Protein 4KG3 (pdb70)

GO terms:
  GO:0098562 cytoplasmic side of membrane (C, IDA)
  GO:0000932 P-body (C, IDA)
  GO:0005634 nucleus (C, IDA)
  GO:0005737 cytoplasm (C, IDA)
  GO:0003682 chromatin binding (F, IDA)
  GO:0003729 mRNA binding (F, IDA)
  GO:0016787 hydrolase activity (F, IDA)
  GO:0098745 RNA decapping complex (C, IDA)
  GO:0000290 deadenylation-dependent decapping of nuclear-transcribed mRNA (P, IDA)
  GO:0034063 stress granule assembly (P, IGI)
  GO:0005634 nucleus (C, HDA)
  GO:0005737 cytoplasm (C, HDA)
  GO:0031087 deadenylation-independent decapping of nuclear-transcribed mRNA (P, IMP)
  GO:0034063 stress granule assembly (P, IMP)
  GO:0060261 positive regulation of transcription initiation by RNA polymerase II (P, IMP)
  GO:0000290 deadenylation-dependent decapping of nuclear-transcribed mRNA (P, IMP)
  GO:0098745 RNA decapping complex (C, IPI)
  GO:0140933 5'-(N(7)-methylguanosine 5'-triphospho)-[mRNA] hydrolase activity (F, EXP)
  GO:0005515 protein binding (F, IPI)

Nearest PDB structures (foldseek):
  4kg3-assembly1_A  TM=1.007E+00  e=2.377E-31  Saccharomyces cerevisiae S288C
  4k6e-assembly1_A  TM=1.003E+00  e=2.082E-29  Saccharomyces cerevisiae S288C
  4kg4-assembly2_B  TM=9.783E-01  e=7.186E-28  Saccharomyces cerevisiae S288C
  4kg4-assembly1_A  TM=9.816E-01  e=3.180E-26  Saccharomyces cerevisiae S288C
  6am0-assembly1_A  TM=9.674E-01  e=4.526E-21  Kluyveromyces lactis NRRL Y-1140

CATH classification: 3.90.79.10

Foldseek 3Di:
DFAKEEAFEEAAVRFKTKWFAWLPDQATETQMGTDDPPDDRVVRHQVRNCQAWVDGCPPFFDPVAWDWDQDPNYIYTYTYGYHDHPPDRTDHNDPRTTDDIDIDGLVVCVVPVVPDPHHYPPCVVCVPVSVVVSVVVD/DQFAKEEAFEAAQVRQKTKWFAWLPDLATETQMGGDDDPDDRVVRHQVRNCQQWVDGCVPFFDPPAWDWDQDPNHIYTYTYGYHHHPPPRTDHNDPRTTDDMDMDRLVVCVVCVVPDPHHYDPCVVCNVVSVVVVVVVVVCPVVD/DFAKEEAFEEAQLLFKTKWFAWLPDQATETQMGGDDDPDDRVVRHQVSQCQAFVDGCPVFFDVVAWDWDQPPNYIYTYTYGYHDDPPDRTDHPDPRTTDDIDMDGLVVCVVCPVPHPHHYPPVVVPSVVSVVVSVVVVVCPVVD

Organism: Saccharomyces cerevisiae (strain ATCC 204508 / S288c) (NCBI:txid559292)

B-factor: mean 35.71, std 16.77, range [13.12, 129.39]

InterPro domains:
  IPR000086 NUDIX hydrolase domain [PF00293] (105-218)
  IPR000086 NUDIX hydrolase domain [PS51462] (101-228)
  IPR007722 mRNA decapping protein 2, Box A domain [PF05026] (18-99)
  IPR007722 mRNA decapping protein 2, Box A domain [SM01125] (16-100)
  IPR015797 NUDIX hydrolase-like domain superfamily [SSF55811] (84-235)
  IPR020084 NUDIX hydrolase, conserved site [PS00893] (134-155)
  IPR036189 mRNA decapping protein 2, Box A domain superfamily [G3DSA:1.10.10.1050] (18-101)
  IPR036189 mRNA decapping protein 2, Box A domain superfamily [SSF140586] (11-101)
  IPR044099 mRNA decapping enzyme 2 , NUDIX hydrolase domain [cd03672] (103-242)

Solvent-accessible surface area: 23379 Å² total; per-residue (Å²): 118,84,38,11,16,0,0,0,0,0,0,117,104,21,37,73,0,0,0,4,18,24,60,171,63,96,29,21,2,0,0,58,11,115,30,74,138,47,36,82,38,46,67,0,0,25,75,20,0,87,53,14,0,15,16,67,0,76,136,90,27,57,86,124,56,71,10,80,79,116,42,158,61,60,29,11,28,0,2,13,0,38,34,0,37,60,131,78,128,30,141,52,106,50,215,134,68,20,82,86,35,81,59,26,68,2,120,109,3,34,135,31,36,154,144,36,149,67,115,22,69,5,0,78,54,0,28,176,35,0,24,87,23,2,152,142,63,158,137,53,67,43,0,16,0,0,0,0,0,1,119,108,30,38,65,0,1,0,1,16,5,58,89,21,92,10,21,2,0,0,3,0,68,32,49,182,134,44,89,36,36,67,0,0,20,68,20,0,67,51,0,0,17,18,68,0,74,138,92,26,49,78,130,61,71,10,76,94,116,37,76,36,24,29,0,22,0,0,12,0,41,38,0,35,67,135,81,125,30,137,40,116,49,215,138,33,18,85,91,36,80,52,25,63,10,150,104,3,53,111,16,19,184,151,40,149,76,104,16,14,3,0,66,66,0,27,178,34,0,25,87,26,26,143,81,30,184,134,52,124,142,133,165,118,85,39,12,17,0,0,0,0,0,3,103,111,14,38,73,0,1,0,5,22,26,68,174,62,95,23,22,3,0,0,70,12,111,36,51,191,158,38,88,37,40,68,0,0,27,76,18,0,87,46,10,0,15,15,68,0,75,117,75,16,19,85,90,12,73,13,79,80,114,53,170,67,48,26,12,29,0,1,10,1,35,25,1,52,69,142,81,101,26,123,52,108,46,212,137,77,25,84,87,38,78,59,25,57,6,129,123,3,64,132,52,18,200,154,35,149,78,123,29,76,3,0,67,56,2,25,180,46,0,42,79,8,19,127,13,28,108,24,20,36,16,5,113

Secondary structure (DSSP, 8-state):
---EEEEEEEETTS-EEEEEEESS---EE-SEEE--SS--HHHHHHHHHHHHHS---TTT--TT-EEEEEETTEEEEEEEEEEE-TT-----SSSSSEEEEEEEEHHHHHHHGGG-S--BSSGGGGHHHHHHHHHHT-/----EEEEEEEETTSSEEEEEEETT---EE--EEE--TT--HHHHHHHHHHHHHS---TTT--TT-EEEEEETTEEEEEEEEEEE-TTS----SSSSSEEEEEEEEHHHHHHHTTTSS--BSSGGGSHHHHHHHHHHHHHTGGG-/---EEEEEEE-TTS-EEEEEEETT-S-EE--EEEPPTT--HHHHHHHHHHHHHS---TTT--TT-EEEEEETTEEEEEEEE----TTS----SSSSSEEEEEEEEHHHHHTTSTTSSS-BSSGGG-HHHHHHHHHHHHHTGGG-

Sequence (427 aa):
SIPVRGAAIFNENLSKILLVQGTESDSWSFPRGKISKDENDIDCCIREVKEQIGFDLTDYIDDNQFIERNIQGKNYKIFLISGVSEVFNFKPQVRNEIDKIEWFDFKKISKTMYKSNIKYYLINSMMRPLSMWLRHQRKSIPVRGAAIFNENLSKILLVQGTESDSWSFPRGKISKDENDIDCCIREVKEQIGFDLTDYIDDNQFIERNIQGKNYKIFLISGVSEVFNFKPQVRNEIDKIEWFDFKKISKTMYKSNIKYYLINSMMRPLSMWLRHQRQIKNEDSIPVRGAAIFNENLSKILLVQGTESDSWSFPRGKISKDENDIDCCIREVKEQIGFDLTDYIDDNQFIERNIQGKNYKIFLISGVSEVFNFKPQVRNEIDKIEWFDFKKISKTMYKSNIKYYLINSMMRPLSMWLRHQRQIKNED

Radius of gyration: 29.6 Å; Cα contacts (8 Å, |Δi|>4): 815; chains: 3; bounding box: 54×68×88 Å

Structure (mmCIF, N/CA/C/O backbone):
data_4KG3
#
_entry.id   4KG3
#
_cell.length_a   140.789
_cell.length_b   49.270
_cell.length_c   84.022
_cell.angle_alpha   90.000
_cell.angle_beta   91.370
_cell.angle_gamma   90.000
#
_symmetry.space_group_name_H-M   'C 1 2 1'
#
loop_
_entity.id
_entity.type
_entity.pdbx_description
1 polymer 'mRNA-decapping enzyme subunit 2'
2 non-polymer 'MAGNESIUM ION'
3 water water
#
loop_
_atom_site.group_PDB
_atom_site.id
_atom_site.type_symbol
_atom_site.label_atom_id
_atom_site.label_alt_id
_atom_site.label_comp_id
_atom_site.label_asym_id
_atom_site.label_entity_id
_atom_site.label_seq_id
_atom_site.pdbx_PDB_ins_code
_atom_site.Cartn_x
_atom_site.Cartn_y
_atom_site.Cartn_z
_atom_site.occupancy
_atom_site.B_iso_or_equiv
_atom_site.auth_seq_id
_atom_site.auth_comp_id
_atom_site.auth_asym_id
_atom_site.auth_atom_id
_atom_site.pdbx_PDB_model_num
ATOM 1 N N . SER A 1 3 ? 58.022 27.575 74.294 1.00 55.05 102 SER A N 1
ATOM 2 C CA . SER A 1 3 ? 57.256 28.172 75.387 1.00 62.44 102 SER A CA 1
ATOM 3 C C . SER A 1 3 ? 56.574 27.098 76.231 1.00 61.89 102 SER A C 1
ATOM 4 O O . SER A 1 3 ? 55.685 26.379 75.769 1.00 65.44 102 SER A O 1
ATOM 7 N N . ILE A 1 4 ? 56.990 27.021 77.483 1.00 47.08 103 ILE A N 1
ATOM 8 C CA . ILE A 1 4 ? 56.647 25.913 78.357 1.00 42.48 103 ILE A CA 1
ATOM 9 C C . ILE A 1 4 ? 55.224 26.022 78.916 1.00 38.32 103 ILE A C 1
ATOM 10 O O . ILE A 1 4 ? 54.853 27.065 79.460 1.00 40.03 103 ILE A O 1
ATOM 15 N N . PRO A 1 5 ? 54.432 24.936 78.794 1.00 33.94 104 PRO A N 1
ATOM 16 C CA . PRO A 1 5 ? 53.057 24.899 79.314 1.00 26.14 104 PRO A CA 1
ATOM 17 C C . PRO A 1 5 ? 53.019 25.184 80.812 1.00 25.36 104 PRO A C 1
ATOM 18 O O . PRO A 1 5 ? 53.973 24.850 81.524 1.00 26.86 104 PRO A O 1
ATOM 22 N N . VAL A 1 6 ? 51.918 25.767 81.277 1.00 20.96 105 VAL A N 1
ATOM 23 C CA . VAL A 1 6 ? 51.741 26.114 82.683 1.00 19.92 105 VAL A CA 1
ATOM 24 C C . VAL A 1 6 ? 50.501 25.400 83.177 1.00 21.03 105 VAL A C 1
ATOM 25 O O . VAL A 1 6 ? 49.487 25.367 82.477 1.00 22.63 105 VAL A O 1
ATOM 29 N N . ARG A 1 7 ? 50.581 24.798 84.362 1.00 17.82 106 ARG A N 1
ATOM 30 C CA . ARG A 1 7 ? 49.441 24.076 84.914 1.00 19.21 106 ARG A CA 1
ATOM 31 C C . ARG A 1 7 ? 49.153 24.630 86.304 1.00 23.88 106 ARG A C 1
ATOM 32 O O . ARG A 1 7 ? 50.075 24.970 87.038 1.00 20.56 106 ARG A O 1
ATOM 40 N N . GLY A 1 8 ? 47.877 24.751 86.657 1.00 20.75 107 GLY A N 1
ATOM 41 C CA . GLY A 1 8 ? 47.523 25.266 87.973 1.00 20.85 107 GLY A CA 1
ATOM 42 C C . GLY A 1 8 ? 46.107 24.865 88.321 1.00 20.05 107 GLY A C 1
ATOM 43 O O . GLY A 1 8 ? 45.547 23.981 87.684 1.00 21.22 107 GLY A O 1
ATOM 44 N N . ALA A 1 9 ? 45.512 25.507 89.322 1.00 15.99 108 ALA A N 1
ATOM 45 C CA . ALA A 1 9 ? 44.222 25.038 89.790 1.00 16.75 108 ALA A CA 1
ATOM 46 C C . ALA A 1 9 ? 43.307 26.181 90.191 1.00 19.87 108 ALA A C 1
ATOM 47 O O . ALA A 1 9 ? 43.742 27.183 90.783 1.00 18.17 108 ALA A O 1
ATOM 49 N N . ALA A 1 10 ? 42.035 26.017 89.848 1.00 18.96 109 ALA A N 1
ATOM 50 C CA . ALA A 1 10 ? 40.973 26.889 90.320 1.00 15.60 109 ALA A CA 1
ATOM 51 C C . ALA A 1 10 ? 40.388 26.167 91.525 1.00 18.68 109 ALA A C 1
ATOM 52 O O . ALA A 1 10 ? 39.697 25.151 91.393 1.00 20.36 109 ALA A O 1
ATOM 54 N N . ILE A 1 11 ? 40.671 26.692 92.712 1.00 18.36 110 ILE A N 1
ATOM 55 C CA . ILE A 1 11 ? 40.388 25.980 93.944 1.00 18.43 110 ILE A CA 1
ATOM 56 C C . ILE A 1 11 ? 39.191 26.595 94.646 1.00 18.13 110 ILE A C 1
ATOM 57 O O . ILE A 1 11 ? 39.234 27.762 95.062 1.00 17.64 110 ILE A O 1
ATOM 62 N N . PHE A 1 12 ? 38.116 25.820 94.759 1.00 18.70 111 PHE A N 1
ATOM 63 C CA . PHE A 1 12 ? 36.917 26.309 95.419 1.00 19.99 111 PHE A CA 1
ATOM 64 C C . PHE A 1 12 ? 36.729 25.699 96.786 1.00 25.51 111 PHE A C 1
ATOM 65 O O . PHE A 1 12 ? 37.193 24.589 97.055 1.00 26.71 111 PHE A O 1
ATOM 73 N N . ASN A 1 13 ? 36.029 26.429 97.647 1.00 22.78 112 ASN A N 1
ATOM 74 C CA . ASN A 1 13 ? 35.750 25.946 98.981 1.00 26.99 112 ASN A CA 1
ATOM 75 C C . ASN A 1 13 ? 34.624 24.931 98.960 1.00 32.37 112 ASN A C 1
ATOM 76 O O . ASN A 1 13 ? 34.085 24.596 97.900 1.00 32.77 112 ASN A O 1
ATOM 81 N N . GLU A 1 14 ? 34.253 24.451 100.139 1.00 33.38 113 GLU A N 1
ATOM 82 C CA . GLU A 1 14 ? 33.269 23.391 100.234 1.00 36.14 113 GLU A CA 1
ATOM 83 C C . GLU A 1 14 ? 31.883 23.861 99.783 1.00 42.15 113 GLU A C 1
ATOM 84 O O . GLU A 1 14 ? 31.162 23.112 99.122 1.00 42.44 113 GLU A O 1
ATOM 90 N N . ASN A 1 15 ? 31.525 25.107 100.093 1.00 40.95 114 ASN A N 1
ATOM 91 C CA . ASN A 1 15 ? 30.226 25.638 99.665 1.00 50.11 114 ASN A CA 1
ATOM 92 C C . ASN A 1 15 ? 30.208 26.160 98.230 1.00 43.30 114 ASN A C 1
ATOM 93 O O . ASN A 1 15 ? 29.177 26.663 97.774 1.00 50.32 114 ASN A O 1
ATOM 98 N N . LEU A 1 16 ? 31.342 26.062 97.537 1.00 33.51 115 LEU A N 1
ATOM 99 C CA . LEU A 1 16 ? 31.459 26.513 96.145 1.00 38.98 115 LEU A CA 1
ATOM 100 C C . LEU A 1 16 ? 31.148 28.004 95.993 1.00 42.74 115 LEU A C 1
ATOM 101 O O . LEU A 1 16 ? 30.578 28.428 94.986 1.00 47.89 115 LEU A O 1
ATOM 106 N N . SER A 1 17 ? 31.521 28.790 96.999 1.00 35.67 116 SER A N 1
ATOM 107 C CA . SER A 1 17 ? 31.171 30.204 97.037 1.00 36.41 116 SER A CA 1
ATOM 108 C C . SER A 1 17 ? 32.419 31.044 96.851 1.00 31.99 116 SER A C 1
ATOM 109 O O . SER A 1 17 ? 32.344 32.189 96.399 1.00 32.78 116 SER A O 1
ATOM 112 N N . LYS A 1 18 ? 33.568 30.470 97.206 1.00 26.26 117 LYS A N 1
ATOM 113 C CA . LYS A 1 18 ? 34.832 31.204 97.180 1.00 25.27 117 LYS A CA 1
ATOM 114 C C . LYS A 1 18 ? 35.913 30.495 96.387 1.00 26.32 117 LYS A C 1
ATOM 115 O O . LYS A 1 18 ? 35.950 29.259 96.334 1.00 24.50 117 LYS A O 1
ATOM 121 N N . ILE A 1 19 ? 36.787 31.282 95.765 1.00 24.29 118 ILE A N 1
ATOM 122 C CA . ILE A 1 19 ? 37.919 30.743 95.026 1.00 18.28 118 ILE A CA 1
ATOM 123 C C . ILE A 1 19 ? 39.203 31.290 95.636 1.00 17.27 118 ILE A C 1
ATOM 124 O O . ILE A 1 19 ? 39.254 32.450 96.055 1.00 19.82 118 ILE A O 1
ATOM 129 N N . LEU A 1 20 ? 40.231 30.447 95.714 1.00 17.95 119 LEU A N 1
ATOM 130 C CA . LEU A 1 20 ? 41.486 30.820 96.378 1.00 15.32 119 LEU A CA 1
ATOM 131 C C . LEU A 1 20 ? 42.472 31.358 95.345 1.00 18.13 119 LEU A C 1
ATOM 132 O O . LEU A 1 20 ? 42.908 30.617 94.454 1.00 23.44 119 LEU A O 1
ATOM 137 N N . LEU A 1 21 ? 42.840 32.631 95.457 1.00 18.07 120 LEU A N 1
ATOM 138 C CA . LEU A 1 21 ? 43.744 33.221 94.468 1.00 18.35 120 LEU A CA 1
ATOM 139 C C . LEU A 1 21 ? 45.060 33.636 95.108 1.00 23.11 120 LEU A C 1
ATOM 140 O O . LEU A 1 21 ? 45.126 33.873 96.318 1.00 20.45 120 LEU A O 1
ATOM 145 N N . VAL A 1 22 ? 46.109 33.743 94.299 1.00 18.01 121 VAL A N 1
ATOM 146 C CA . VAL A 1 22 ? 47.409 34.141 94.828 1.00 20.19 121 VAL A CA 1
ATOM 147 C C . VAL A 1 22 ? 47.901 35.405 94.149 1.00 24.20 121 VAL A C 1
ATOM 148 O O . VAL A 1 22 ? 47.602 35.674 92.973 1.00 18.97 121 VAL A O 1
ATOM 152 N N . GLN A 1 23 ? 48.638 36.200 94.913 1.00 18.74 122 GLN A N 1
ATOM 153 C CA . GLN A 1 23 ? 49.276 37.388 94.376 1.00 19.51 122 GLN A CA 1
ATOM 154 C C . GLN A 1 23 ? 50.785 37.223 94.528 1.00 23.15 122 GLN A C 1
ATOM 155 O O . GLN A 1 23 ? 51.290 36.974 95.634 1.00 24.29 122 GLN A O 1
ATOM 161 N N . GLY A 1 24 ? 51.499 37.338 93.409 1.00 20.71 123 GLY A N 1
ATOM 162 C CA . GLY A 1 24 ? 52.946 37.214 93.422 1.00 21.77 123 GLY A CA 1
ATOM 163 C C . GLY A 1 24 ? 53.616 38.429 94.033 1.00 22.09 123 GLY A C 1
ATOM 164 O O . GLY A 1 24 ? 52.958 39.448 94.296 1.00 21.60 123 GLY A O 1
ATOM 165 N N . THR A 1 25 ? 54.928 38.324 94.246 1.00 21.40 124 THR A N 1
ATOM 166 C CA . THR A 1 25 ? 55.716 39.385 94.857 1.00 24.74 124 THR A CA 1
ATOM 167 C C . THR A 1 25 ? 56.172 40.420 93.839 1.00 20.78 124 THR A C 1
ATOM 168 O O . THR A 1 25 ? 56.810 41.391 94.195 1.00 23.08 124 THR A O 1
ATOM 172 N N . GLU A 1 26 ? 55.873 40.199 92.563 1.00 20.00 125 GLU A N 1
ATOM 173 C CA . GLU A 1 26 ? 56.416 41.083 91.537 1.00 21.75 125 GLU A CA 1
ATOM 174 C C . GLU A 1 26 ? 55.324 41.733 90.677 1.00 25.53 125 GLU A C 1
ATOM 175 O O . GLU A 1 26 ? 55.614 42.509 89.771 1.00 27.14 125 GLU A O 1
ATOM 181 N N . SER A 1 27 ? 54.076 41.422 90.992 1.00 21.76 126 SER A N 1
ATOM 182 C CA . SER A 1 27 ? 52.921 41.943 90.254 1.00 24.24 126 SER A CA 1
ATOM 183 C C . SER A 1 27 ? 51.745 42.038 91.212 1.00 27.39 126 SER A C 1
ATOM 184 O O . SER A 1 27 ? 51.611 41.188 92.095 1.00 27.55 126 SER A O 1
ATOM 187 N N . ASP A 1 28 ? 50.877 43.034 91.050 1.00 27.03 127 ASP A N 1
ATOM 188 C CA . ASP A 1 28 ? 49.701 43.085 91.923 1.00 31.79 127 ASP A CA 1
ATOM 189 C C . ASP A 1 28 ? 48.514 42.248 91.428 1.00 28.25 127 ASP A C 1
ATOM 190 O O . ASP A 1 28 ? 47.443 42.267 92.038 1.00 25.90 127 ASP A O 1
ATOM 195 N N . SER A 1 29 ? 48.697 41.498 90.342 1.00 23.77 128 SER A N 1
ATOM 196 C CA . SER A 1 29 ? 47.581 40.714 89.801 1.00 22.68 128 SER A CA 1
ATOM 197 C C . SER A 1 29 ? 47.305 39.442 90.593 1.00 24.06 128 SER A C 1
ATOM 198 O O . SER A 1 29 ? 48.230 38.759 91.071 1.00 26.03 128 SER A O 1
ATOM 201 N N . TRP A 1 30 ? 46.021 39.131 90.744 1.00 22.23 129 TRP A N 1
ATOM 202 C CA . TRP A 1 30 ? 45.598 37.898 91.402 1.00 17.73 129 TRP A CA 1
ATOM 203 C C . TRP A 1 30 ? 45.291 36.843 90.354 1.00 22.01 129 TRP A C 1
ATOM 204 O O . TRP A 1 30 ? 44.650 37.124 89.333 1.00 21.39 129 TRP A O 1
ATOM 215 N N . SER A 1 31 ? 45.711 35.619 90.623 1.00 21.50 130 SER A N 1
ATOM 216 C CA . SER A 1 31 ? 45.504 34.538 89.672 1.00 21.90 130 SER A CA 1
ATOM 217 C C . SER A 1 31 ? 45.518 33.190 90.370 1.00 21.69 130 SER A C 1
ATOM 218 O O . SER A 1 31 ? 45.643 33.106 91.603 1.00 20.47 130 SER A O 1
ATOM 221 N N . PHE A 1 32 ? 45.375 32.128 89.587 1.00 19.43 131 PHE A N 1
ATOM 222 C CA . PHE A 1 32 ? 45.428 30.771 90.133 1.00 16.63 131 PHE A CA 1
ATOM 223 C C . PHE A 1 32 ? 46.844 30.403 90.563 1.00 17.81 131 PHE A C 1
ATOM 224 O O . PHE A 1 32 ? 47.819 30.816 89.936 1.00 17.62 131 PHE A O 1
ATOM 232 N N . PRO A 1 33 ? 46.969 29.607 91.630 1.00 17.14 132 PRO A N 1
ATOM 233 C CA . PRO A 1 33 ? 48.292 29.031 91.904 1.00 14.89 132 PRO A CA 1
ATOM 234 C C . PRO A 1 33 ? 48.664 28.117 90.731 1.00 17.56 132 PRO A C 1
ATOM 235 O O . PRO A 1 33 ? 47.801 27.394 90.233 1.00 18.01 132 PRO A O 1
ATOM 239 N N . ARG A 1 34 ? 49.908 28.188 90.260 1.00 17.29 133 ARG A N 1
ATOM 240 C CA . ARG A 1 34 ? 50.236 27.602 88.970 1.00 17.08 133 ARG A CA 1
ATOM 241 C C . ARG A 1 34 ? 51.730 27.641 88.707 1.00 18.96 133 ARG A C 1
ATOM 242 O O . ARG A 1 34 ? 52.472 28.365 89.374 1.00 18.72 133 ARG A O 1
ATOM 250 N N . GLY A 1 35 ? 52.184 26.878 87.716 1.00 18.47 134 GLY A N 1
ATOM 251 C CA . GLY A 1 35 ? 53.584 26.964 87.354 1.00 19.70 134 GLY A CA 1
ATOM 252 C C . GLY A 1 35 ? 53.926 26.134 86.138 1.00 22.29 134 GLY A C 1
ATOM 253 O O . GLY A 1 35 ? 53.099 25.364 85.641 1.00 20.01 134 GLY A O 1
ATOM 254 N N . LYS A 1 36 ? 55.154 26.297 85.659 1.00 24.54 135 LYS A N 1
ATOM 255 C CA . LYS A 1 36 ? 55.593 25.624 84.447 1.00 29.23 135 LYS A CA 1
ATOM 256 C C . LYS A 1 36 ? 55.839 24.139 84.636 1.00 28.39 135 LYS A C 1
ATOM 257 O O . LYS A 1 36 ? 56.205 23.676 85.726 1.00 24.58 135 LYS A O 1
ATOM 263 N N . ILE A 1 37 ? 55.642 23.403 83.545 1.00 24.17 136 ILE A N 1
ATOM 264 C CA . ILE A 1 37 ? 56.067 22.020 83.449 1.00 26.86 136 ILE A CA 1
ATOM 265 C C . ILE A 1 37 ? 57.563 21.983 83.713 1.00 28.07 136 ILE A C 1
ATOM 266 O O . ILE A 1 37 ? 58.324 22.749 83.110 1.00 32.19 136 ILE A O 1
ATOM 271 N N . SER A 1 38 ? 57.988 21.096 84.605 1.00 28.76 137 SER A N 1
ATOM 272 C CA . SER A 1 38 ? 59.394 21.025 84.989 1.00 38.94 137 SER A CA 1
ATOM 273 C C . SER A 1 38 ? 60.193 20.264 83.941 1.00 51.71 137 SER A C 1
ATOM 274 O O . SER A 1 38 ? 61.067 20.844 83.284 1.00 63.41 137 SER A O 1
ATOM 277 N N . LYS A 1 39 ? 59.896 18.973 83.794 1.00 44.91 138 LYS A N 1
ATOM 278 C CA . LYS A 1 39 ? 60.483 18.156 82.726 1.00 54.75 138 LYS A CA 1
ATOM 279 C C . LYS A 1 39 ? 59.890 16.746 82.646 1.00 57.02 138 LYS A C 1
ATOM 280 O O . LYS A 1 39 ? 60.100 15.914 83.534 1.00 64.20 138 LYS A O 1
ATOM 286 N N . ASP A 1 40 ? 59.135 16.501 81.579 1.00 57.73 139 ASP A N 1
ATOM 287 C CA . ASP A 1 40 ? 58.544 15.190 81.295 1.00 52.54 139 ASP A CA 1
ATOM 288 C C . ASP A 1 40 ? 57.433 14.765 82.261 1.00 46.89 139 ASP A C 1
ATOM 289 O O . ASP A 1 40 ? 56.786 13.741 82.048 1.00 57.65 139 ASP A O 1
ATOM 294 N N . GLU A 1 41 ? 57.212 15.546 83.314 1.00 39.67 140 GLU A N 1
ATOM 295 C CA . GLU A 1 41 ? 56.110 15.287 84.235 1.00 30.80 140 GLU A CA 1
ATOM 296 C C . GLU A 1 41 ? 54.790 15.493 83.496 1.00 34.84 140 GLU A C 1
ATOM 297 O O . GLU A 1 41 ? 54.728 16.260 82.530 1.00 38.50 140 GLU A O 1
ATOM 303 N N . ASN A 1 42 ? 53.736 14.801 83.920 1.00 35.37 141 ASN A N 1
ATOM 304 C CA . ASN A 1 42 ? 52.439 14.995 83.277 1.00 31.24 141 ASN A CA 1
ATOM 305 C C . ASN A 1 42 ? 51.735 16.233 83.829 1.00 30.03 141 ASN A C 1
ATOM 306 O O . ASN A 1 42 ? 52.246 16.893 84.748 1.00 26.56 141 ASN A O 1
ATOM 311 N N . ASP A 1 43 ? 50.574 16.557 83.269 1.00 29.49 142 ASP A N 1
ATOM 312 C CA . ASP A 1 43 ? 49.897 17.792 83.635 1.00 25.95 142 ASP A CA 1
ATOM 313 C C . ASP A 1 43 ? 49.444 17.816 85.086 1.00 23.39 142 ASP A C 1
ATOM 314 O O . ASP A 1 43 ? 49.590 18.838 85.760 1.00 23.30 142 ASP A O 1
ATOM 319 N N . ILE A 1 44 ? 48.882 16.714 85.577 1.00 22.82 143 ILE A N 1
ATOM 320 C CA . ILE A 1 44 ? 48.370 16.753 86.951 1.00 23.97 143 ILE A CA 1
ATOM 321 C C . ILE A 1 44 ? 49.498 16.789 87.973 1.00 23.97 143 ILE A C 1
ATOM 322 O O . ILE A 1 44 ? 49.377 17.446 89.005 1.00 26.49 143 ILE A O 1
ATOM 327 N N . ASP A 1 45 ? 50.591 16.085 87.696 1.00 25.48 144 ASP A N 1
ATOM 328 C CA . ASP A 1 45 ? 51.721 16.092 88.624 1.00 24.25 144 ASP A CA 1
ATOM 329 C C . ASP A 1 45 ? 52.360 17.469 88.647 1.00 25.74 144 ASP A C 1
ATOM 330 O O . ASP A 1 45 ? 52.796 17.938 89.695 1.00 24.08 144 ASP A O 1
ATOM 335 N N . CYS A 1 46 ? 52.404 18.130 87.493 1.00 26.65 145 CYS A N 1
ATOM 336 C CA . CYS A 1 46 ? 52.856 19.519 87.456 1.00 25.27 145 CYS A CA 1
ATOM 337 C C . CYS A 1 46 ? 51.977 20.385 88.347 1.00 25.77 145 CYS A C 1
ATOM 338 O O . CYS A 1 46 ? 52.468 21.117 89.199 1.00 21.57 145 CYS A O 1
ATOM 341 N N . CYS A 1 47 ? 50.665 20.298 88.157 1.00 18.92 146 CYS A N 1
ATOM 342 C CA . CYS A 1 47 ? 49.744 21.093 88.962 1.00 16.68 146 CYS A CA 1
ATOM 343 C C . CYS A 1 47 ? 49.940 20.827 90.462 1.00 18.64 146 CYS A C 1
ATOM 344 O O . CYS A 1 47 ? 50.073 21.767 91.252 1.00 19.22 146 CYS A O 1
ATOM 347 N N . ILE A 1 48 ? 49.963 19.552 90.848 1.00 19.48 147 ILE A N 1
ATOM 348 C CA . ILE A 1 48 ? 50.090 19.194 92.264 1.00 18.61 147 ILE A CA 1
ATOM 349 C C . ILE A 1 48 ? 51.364 19.803 92.862 1.00 25.81 147 ILE A C 1
ATOM 350 O O . ILE A 1 48 ? 51.334 20.411 93.943 1.00 20.24 147 ILE A O 1
ATOM 355 N N . ARG A 1 49 ? 52.473 19.673 92.135 1.00 20.27 148 ARG A N 1
ATOM 356 C CA . ARG A 1 49 ? 53.765 20.169 92.607 1.00 19.42 148 ARG A CA 1
ATOM 357 C C . ARG A 1 49 ? 53.794 21.692 92.752 1.00 21.98 148 ARG A C 1
ATOM 358 O O . ARG A 1 49 ? 54.228 22.222 93.783 1.00 20.29 148 ARG A O 1
ATOM 366 N N . GLU A 1 50 ? 53.338 22.397 91.719 1.00 16.36 149 GLU A N 1
ATOM 367 C CA . GLU A 1 50 ? 53.389 23.856 91.697 1.00 15.86 149 GLU A CA 1
ATOM 368 C C . GLU A 1 50 ? 52.436 24.476 92.705 1.00 17.86 149 GLU A C 1
ATOM 369 O O . GLU A 1 50 ? 52.795 25.441 93.396 1.00 16.77 149 GLU A O 1
ATOM 375 N N . VAL A 1 51 ? 51.223 23.935 92.803 1.00 16.74 150 VAL A N 1
ATOM 376 C CA . VAL A 1 51 ? 50.272 24.436 93.797 1.00 16.86 150 VAL A CA 1
ATOM 377 C C . VAL A 1 51 ? 50.788 24.212 95.231 1.00 19.86 150 VAL A C 1
ATOM 378 O O . VAL A 1 51 ? 50.672 25.101 96.088 1.00 18.78 150 VAL A O 1
ATOM 382 N N . LYS A 1 52 ? 51.367 23.043 95.493 1.00 17.30 151 LYS A N 1
ATOM 383 C CA . LYS A 1 52 ? 51.981 22.803 96.802 1.00 17.51 151 LYS A CA 1
ATOM 384 C C . LYS A 1 52 ? 53.082 23.833 97.088 1.00 23.09 151 LYS A C 1
ATOM 385 O O . LYS A 1 52 ? 53.172 24.333 98.207 1.00 20.17 151 LYS A O 1
ATOM 391 N N . GLU A 1 53 ? 53.894 24.182 96.086 1.00 16.65 152 GLU A N 1
ATOM 392 C CA . GLU A 1 53 ? 54.952 25.175 96.306 1.00 18.53 152 GLU A CA 1
ATOM 393 C C . GLU A 1 53 ? 54.362 26.536 96.655 1.00 19.99 152 GLU A C 1
ATOM 394 O O . GLU A 1 53 ? 54.899 27.251 97.496 1.00 20.29 152 GLU A O 1
ATOM 400 N N . GLN A 1 54 ? 53.263 26.900 96.004 1.00 17.40 153 GLN A N 1
ATOM 401 C CA . GLN A 1 54 ? 52.746 28.265 96.147 1.00 15.71 153 GLN A CA 1
ATOM 402 C C . GLN A 1 54 ? 51.841 28.470 97.355 1.00 17.37 153 GLN A C 1
ATOM 403 O O . GLN A 1 54 ? 51.842 29.554 97.946 1.00 16.42 153 GLN A O 1
ATOM 409 N N . ILE A 1 55 ? 51.092 27.440 97.743 1.00 16.67 154 ILE A N 1
ATOM 410 C CA . ILE A 1 55 ? 50.152 27.593 98.864 1.00 19.14 154 ILE A CA 1
ATOM 411 C C . ILE A 1 55 ? 50.238 26.512 99.927 1.00 19.71 154 ILE A C 1
ATOM 412 O O . ILE A 1 55 ? 49.537 26.582 100.944 1.00 17.94 154 ILE A O 1
ATOM 417 N N . GLY A 1 56 ? 51.085 25.505 99.715 1.00 16.40 155 GLY A N 1
ATOM 418 C CA . GLY A 1 56 ? 51.336 24.514 100.758 1.00 18.76 155 GLY A CA 1
ATOM 419 C C . GLY A 1 56 ? 50.206 23.520 100.973 1.00 18.93 155 GLY A C 1
ATOM 420 O O . GLY A 1 56 ? 50.114 22.903 102.044 1.00 22.94 155 GLY A O 1
ATOM 421 N N . PHE A 1 57 ? 49.375 23.344 99.950 1.00 19.82 156 PHE A N 1
ATOM 422 C CA . PHE A 1 57 ? 48.271 22.390 99.979 1.00 18.29 156 PHE A CA 1
ATOM 423 C C . PHE A 1 57 ? 48.470 21.372 98.858 1.00 19.10 156 PHE A C 1
ATOM 424 O O . PHE A 1 57 ? 48.757 21.754 97.723 1.00 19.41 156 PHE A O 1
ATOM 432 N N . ASP A 1 58 ? 48.286 20.093 99.183 1.00 20.62 157 ASP A N 1
ATOM 433 C CA . ASP A 1 58 ? 48.551 18.984 98.264 1.00 21.56 157 ASP A CA 1
ATOM 434 C C . ASP A 1 58 ? 47.236 18.574 97.599 1.00 19.30 157 ASP A C 1
ATOM 435 O O . ASP A 1 58 ? 46.345 18.055 98.281 1.00 21.24 157 ASP A O 1
ATOM 440 N N . LEU A 1 59 ? 47.118 18.792 96.283 1.00 19.39 158 LEU A N 1
ATOM 441 C CA . LEU A 1 59 ? 45.889 18.464 95.552 1.00 20.17 158 LEU A CA 1
ATOM 442 C C . LEU A 1 59 ? 45.751 17.017 95.057 1.00 28.24 158 LEU A C 1
ATOM 443 O O . LEU A 1 59 ? 44.801 16.720 94.339 1.00 23.77 158 LEU A O 1
ATOM 448 N N . THR A 1 60 ? 46.669 16.127 95.432 1.00 18.98 159 THR A N 1
ATOM 449 C CA . THR A 1 60 ? 46.671 14.747 94.927 1.00 20.66 159 THR A CA 1
ATOM 450 C C . THR A 1 60 ? 45.297 14.076 94.918 1.00 31.41 159 THR A C 1
ATOM 451 O O . THR A 1 60 ? 44.883 13.511 93.901 1.00 26.09 159 THR A O 1
ATOM 455 N N . ASP A 1 61 ? 44.578 14.160 96.033 1.00 24.25 160 ASP A N 1
ATOM 456 C CA . ASP A 1 61 ? 43.290 13.474 96.145 1.00 26.34 160 ASP A CA 1
ATOM 457 C C . ASP A 1 61 ? 42.091 14.322 95.725 1.00 26.96 160 ASP A C 1
ATOM 458 O O . ASP A 1 61 ? 40.949 13.886 95.871 1.00 27.39 160 ASP A O 1
ATOM 463 N N . TYR A 1 62 ? 42.346 15.519 95.205 1.00 22.92 161 TYR A N 1
ATOM 464 C CA . TYR A 1 62 ? 41.270 16.437 94.816 1.00 22.17 161 TYR A CA 1
ATOM 465 C C . TYR A 1 62 ? 41.187 16.598 93.311 1.00 29.10 161 TYR A C 1
ATOM 466 O O . TYR A 1 62 ? 40.126 16.891 92.770 1.00 26.45 161 TYR A O 1
ATOM 475 N N . ILE A 1 63 ? 42.315 16.407 92.640 1.00 25.76 162 ILE A N 1
ATOM 476 C CA . ILE A 1 63 ? 42.422 16.717 91.215 1.00 26.11 162 ILE A CA 1
ATOM 477 C C . ILE A 1 63 ? 41.748 15.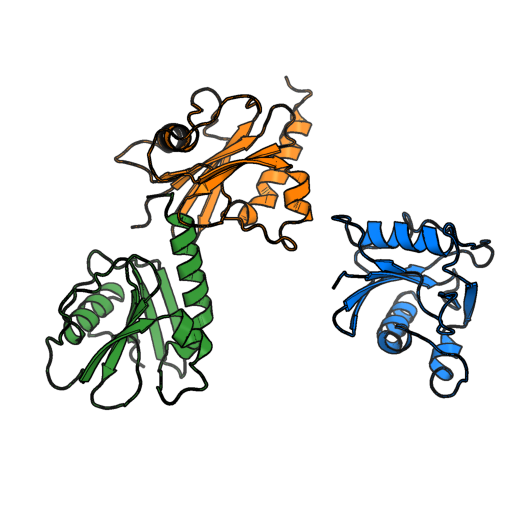646 90.340 1.00 25.57 162 ILE A C 1
ATOM 478 O O . ILE A 1 63 ? 41.739 14.454 90.676 1.00 24.92 162 ILE A O 1
ATOM 483 N N . ASP A 1 64 ? 41.141 16.086 89.241 1.00 25.12 163 ASP A N 1
ATOM 484 C CA . ASP A 1 64 ? 40.513 15.195 88.277 1.00 28.40 163 ASP A CA 1
ATOM 485 C C . ASP A 1 64 ? 41.076 15.589 86.917 1.00 26.85 163 ASP A C 1
ATOM 486 O O . ASP A 1 64 ? 40.865 16.717 86.471 1.00 27.41 163 ASP A O 1
ATOM 491 N N . ASP A 1 65 ? 41.768 14.672 86.245 1.00 28.66 164 ASP A N 1
ATOM 492 C CA . ASP A 1 65 ? 42.461 15.039 85.004 1.00 34.46 164 ASP A CA 1
ATOM 493 C C . ASP A 1 65 ? 41.515 15.410 83.855 1.00 33.84 164 ASP A C 1
ATOM 494 O O . ASP A 1 65 ? 41.941 15.986 82.853 1.00 36.33 164 ASP A O 1
ATOM 499 N N . ASN A 1 66 ? 40.236 15.097 84.020 1.00 28.50 165 ASN A N 1
ATOM 500 C CA . ASN A 1 66 ? 39.215 15.430 83.026 1.00 30.07 165 ASN A CA 1
ATOM 501 C C . ASN A 1 66 ? 38.624 16.824 83.170 1.00 32.56 165 ASN A C 1
ATOM 502 O O . ASN A 1 66 ? 37.953 17.305 82.254 1.00 34.38 165 ASN A O 1
ATOM 507 N N . GLN A 1 67 ? 38.820 17.443 84.330 1.00 26.37 166 GLN A N 1
ATOM 508 C CA . GLN A 1 67 ? 38.157 18.712 84.633 1.00 30.29 166 GLN A CA 1
ATOM 509 C C . GLN A 1 67 ? 39.141 19.863 84.720 1.00 25.87 166 GLN A C 1
ATOM 510 O O . GLN A 1 67 ? 39.832 20.036 85.723 1.00 24.81 166 GLN A O 1
ATOM 516 N N . PHE A 1 68 ? 39.195 20.647 83.647 1.00 24.35 167 PHE A N 1
ATOM 517 C CA . PHE A 1 68 ? 40.129 21.757 83.547 1.00 23.76 167 PHE A CA 1
ATOM 518 C C . PHE A 1 68 ? 39.607 22.758 82.544 1.00 26.99 167 PHE A C 1
ATOM 519 O O . PHE A 1 68 ? 38.674 22.482 81.777 1.00 29.08 167 PHE A O 1
ATOM 527 N N . ILE A 1 69 ? 40.235 23.922 82.530 1.00 24.15 168 ILE A N 1
ATOM 528 C CA . ILE A 1 69 ? 39.971 24.908 81.496 1.00 27.22 168 ILE A CA 1
ATOM 529 C C . ILE A 1 69 ? 41.305 25.165 80.837 1.00 28.36 168 ILE A C 1
ATOM 530 O O . ILE A 1 69 ? 42.303 25.416 81.523 1.00 26.39 168 ILE A O 1
ATOM 535 N N . GLU A 1 70 ? 41.335 25.071 79.515 1.00 27.99 169 GLU A N 1
ATOM 536 C CA . GLU A 1 70 ? 42.580 25.233 78.786 1.00 34.35 169 GLU A CA 1
ATOM 537 C C . GLU A 1 70 ? 42.543 26.506 77.931 1.00 36.68 169 GLU A C 1
ATOM 538 O O . GLU A 1 70 ? 41.561 26.764 77.232 1.00 36.60 169 GLU A O 1
ATOM 544 N N . ARG A 1 71 ? 43.600 27.312 78.004 1.00 31.01 170 ARG A N 1
ATOM 545 C CA . ARG A 1 71 ? 43.691 28.537 77.199 1.00 34.56 170 ARG A CA 1
ATOM 546 C C . ARG A 1 71 ? 45.115 28.722 76.699 1.00 37.31 170 ARG A C 1
ATOM 547 O O . ARG A 1 71 ? 46.072 28.452 77.431 1.00 35.09 170 ARG A O 1
ATOM 555 N N . ASN A 1 72 ? 45.257 29.192 75.464 1.00 38.71 171 ASN A N 1
ATOM 556 C CA . ASN A 1 72 ? 46.562 29.578 74.939 1.00 40.26 171 ASN A CA 1
ATOM 557 C C . ASN A 1 72 ? 46.681 31.096 74.948 1.00 40.67 171 ASN A C 1
ATOM 558 O O . ASN A 1 72 ? 45.877 31.795 74.322 1.00 36.31 171 ASN A O 1
ATOM 563 N N . ILE A 1 73 ? 47.676 31.599 75.671 1.00 43.15 172 ILE A N 1
ATOM 564 C CA . ILE A 1 73 ? 47.846 33.034 75.861 1.00 42.98 172 ILE A CA 1
ATOM 565 C C . ILE A 1 73 ? 49.303 33.448 75.692 1.00 43.52 172 ILE A C 1
ATOM 566 O O . ILE A 1 73 ? 50.181 32.940 76.395 1.00 37.28 172 ILE A O 1
ATOM 571 N N . GLN A 1 74 ? 49.550 34.371 74.764 1.00 40.26 173 GLN A N 1
ATOM 572 C CA . GLN A 1 74 ? 50.896 34.890 74.513 1.00 49.60 173 GLN A CA 1
ATOM 573 C C . GLN A 1 74 ? 51.889 33.764 74.264 1.00 52.99 173 GLN A C 1
ATOM 574 O O . GLN A 1 74 ? 53.002 33.760 74.811 1.00 50.59 173 GLN A O 1
ATOM 580 N N . GLY A 1 75 ? 51.461 32.801 73.452 1.00 48.48 174 GLY A N 1
ATOM 581 C CA . GLY A 1 75 ? 52.280 31.651 73.125 1.00 51.59 174 GLY A CA 1
ATOM 582 C C . GLY A 1 75 ? 52.405 30.614 74.226 1.00 53.61 174 GLY A C 1
ATOM 583 O O . GLY A 1 75 ? 53.225 29.705 74.114 1.00 60.16 174 GLY A O 1
ATOM 584 N N . LYS A 1 76 ? 51.606 30.742 75.285 1.00 49.15 175 LYS A N 1
ATOM 585 C CA . LYS A 1 76 ? 51.650 29.784 76.393 1.00 41.03 175 LYS A CA 1
ATOM 586 C C . LYS A 1 76 ? 50.331 29.025 76.557 1.00 37.16 175 LYS A C 1
ATOM 587 O O . LYS A 1 76 ? 49.255 29.631 76.596 1.00 32.92 175 LYS A O 1
ATOM 593 N N . ASN A 1 77 ? 50.425 27.702 76.661 1.00 32.32 176 ASN A N 1
ATOM 594 C CA . ASN A 1 77 ? 49.276 26.857 76.972 1.00 30.15 176 ASN A CA 1
ATOM 595 C C . ASN A 1 77 ? 49.036 26.824 78.467 1.00 27.77 176 ASN A C 1
ATOM 596 O O . ASN A 1 77 ? 49.908 26.389 79.226 1.00 28.33 176 ASN A O 1
ATOM 601 N N . TYR A 1 78 ? 47.865 27.271 78.905 1.00 25.06 177 TYR A N 1
ATOM 602 C CA . TYR A 1 78 ? 47.525 27.154 80.325 1.00 22.85 177 TYR A CA 1
ATOM 603 C C . TYR A 1 78 ? 46.463 26.094 80.528 1.00 25.39 177 TYR A C 1
ATOM 604 O O . TYR A 1 78 ? 45.443 26.101 79.847 1.00 26.79 177 TYR A O 1
ATOM 613 N N . LYS A 1 79 ? 46.691 25.179 81.462 1.00 22.21 178 LYS A N 1
ATOM 614 C CA . LYS A 1 79 ? 45.642 24.241 81.824 1.00 22.95 178 LYS A CA 1
ATOM 615 C C . LYS A 1 79 ? 45.382 24.395 83.311 1.00 27.63 178 LYS A C 1
ATOM 616 O O . LYS A 1 79 ? 46.271 24.172 84.138 1.00 22.24 178 LYS A O 1
ATOM 622 N N . ILE A 1 80 ? 44.171 24.817 83.645 1.00 20.93 179 ILE A N 1
ATOM 623 C CA . ILE A 1 80 ? 43.830 25.117 85.032 1.00 21.05 179 ILE A CA 1
ATOM 624 C C . ILE A 1 80 ? 42.810 24.094 85.492 1.00 21.43 179 ILE A C 1
ATOM 625 O O . ILE A 1 80 ? 41.684 24.081 85.000 1.00 20.94 179 ILE A O 1
ATOM 630 N N . PHE A 1 81 ? 43.210 23.236 86.425 1.00 18.81 180 PHE A N 1
ATOM 631 C CA . PHE A 1 81 ? 42.342 22.167 86.922 1.00 20.86 180 PHE A CA 1
ATOM 632 C C . PHE A 1 81 ? 41.293 22.672 87.908 1.00 24.56 180 PHE A C 1
ATOM 633 O O . PHE A 1 81 ? 41.563 23.561 88.714 1.00 21.69 180 PHE A O 1
ATOM 641 N N . LEU A 1 82 ? 40.093 22.100 87.822 1.00 20.94 181 LEU A N 1
ATOM 642 C CA . LEU A 1 82 ? 38.955 22.551 88.618 1.00 21.57 181 LEU A CA 1
ATOM 643 C C . LEU A 1 82 ? 38.844 21.716 89.893 1.00 25.69 181 LEU A C 1
ATOM 644 O O . LEU A 1 82 ? 38.730 20.479 89.832 1.00 26.06 181 LEU A O 1
ATOM 649 N N . ILE A 1 83 ? 38.878 22.408 91.033 1.00 22.33 182 ILE A N 1
ATOM 650 C CA . ILE A 1 83 ? 38.948 21.791 92.359 1.00 22.78 182 ILE A CA 1
ATOM 651 C C . ILE A 1 83 ? 37.842 22.319 93.274 1.00 21.42 182 ILE A C 1
ATOM 652 O O . ILE A 1 83 ? 37.594 23.532 93.330 1.00 23.73 182 ILE A O 1
ATOM 657 N N . SER A 1 84 ? 37.192 21.422 94.011 1.00 23.89 183 SER A N 1
ATOM 658 C CA . SER A 1 84 ? 36.247 21.863 95.029 1.00 25.45 183 SER A CA 1
ATOM 659 C C . SER A 1 84 ? 36.479 21.120 96.344 1.00 22.74 183 SER A C 1
ATOM 660 O O . SER A 1 84 ? 37.237 20.145 96.389 1.00 26.61 183 SER A O 1
ATOM 663 N N . GLY A 1 85 ? 35.829 21.575 97.409 1.00 31.39 184 GLY A N 1
ATOM 664 C CA . GLY A 1 85 ? 35.880 20.878 98.684 1.00 28.07 184 GLY A CA 1
ATOM 665 C C . GLY A 1 85 ? 37.092 21.183 99.548 1.00 31.76 184 GLY A C 1
ATOM 666 O O . GLY A 1 85 ? 37.371 20.463 100.507 1.00 31.84 184 GLY A O 1
ATOM 667 N N . VAL A 1 86 ? 37.819 22.245 99.218 1.00 24.74 185 VAL A N 1
ATOM 668 C CA . VAL A 1 86 ? 38.993 22.618 99.999 1.00 20.69 185 VAL A CA 1
ATOM 669 C C . VAL A 1 86 ? 38.592 23.497 101.194 1.00 24.92 185 VAL A C 1
ATOM 670 O O . VAL A 1 86 ? 37.836 24.465 101.053 1.00 28.09 185 VAL A O 1
ATOM 674 N N . SER A 1 87 ? 39.078 23.124 102.376 1.00 25.00 186 SER A N 1
ATOM 675 C CA . SER A 1 87 ? 38.751 23.811 103.624 1.00 25.72 186 SER A CA 1
ATOM 676 C C . SER A 1 87 ? 39.140 25.293 103.610 1.00 27.32 186 SER A C 1
ATOM 677 O O . SER A 1 87 ? 40.268 25.639 103.242 1.00 25.28 186 SER A O 1
ATOM 680 N N . GLU A 1 88 ? 38.214 26.158 104.021 1.00 28.10 187 GLU A N 1
ATOM 681 C CA . GLU A 1 88 ? 38.497 27.590 104.123 1.00 26.44 187 GLU A CA 1
ATOM 682 C C . GLU A 1 88 ? 39.347 27.944 105.336 1.00 31.86 187 GLU A C 1
ATOM 683 O O . GLU A 1 88 ? 39.758 29.097 105.490 1.00 35.59 187 GLU A O 1
ATOM 689 N N . VAL A 1 89 ? 39.579 26.984 106.222 1.00 30.70 188 VAL A N 1
ATOM 690 C CA . VAL A 1 89 ? 40.375 27.274 107.410 1.00 30.94 188 VAL A CA 1
ATOM 691 C C . VAL A 1 89 ? 41.778 26.676 107.352 1.00 28.88 188 VAL A C 1
ATOM 692 O O . VAL A 1 89 ? 42.512 26.720 108.333 1.00 29.88 188 VAL A O 1
ATOM 696 N N . PHE A 1 90 ? 42.151 26.136 106.198 1.00 23.92 189 PHE A N 1
ATOM 697 C CA . PHE A 1 90 ? 43.495 25.608 106.019 1.00 22.69 189 PHE A CA 1
ATOM 698 C C . PHE A 1 90 ? 44.446 26.791 106.004 1.00 25.20 189 PHE A C 1
ATOM 699 O O . PHE A 1 90 ? 44.151 27.806 105.380 1.00 23.62 189 PHE A O 1
ATOM 707 N N . ASN A 1 91 ? 45.573 26.670 106.698 1.00 23.63 190 ASN A N 1
ATOM 708 C CA . ASN A 1 91 ? 46.535 27.765 106.778 1.00 23.32 190 ASN A CA 1
ATOM 709 C C . ASN A 1 91 ? 47.524 27.705 105.618 1.00 25.92 190 ASN A C 1
ATOM 710 O O . ASN A 1 91 ? 48.629 27.169 105.748 1.00 23.97 190 ASN A O 1
ATOM 715 N N . PHE A 1 92 ? 47.102 28.250 104.481 1.00 20.18 191 PHE A N 1
ATOM 716 C CA . PHE A 1 92 ? 47.919 28.251 103.271 1.00 21.47 191 PHE A CA 1
ATOM 717 C C . PHE A 1 92 ? 49.150 29.107 103.470 1.00 25.88 191 PHE A C 1
ATOM 718 O O . PHE A 1 92 ? 49.069 30.198 104.033 1.00 25.60 191 PHE A O 1
ATOM 726 N N . LYS A 1 93 ? 50.295 28.619 103.011 1.00 21.46 192 LYS A N 1
ATOM 727 C CA . LYS A 1 93 ? 51.523 29.415 103.051 1.00 24.68 192 LYS A CA 1
ATOM 728 C C . LYS A 1 93 ? 52.481 28.840 102.031 1.00 26.81 192 LYS A C 1
ATOM 729 O O . LYS A 1 93 ? 52.484 27.631 101.808 1.00 21.01 192 LYS A O 1
ATOM 735 N N . PRO A 1 94 ? 53.267 29.709 101.377 1.00 23.03 193 PRO A N 1
ATOM 736 C CA . PRO A 1 94 ? 54.167 29.250 100.313 1.00 18.80 193 PRO A CA 1
ATOM 737 C C . PRO A 1 94 ? 55.266 28.350 100.854 1.00 23.82 193 PRO A C 1
ATOM 738 O O . PRO A 1 94 ? 55.670 28.495 102.013 1.00 22.34 193 PRO A O 1
ATOM 742 N N . GLN A 1 95 ? 55.737 27.423 100.025 1.00 18.09 194 GLN A N 1
ATOM 743 C CA . GLN A 1 95 ? 56.827 26.529 100.412 1.00 21.21 194 GLN A CA 1
ATOM 744 C C . GLN A 1 95 ? 58.085 26.818 99.593 1.00 26.43 194 GLN A C 1
ATOM 745 O O . GLN A 1 95 ? 59.047 26.042 99.602 1.00 29.33 194 GLN A O 1
ATOM 751 N N . VAL A 1 96 ? 58.054 27.938 98.876 1.00 22.69 195 VAL A N 1
ATOM 752 C CA . VAL A 1 96 ? 59.226 28.453 98.162 1.00 21.33 195 VAL A CA 1
ATOM 753 C C . VAL A 1 96 ? 59.417 29.923 98.528 1.00 20.65 195 VAL A C 1
ATOM 754 O O . VAL A 1 96 ? 58.503 30.558 99.059 1.00 20.94 195 VAL A O 1
ATOM 758 N N . ARG A 1 97 ? 60.602 30.460 98.259 1.00 20.15 196 ARG A N 1
ATOM 759 C CA . ARG A 1 97 ? 60.962 31.798 98.727 1.00 22.11 196 ARG A CA 1
ATOM 760 C C . ARG A 1 97 ? 60.694 32.881 97.691 1.00 24.10 196 ARG A C 1
ATOM 761 O O . ARG A 1 97 ? 60.836 32.633 96.487 1.00 20.95 196 ARG A O 1
ATOM 769 N N . ASN A 1 98 ? 60.283 34.062 98.164 1.00 17.64 197 ASN A N 1
ATOM 770 C CA . ASN A 1 98 ? 60.240 35.295 97.370 1.00 17.51 197 ASN A CA 1
ATOM 771 C C . ASN A 1 98 ? 59.268 35.310 96.186 1.00 17.14 197 ASN A C 1
ATOM 772 O O . ASN A 1 98 ? 59.428 36.123 95.276 1.00 20.81 197 ASN A O 1
ATOM 777 N N . GLU A 1 99 ? 58.259 34.454 96.211 1.00 21.07 198 GLU A N 1
ATOM 778 C CA . GLU A 1 99 ? 57.422 34.267 95.024 1.00 16.34 198 GLU A CA 1
ATOM 779 C C . GLU A 1 99 ? 55.974 34.713 95.217 1.00 18.62 198 GLU A C 1
ATOM 780 O O . GLU A 1 99 ? 55.374 35.364 94.340 1.00 18.34 198 GLU A O 1
ATOM 786 N N . ILE A 1 100 ? 55.414 34.343 96.364 1.00 22.82 199 ILE A N 1
ATOM 787 C CA . ILE A 1 100 ? 53.993 34.540 96.640 1.00 22.06 199 ILE A CA 1
ATOM 788 C C . ILE A 1 100 ? 53.868 35.502 97.808 1.00 28.54 199 ILE A C 1
ATOM 789 O O . ILE A 1 100 ? 54.442 35.286 98.886 1.00 23.47 199 ILE A O 1
ATOM 794 N N . ASP A 1 101 ? 53.154 36.596 97.583 1.00 19.49 200 ASP A N 1
ATOM 795 C CA . ASP A 1 101 ? 53.001 37.607 98.608 1.00 19.65 200 ASP A CA 1
ATOM 796 C C . ASP A 1 101 ? 51.731 37.443 99.429 1.00 26.46 200 ASP A C 1
ATOM 797 O O . ASP A 1 101 ? 51.737 37.690 100.643 1.00 25.85 200 ASP A O 1
ATOM 802 N N . LYS A 1 102 ? 50.645 37.062 98.760 1.00 23.06 201 LYS A N 1
ATOM 803 C CA . LYS A 1 102 ? 49.344 36.909 99.408 1.00 23.14 201 LYS A CA 1
ATOM 804 C C . LYS A 1 102 ? 48.595 35.698 98.852 1.00 20.71 201 LYS A C 1
ATOM 805 O O . LYS A 1 102 ? 48.753 35.321 97.687 1.00 19.14 201 LYS A O 1
ATOM 811 N N . ILE A 1 103 ? 47.782 35.079 99.700 1.00 18.50 202 ILE A N 1
ATOM 812 C CA . ILE A 1 103 ? 46.933 33.959 99.302 1.00 16.39 202 ILE A CA 1
ATOM 813 C C . ILE A 1 103 ? 45.619 34.257 99.983 1.00 21.34 202 ILE A C 1
ATOM 814 O O . ILE A 1 103 ? 45.582 34.413 101.198 1.00 21.40 202 ILE A O 1
ATOM 819 N N . GLU A 1 104 ? 44.533 34.375 99.223 1.00 17.50 203 GLU A N 1
ATOM 820 C CA . GLU A 1 104 ? 43.281 34.868 99.801 1.00 21.27 203 GLU A CA 1
ATOM 821 C C . GLU A 1 104 ? 42.068 34.251 99.128 1.00 21.93 203 GLU A C 1
ATOM 822 O O . GLU A 1 104 ? 42.090 33.976 97.924 1.00 21.70 203 GLU A O 1
ATOM 828 N N . TRP A 1 105 ? 41.008 34.037 99.903 1.00 25.28 204 TRP A N 1
ATOM 829 C CA . TRP A 1 105 ? 39.739 33.583 99.333 1.00 21.32 204 TRP A CA 1
ATOM 830 C C . TRP A 1 105 ? 38.970 34.787 98.804 1.00 23.35 204 TRP A C 1
ATOM 831 O O . TRP A 1 105 ? 38.869 35.813 99.487 1.00 25.35 204 TRP A O 1
ATOM 842 N N . PHE A 1 106 ? 38.412 34.647 97.597 1.00 23.11 205 PHE A N 1
ATOM 843 C CA . PHE A 1 106 ? 37.555 35.665 96.983 1.00 28.48 205 PHE A CA 1
ATOM 844 C C . PHE A 1 106 ? 36.140 35.122 96.767 1.00 25.28 205 PHE A C 1
ATOM 845 O O . PHE A 1 106 ? 35.971 33.977 96.327 1.00 26.48 205 PHE A O 1
ATOM 853 N N . ASP A 1 107 ? 35.127 35.940 97.041 1.00 24.80 206 ASP A N 1
ATOM 854 C CA . ASP A 1 107 ? 33.753 35.561 96.717 1.00 26.16 206 ASP A CA 1
ATOM 855 C C . ASP A 1 107 ? 33.652 35.487 95.199 1.00 33.00 206 ASP A C 1
ATOM 856 O O . ASP A 1 107 ? 33.893 36.492 94.529 1.00 33.24 206 ASP A O 1
ATOM 861 N N . PHE A 1 108 ? 33.312 34.322 94.649 1.00 29.52 207 PHE A N 1
ATOM 862 C CA . PHE A 1 108 ? 33.371 34.149 93.194 1.00 33.62 207 PHE A CA 1
ATOM 863 C C . PHE A 1 108 ? 32.336 34.981 92.461 1.00 34.02 207 PHE A C 1
ATOM 864 O O . PHE A 1 108 ? 32.645 35.628 91.454 1.00 31.67 207 PHE A O 1
ATOM 872 N N . LYS A 1 109 ? 31.105 34.937 92.955 1.00 33.40 208 LYS A N 1
ATOM 873 C CA . LYS A 1 109 ? 30.015 35.699 92.359 1.00 46.10 208 LYS A CA 1
ATOM 874 C C . LYS A 1 109 ? 30.391 37.174 92.235 1.00 48.06 208 LYS A C 1
ATOM 875 O O . LYS A 1 109 ? 30.129 37.809 91.213 1.00 45.91 208 LYS A O 1
ATOM 881 N N . LYS A 1 110 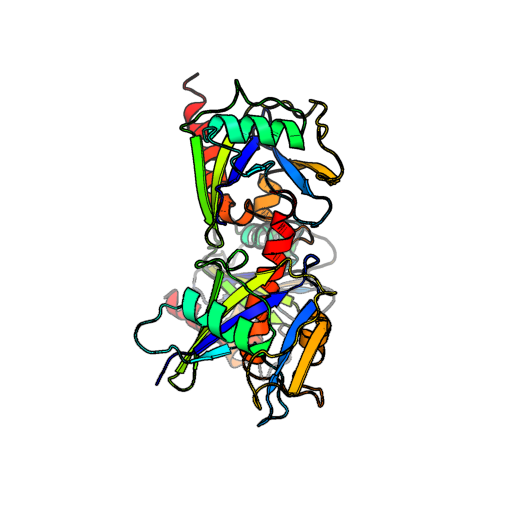? 31.053 37.697 93.264 1.00 37.36 209 LYS A N 1
ATOM 882 C CA . LYS A 1 110 ? 31.433 39.106 93.301 1.00 38.68 209 LYS A CA 1
ATOM 883 C C . LYS A 1 110 ? 32.497 39.494 92.265 1.00 36.35 209 LYS A C 1
ATOM 884 O O . LYS A 1 110 ? 32.403 40.553 91.642 1.00 43.74 209 LYS A O 1
ATOM 890 N N . ILE A 1 111 ? 33.505 38.645 92.092 1.00 30.57 210 ILE A N 1
ATOM 891 C CA . ILE A 1 111 ? 34.532 38.856 91.071 1.00 35.98 210 ILE A CA 1
ATOM 892 C C . ILE A 1 111 ? 33.892 39.024 89.703 1.00 34.59 210 ILE A C 1
ATOM 893 O O . ILE A 1 111 ? 34.245 39.928 88.932 1.00 31.93 210 ILE A O 1
ATOM 898 N N . SER A 1 112 ? 32.946 38.136 89.405 1.00 36.53 211 SER A N 1
ATOM 899 C CA . SER A 1 112 ? 32.266 38.147 88.123 1.00 39.57 211 SER A CA 1
ATOM 900 C C . SER A 1 112 ? 31.494 39.448 87.928 1.00 41.68 211 SER A C 1
ATOM 901 O O . SER A 1 112 ? 31.369 39.931 86.803 1.00 43.51 211 SER A O 1
ATOM 904 N N . LYS A 1 113 ? 30.981 40.017 89.018 1.00 33.57 212 LYS A N 1
ATOM 905 C CA . LYS A 1 113 ? 30.188 41.250 88.913 1.00 36.71 212 LYS A CA 1
ATOM 906 C C . LYS A 1 113 ? 31.033 42.515 89.023 1.00 35.50 212 LYS A C 1
ATOM 907 O O . LYS A 1 113 ? 30.544 43.597 88.730 1.00 38.14 212 LYS A O 1
ATOM 913 N N . THR A 1 114 ? 32.281 42.394 89.470 1.00 33.73 213 THR A N 1
ATOM 914 C CA . THR A 1 114 ? 33.081 43.587 89.759 1.00 35.33 213 THR A CA 1
ATOM 915 C C . THR A 1 114 ? 34.396 43.741 88.987 1.00 33.10 213 THR A C 1
ATOM 916 O O . THR A 1 114 ? 34.921 44.842 88.897 1.00 39.17 213 THR A O 1
ATOM 920 N N . MET A 1 115 ? 34.922 42.656 88.430 1.00 31.97 214 MET A N 1
ATOM 921 C CA . MET A 1 115 ? 36.286 42.675 87.901 1.00 39.35 214 MET A CA 1
ATOM 922 C C . MET A 1 115 ? 36.512 43.685 86.776 1.00 42.34 214 MET A C 1
ATOM 923 O O . MET A 1 115 ? 37.646 44.116 86.546 1.00 42.91 214 MET A O 1
ATOM 928 N N . TYR A 1 116 ? 35.429 44.068 86.098 1.00 37.18 215 TYR A N 1
ATOM 929 C CA . TYR A 1 116 ? 35.474 45.042 85.006 1.00 42.61 215 TYR A CA 1
ATOM 930 C C . TYR A 1 116 ? 35.443 46.502 85.474 1.00 45.88 215 TYR A C 1
ATOM 931 O O . TYR A 1 116 ? 35.750 47.419 84.704 1.00 52.31 215 TYR A O 1
ATOM 940 N N . LYS A 1 117 ? 35.063 46.716 86.729 1.00 42.31 216 LYS A N 1
ATOM 941 C CA . LYS A 1 117 ? 34.928 48.067 87.262 1.00 38.97 216 LYS A CA 1
ATOM 942 C C . LYS A 1 117 ? 35.586 48.153 88.629 1.00 39.28 216 LYS A C 1
ATOM 943 O O . LYS A 1 117 ? 35.006 48.697 89.572 1.00 39.78 216 LYS A O 1
ATOM 949 N N . SER A 1 118 ? 36.811 47.639 88.723 1.00 36.49 217 SER A N 1
ATOM 950 C CA . SER A 1 118 ? 37.489 47.492 90.008 1.00 38.65 217 SER A CA 1
ATOM 951 C C . SER A 1 118 ? 38.968 47.878 89.932 1.00 39.52 217 SER A C 1
ATOM 952 O O . SER A 1 118 ? 39.583 47.811 88.867 1.00 47.33 217 SER A O 1
ATOM 955 N N . ASN A 1 119 ? 39.536 48.283 91.062 1.00 47.84 218 ASN A N 1
ATOM 956 C CA . ASN A 1 119 ? 40.968 48.561 91.136 1.00 49.48 218 ASN A CA 1
ATOM 957 C C . ASN A 1 119 ? 41.786 47.280 91.292 1.00 45.18 218 ASN A C 1
ATOM 958 O O . ASN A 1 119 ? 43.007 47.278 91.125 1.00 42.75 218 ASN A O 1
ATOM 963 N N . ILE A 1 120 ? 41.105 46.190 91.626 1.00 35.19 219 ILE A N 1
ATOM 964 C CA . ILE A 1 120 ? 41.756 44.901 91.766 1.00 32.51 219 ILE A CA 1
ATOM 965 C C . ILE A 1 120 ? 42.121 44.330 90.393 1.00 34.87 219 ILE A C 1
ATOM 966 O O . ILE A 1 120 ? 41.298 44.321 89.475 1.00 31.80 219 ILE A O 1
ATOM 971 N N . LYS A 1 121 ? 43.358 43.857 90.255 1.00 32.18 220 LYS A N 1
ATOM 972 C CA . LYS A 1 121 ? 43.836 43.315 88.984 1.00 32.07 220 LYS A CA 1
ATOM 973 C C . LYS A 1 121 ? 43.852 41.788 89.003 1.00 29.29 220 LYS A C 1
ATOM 974 O O . LYS A 1 121 ? 44.242 41.169 89.999 1.00 28.77 220 LYS A O 1
ATOM 980 N N . TYR A 1 122 ? 43.425 41.175 87.903 1.00 25.10 221 TYR A N 1
ATOM 981 C CA . TYR A 1 122 ? 43.421 39.718 87.799 1.00 23.99 221 TYR A CA 1
ATOM 982 C C . TYR A 1 122 ? 44.175 39.263 86.551 1.00 26.20 221 TYR A C 1
ATOM 983 O O . TYR A 1 122 ? 44.311 40.022 85.591 1.00 28.91 221 TYR A O 1
ATOM 992 N N . TYR A 1 123 ? 44.649 38.020 86.567 1.00 22.90 222 TYR A N 1
ATOM 993 C CA . TYR A 1 123 ? 45.261 37.405 85.389 1.00 25.60 222 TYR A CA 1
ATOM 9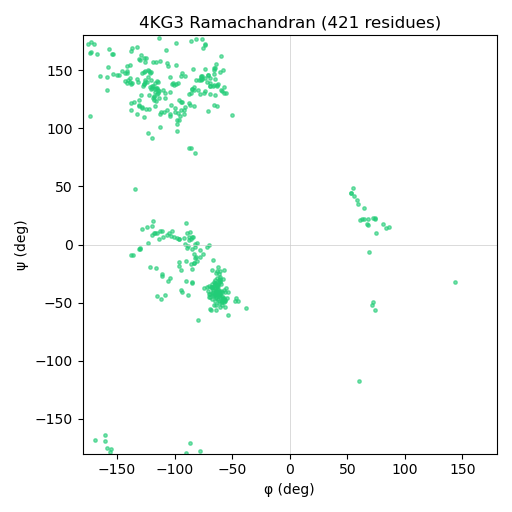94 C C . TYR A 1 123 ? 44.650 36.024 85.181 1.00 27.87 222 TYR A C 1
ATOM 995 O O . TYR A 1 123 ? 44.403 35.309 86.160 1.00 22.51 222 TYR A O 1
ATOM 1004 N N . LEU A 1 124 ? 44.386 35.673 83.917 1.00 23.79 223 LEU A N 1
ATOM 1005 C CA . LEU A 1 124 ? 43.826 34.365 83.518 1.00 23.86 223 LEU A CA 1
ATOM 1006 C C . LEU A 1 124 ? 42.367 34.158 83.872 1.00 27.30 223 LEU A C 1
ATOM 1007 O O . LEU A 1 124 ? 41.575 33.725 83.038 1.00 29.11 223 LEU A O 1
ATOM 1012 N N . ILE A 1 125 ? 42.017 34.430 85.120 1.00 34.70 224 ILE A N 1
ATOM 1013 C CA . ILE A 1 125 ? 40.660 34.176 85.569 1.00 33.13 224 ILE A CA 1
ATOM 1014 C C . ILE A 1 125 ? 39.644 35.011 84.770 1.00 38.95 224 ILE A C 1
ATOM 1015 O O . ILE A 1 125 ? 38.518 34.544 84.544 1.00 35.56 224 ILE A O 1
ATOM 1020 N N . ASN A 1 126 ? 40.052 36.203 84.309 1.00 39.90 225 ASN A N 1
ATOM 1021 C CA . ASN A 1 126 ? 39.193 37.039 83.463 1.00 46.47 225 ASN A CA 1
ATOM 1022 C C . ASN A 1 126 ? 38.745 36.308 82.207 1.00 51.44 225 ASN A C 1
ATOM 1023 O O . ASN A 1 126 ? 37.609 36.459 81.756 1.00 51.53 225 ASN A O 1
ATOM 1028 N N . SER A 1 127 ? 39.657 35.536 81.626 1.00 42.94 226 SER A N 1
ATOM 1029 C CA . SER A 1 127 ? 39.409 34.911 80.334 1.00 46.13 226 SER A CA 1
ATOM 1030 C C . SER A 1 127 ? 38.756 33.545 80.479 1.00 44.19 226 SER A C 1
ATOM 1031 O O . SER A 1 127 ? 38.422 32.905 79.481 1.00 45.98 226 SER A O 1
ATOM 1034 N N . MET A 1 128 ? 38.564 33.105 81.722 1.00 32.66 227 MET A N 1
ATOM 1035 C CA . MET A 1 128 ? 38.036 31.769 81.991 1.00 31.27 227 MET A CA 1
ATOM 1036 C C . MET A 1 128 ? 36.720 31.805 82.765 1.00 33.25 227 MET A C 1
ATOM 1037 O O . MET A 1 128 ? 36.210 30.767 83.196 1.00 30.88 227 MET A O 1
ATOM 1042 N N . MET A 1 129 ? 36.171 33.002 82.927 1.00 34.57 228 MET A N 1
ATOM 1043 C CA . MET A 1 129 ? 35.007 33.205 83.780 1.00 34.46 228 MET A CA 1
ATOM 1044 C C . MET A 1 129 ? 33.770 32.414 83.332 1.00 35.05 228 MET A C 1
ATOM 1045 O O . MET A 1 129 ? 33.049 31.851 84.157 1.00 32.48 228 MET A O 1
ATOM 1050 N N . ARG A 1 130 ? 33.527 32.352 82.031 1.00 34.43 229 ARG A N 1
ATOM 1051 C CA . ARG A 1 130 ? 32.336 31.652 81.556 1.00 35.87 229 ARG A CA 1
ATOM 1052 C C . ARG A 1 130 ? 32.368 30.145 81.878 1.00 33.68 229 ARG A C 1
ATOM 1053 O O . ARG A 1 130 ? 31.457 29.646 82.549 1.00 33.33 229 ARG A O 1
ATOM 1061 N N . PRO A 1 131 ? 33.421 29.421 81.437 1.00 36.74 230 PRO A N 1
ATOM 1062 C CA . PRO A 1 131 ? 33.446 27.998 81.809 1.00 32.84 230 PRO A CA 1
ATOM 1063 C C . PRO A 1 131 ? 33.581 27.743 83.318 1.00 29.54 230 PRO A C 1
ATOM 1064 O O . PRO A 1 131 ? 33.037 26.746 83.792 1.00 31.28 230 PRO A O 1
ATOM 1068 N N . LEU A 1 132 ? 34.294 28.598 84.051 1.00 29.02 231 LEU A N 1
ATOM 1069 C CA . LEU A 1 132 ? 34.319 28.491 85.511 1.00 29.84 231 LEU A CA 1
ATOM 1070 C C . LEU A 1 132 ? 32.899 28.546 86.060 1.00 27.30 231 LEU A C 1
ATOM 1071 O O . LEU A 1 132 ? 32.514 27.719 86.885 1.00 30.67 231 LEU A O 1
ATOM 1076 N N . SER A 1 133 ? 32.123 29.520 85.587 1.00 29.49 232 SER A N 1
ATOM 1077 C CA . SER A 1 133 ? 30.749 29.694 86.034 1.00 31.75 232 SER A CA 1
ATOM 1078 C C . SER A 1 133 ? 29.890 28.479 85.697 1.00 34.51 232 SER A C 1
ATOM 1079 O O . SER A 1 133 ? 29.066 28.053 86.512 1.00 34.98 232 SER A O 1
ATOM 1082 N N . MET A 1 134 ? 30.066 27.933 84.494 1.00 32.10 233 MET A N 1
ATOM 1083 C CA . MET A 1 134 ? 29.281 26.773 84.084 1.00 36.78 233 MET A CA 1
ATOM 1084 C C . MET A 1 134 ? 29.627 25.583 84.970 1.00 31.75 233 MET A C 1
ATOM 1085 O O . MET A 1 134 ? 28.750 24.853 85.426 1.00 35.34 233 MET A O 1
ATOM 1090 N N . TRP A 1 135 ? 30.913 25.401 85.226 1.00 28.81 234 TRP A N 1
ATOM 1091 C CA . TRP A 1 135 ? 31.353 24.283 86.043 1.00 29.32 234 TRP A CA 1
ATOM 1092 C C . TRP A 1 135 ? 30.766 24.385 87.448 1.00 33.60 234 TRP A C 1
ATOM 1093 O O . TRP A 1 135 ? 30.322 23.383 88.015 1.00 34.27 234 TRP A O 1
ATOM 1104 N N . LEU A 1 136 ? 30.750 25.600 87.993 1.00 34.56 235 LEU A N 1
ATOM 1105 C CA . LEU A 1 136 ? 30.185 25.838 89.317 1.00 37.11 235 LEU A CA 1
ATOM 1106 C C . LEU A 1 136 ? 28.714 25.466 89.384 1.00 37.91 235 LEU A C 1
ATOM 1107 O O . LEU A 1 136 ? 28.276 24.828 90.344 1.00 47.13 235 LEU A O 1
ATOM 1112 N N . ARG A 1 137 ? 27.953 25.873 88.369 1.00 49.01 236 ARG A N 1
ATOM 1113 C CA . ARG A 1 137 ? 26.540 25.517 88.283 1.00 57.08 236 ARG A CA 1
ATOM 1114 C C . ARG A 1 137 ? 26.391 24.002 88.178 1.00 56.80 236 ARG A C 1
ATOM 1115 O O . ARG A 1 137 ? 25.534 23.404 88.828 1.00 61.37 236 ARG A O 1
ATOM 1123 N N . HIS A 1 138 ? 27.245 23.392 87.362 1.00 52.65 237 HIS A N 1
ATOM 1124 C CA . HIS A 1 138 ? 27.222 21.953 87.125 1.00 52.37 237 HIS A CA 1
ATOM 1125 C C . HIS A 1 138 ? 27.539 21.192 88.413 1.00 53.25 237 HIS A C 1
ATOM 1126 O O . HIS A 1 138 ? 26.995 20.113 88.657 1.00 56.52 237 HIS A O 1
ATOM 1133 N N . GLN A 1 139 ? 28.401 21.767 89.250 1.00 48.49 238 GLN A N 1
ATOM 1134 C CA . GLN A 1 139 ? 28.736 21.161 90.538 1.00 51.53 238 GLN A CA 1
ATOM 1135 C C . GLN A 1 139 ? 27.573 21.209 91.527 1.00 66.72 238 GLN A C 1
ATOM 1136 O O . GLN A 1 139 ? 27.696 20.731 92.656 1.00 73.79 238 GLN A O 1
ATOM 1142 N N . ARG A 1 140 ? 26.454 21.789 91.103 1.00 69.45 239 ARG A N 1
ATOM 1143 C CA . ARG A 1 140 ? 25.267 21.892 91.942 1.00 66.34 239 ARG A CA 1
ATOM 1144 C C . ARG A 1 140 ? 24.070 21.230 91.272 1.00 67.26 239 ARG A C 1
ATOM 1145 O O . ARG A 1 140 ? 23.926 20.007 91.303 1.00 66.27 239 ARG A O 1
ATOM 1153 N N . LYS B 1 2 ? 56.790 -4.823 44.840 1.00 48.05 101 LYS B N 1
ATOM 1154 C CA . LYS B 1 2 ? 56.067 -3.898 45.711 1.00 49.15 101 LYS B CA 1
ATOM 1155 C C . LYS B 1 2 ? 55.478 -4.612 46.931 1.00 52.99 101 LYS B C 1
ATOM 1156 O O . LYS B 1 2 ? 55.160 -5.805 46.869 1.00 48.65 101 LYS B O 1
ATOM 1162 N N . SER B 1 3 ? 55.347 -3.877 48.035 1.00 58.65 102 SER B N 1
ATOM 1163 C CA . SER B 1 3 ? 54.666 -4.372 49.232 1.00 58.74 102 SER B CA 1
ATOM 1164 C C . SER B 1 3 ? 55.245 -5.681 49.771 1.00 53.76 102 SER B C 1
ATOM 1165 O O . SER B 1 3 ? 54.506 -6.587 50.162 1.00 52.51 102 SER B O 1
ATOM 1168 N N . ILE B 1 4 ? 56.569 -5.779 49.778 1.00 38.95 103 ILE B N 1
ATOM 1169 C CA . ILE B 1 4 ? 57.234 -6.912 50.398 1.00 36.93 103 ILE B CA 1
ATOM 1170 C C . ILE B 1 4 ? 57.132 -6.695 51.903 1.00 31.61 103 ILE B C 1
ATOM 1171 O O . ILE B 1 4 ? 57.435 -5.598 52.394 1.00 34.02 103 ILE B O 1
ATOM 1176 N N . PRO B 1 5 ? 56.687 -7.729 52.643 1.00 31.45 104 PRO B N 1
ATOM 1177 C CA . PRO B 1 5 ? 56.551 -7.601 54.098 1.00 26.42 104 PRO B CA 1
ATOM 1178 C C . PRO B 1 5 ? 57.893 -7.299 54.765 1.00 28.33 104 PRO B C 1
ATOM 1179 O O . PRO B 1 5 ? 58.950 -7.725 54.284 1.00 27.02 104 PRO B O 1
ATOM 1183 N N . VAL B 1 6 ? 57.852 -6.559 55.867 1.00 21.25 105 VAL B N 1
ATOM 1184 C CA . VAL B 1 6 ? 59.053 -6.239 56.621 1.00 20.12 105 VAL B CA 1
ATOM 1185 C C . VAL B 1 6 ? 58.963 -6.874 57.993 1.00 22.45 105 VAL B C 1
ATOM 1186 O O . VAL B 1 6 ? 57.916 -6.803 58.642 1.00 22.84 105 VAL B O 1
ATOM 1190 N N . ARG B 1 7 ? 60.048 -7.506 58.445 1.00 18.88 106 ARG B N 1
ATOM 1191 C CA . ARG B 1 7 ? 60.049 -8.106 59.771 1.00 17.48 106 ARG B CA 1
ATOM 1192 C C . ARG B 1 7 ? 61.202 -7.530 60.589 1.00 18.79 106 ARG B C 1
ATOM 1193 O O . ARG B 1 7 ? 62.270 -7.241 60.054 1.00 19.04 106 ARG B O 1
ATOM 1201 N N . GLY B 1 8 ? 60.981 -7.343 61.879 1.00 19.83 107 GLY B N 1
ATOM 1202 C CA . GLY B 1 8 ? 62.009 -6.766 62.728 1.00 17.86 107 GLY B CA 1
ATOM 1203 C C . GLY B 1 8 ? 61.729 -7.098 64.175 1.00 16.86 107 GLY B C 1
ATOM 1204 O O . GLY B 1 8 ? 60.870 -7.947 64.473 1.00 17.57 107 GLY B O 1
ATOM 1205 N N . ALA B 1 9 ? 62.463 -6.449 65.078 1.00 15.21 108 ALA B N 1
ATOM 1206 C CA . ALA B 1 9 ? 62.403 -6.803 66.485 1.00 17.08 108 ALA B CA 1
ATOM 1207 C C . ALA B 1 9 ? 62.349 -5.596 67.416 1.00 15.07 108 ALA B C 1
ATOM 1208 O O . ALA B 1 9 ? 63.071 -4.595 67.233 1.00 16.55 108 ALA B O 1
ATOM 1210 N N . ALA B 1 10 ? 61.505 -5.721 68.438 1.00 16.28 109 ALA B N 1
ATOM 1211 C CA . ALA B 1 10 ? 61.465 -4.764 69.534 1.00 16.90 109 ALA B CA 1
ATOM 1212 C C . ALA B 1 10 ? 62.282 -5.388 70.645 1.00 17.70 109 ALA B C 1
ATOM 1213 O O . ALA B 1 10 ? 61.833 -6.324 71.304 1.00 16.84 109 ALA B O 1
ATOM 1215 N N . ILE B 1 11 ? 63.497 -4.890 70.827 1.00 16.55 110 ILE B N 1
ATOM 1216 C CA . ILE B 1 11 ? 64.477 -5.565 71.671 1.00 18.07 110 ILE B CA 1
ATOM 1217 C C . ILE B 1 11 ? 64.635 -4.871 73.022 1.00 19.16 110 ILE B C 1
ATOM 1218 O O . ILE B 1 11 ? 65.172 -3.763 73.093 1.00 17.59 110 ILE B O 1
ATOM 1223 N N . PHE B 1 12 ? 64.179 -5.527 74.081 1.00 19.30 111 PHE B N 1
ATOM 1224 C CA . PHE B 1 12 ? 64.313 -4.991 75.436 1.00 18.11 111 PHE B CA 1
ATOM 1225 C C . PHE B 1 12 ? 65.481 -5.584 76.198 1.00 20.15 111 PHE B C 1
ATOM 1226 O O . PHE B 1 12 ? 65.894 -6.716 75.940 1.00 19.81 111 PHE B O 1
ATOM 1234 N N . ASN B 1 13 ? 65.981 -4.820 77.168 1.00 19.79 112 ASN B N 1
ATOM 1235 C CA . ASN B 1 13 ? 67.142 -5.222 77.946 1.00 20.95 112 ASN B CA 1
ATOM 1236 C C . ASN B 1 13 ? 66.753 -6.085 79.131 1.00 28.89 112 ASN B C 1
ATOM 1237 O O . ASN B 1 13 ? 65.600 -6.496 79.248 1.00 26.76 112 ASN B O 1
ATOM 1242 N N . GLU B 1 14 ? 67.706 -6.351 80.020 1.00 23.44 113 GLU B N 1
ATOM 1243 C CA . GLU B 1 14 ? 67.492 -7.331 81.072 1.00 28.78 113 GLU B CA 1
ATOM 1244 C C . GLU B 1 14 ? 66.405 -6.937 82.081 1.00 36.92 113 GLU B C 1
ATOM 1245 O O . GLU B 1 14 ? 65.691 -7.811 82.568 1.00 47.32 113 GLU B O 1
ATOM 1251 N N . ASN B 1 15 ? 66.265 -5.641 82.381 1.00 33.85 114 ASN B N 1
ATOM 1252 C CA . ASN B 1 15 ? 65.225 -5.189 83.320 1.00 36.49 114 ASN B CA 1
ATOM 1253 C C . ASN B 1 15 ? 63.995 -4.575 82.634 1.00 37.46 114 ASN B C 1
ATOM 1254 O O . ASN B 1 15 ? 63.152 -3.969 83.298 1.00 35.69 114 ASN B O 1
ATOM 1259 N N . LEU B 1 16 ? 63.904 -4.736 81.312 1.00 33.01 115 LEU B N 1
ATOM 1260 C CA . LEU B 1 16 ? 62.769 -4.252 80.518 1.00 30.07 115 LEU B CA 1
ATOM 1261 C C . LEU B 1 16 ? 62.576 -2.732 80.577 1.00 27.02 115 LEU B C 1
ATOM 1262 O O . LEU B 1 16 ? 61.489 -2.230 80.286 1.00 34.59 115 LEU B O 1
ATOM 1267 N N . SER B 1 17 ? 63.629 -1.999 80.930 1.00 29.42 116 SER B N 1
ATOM 1268 C CA . SER B 1 17 ? 63.526 -0.545 81.056 1.00 24.37 116 SER B CA 1
ATOM 1269 C C . SER B 1 17 ? 63.990 0.157 79.788 1.00 25.95 116 SER B C 1
ATOM 1270 O O . SER B 1 17 ? 63.679 1.331 79.571 1.00 27.56 116 SER B O 1
ATOM 1273 N N . LYS B 1 18 ? 64.740 -0.556 78.955 1.00 19.94 117 LYS B N 1
ATOM 1274 C CA . LYS B 1 18 ? 65.315 0.045 77.760 1.00 18.04 117 LYS B CA 1
ATOM 1275 C C . LYS B 1 18 ? 64.998 -0.772 76.513 1.00 22.61 117 LYS B C 1
ATOM 1276 O O . LYS B 1 18 ? 64.900 -2.004 76.574 1.00 19.74 117 LYS B O 1
ATOM 1282 N N . ILE B 1 19 ? 64.859 -0.074 75.387 1.00 19.08 118 ILE B N 1
ATOM 1283 C CA . ILE B 1 19 ? 64.652 -0.713 74.092 1.00 17.31 118 ILE B CA 1
ATOM 1284 C C . ILE B 1 19 ? 65.732 -0.267 73.116 1.00 15.23 118 ILE B C 1
ATOM 1285 O O . ILE B 1 19 ? 66.124 0.909 73.109 1.00 21.27 118 ILE B O 1
ATOM 1290 N N . LEU B 1 20 ? 66.225 -1.200 72.298 1.00 14.62 119 LEU B N 1
ATOM 1291 C CA . LEU B 1 20 ? 67.320 -0.897 71.367 1.00 17.01 119 LEU B CA 1
ATOM 1292 C C . LEU B 1 20 ? 66.811 -0.429 69.996 1.00 19.82 119 LEU B C 1
ATOM 1293 O O . LEU B 1 20 ? 66.135 -1.181 69.281 1.00 18.85 119 LEU B O 1
ATOM 1298 N N . LEU B 1 21 ? 67.155 0.798 69.613 1.00 17.85 120 LEU B N 1
ATOM 1299 C CA . LEU B 1 21 ? 66.650 1.347 68.349 1.00 14.19 120 LEU B CA 1
ATOM 1300 C C . LEU B 1 21 ? 67.809 1.653 67.418 1.00 19.09 120 LEU B C 1
ATOM 1301 O O . LEU B 1 21 ? 68.940 1.831 67.864 1.00 17.47 120 LEU B O 1
ATOM 1306 N N . VAL B 1 22 ? 67.531 1.698 66.117 1.00 14.45 121 VAL B N 1
ATOM 1307 C CA . VAL B 1 22 ? 68.561 2.020 65.145 1.00 14.63 121 VAL B CA 1
ATOM 1308 C C . VAL B 1 22 ? 68.156 3.221 64.319 1.00 18.20 121 VAL B C 1
ATOM 1309 O O . VAL B 1 22 ? 66.969 3.465 64.072 1.00 20.95 121 VAL B O 1
ATOM 1313 N N . GLN B 1 23 ? 69.160 3.962 63.881 1.00 17.50 122 GLN B N 1
ATOM 1314 C CA . GLN B 1 23 ? 68.940 5.094 63.007 1.00 14.74 122 GLN B CA 1
ATOM 1315 C C . GLN B 1 23 ? 69.685 4.782 61.732 1.00 18.17 122 GLN B C 1
ATOM 1316 O O . GLN B 1 23 ? 70.880 4.485 61.778 1.00 17.59 122 GLN B O 1
ATOM 1322 N N . GLY B 1 24 ? 68.988 4.833 60.599 1.00 17.00 123 GLY B N 1
ATOM 1323 C CA . GLY B 1 24 ? 69.632 4.614 59.307 1.00 17.96 123 GLY B CA 1
ATOM 1324 C C . GLY B 1 24 ? 70.448 5.814 58.856 1.00 22.92 123 GLY B C 1
ATOM 1325 O O . GLY B 1 24 ? 70.353 6.902 59.427 1.00 22.32 123 GLY B O 1
ATOM 1326 N N . THR B 1 25 ? 71.249 5.609 57.811 1.00 18.59 124 THR B N 1
ATOM 1327 C CA . THR B 1 25 ? 72.106 6.638 57.258 1.00 20.72 124 THR B CA 1
ATOM 1328 C C . THR B 1 25 ? 71.391 7.656 56.368 1.00 21.99 124 THR B C 1
ATOM 1329 O O . THR B 1 25 ? 71.977 8.662 55.997 1.00 24.04 124 THR B O 1
ATOM 1333 N N . GLU B 1 26 ? 70.142 7.381 56.009 1.00 21.34 125 GLU B N 1
ATOM 1334 C CA . GLU B 1 26 ? 69.424 8.256 55.099 1.00 28.92 125 GLU B CA 1
ATOM 1335 C C . GLU B 1 26 ? 68.177 8.888 55.705 1.00 29.24 125 GLU B C 1
ATOM 1336 O O . GLU B 1 26 ? 67.399 9.535 55.005 1.00 28.15 125 GLU B O 1
ATOM 1342 N N . SER B 1 27 ? 68.012 8.733 57.010 1.00 24.48 126 SER B N 1
ATOM 1343 C CA . SER B 1 27 ? 66.885 9.330 57.728 1.00 28.11 126 SER B CA 1
ATOM 1344 C C . SER B 1 27 ? 67.292 9.546 59.178 1.00 27.87 126 SER B C 1
ATOM 1345 O O . SER B 1 27 ? 68.061 8.754 59.726 1.00 29.40 126 SER B O 1
ATOM 1348 N N . ASP B 1 28 ? 66.778 10.599 59.810 1.00 27.08 127 ASP B N 1
ATOM 1349 C CA . ASP B 1 28 ? 67.091 10.797 61.227 1.00 25.02 127 ASP B CA 1
ATOM 1350 C C . ASP B 1 28 ? 66.128 10.056 62.150 1.00 28.79 127 ASP B C 1
ATOM 1351 O O . ASP B 1 28 ? 66.218 10.177 63.377 1.00 25.51 127 ASP B O 1
ATOM 1356 N N . SER B 1 29 ? 65.211 9.278 61.572 1.00 22.27 128 SER B N 1
ATOM 1357 C CA . SER B 1 29 ? 64.266 8.502 62.387 1.00 18.22 128 SER B CA 1
ATOM 1358 C C . SER B 1 29 ? 64.892 7.311 63.111 1.00 18.24 128 SER B C 1
ATOM 1359 O O . SER B 1 29 ? 65.728 6.588 62.560 1.00 21.97 128 SER B O 1
ATOM 1362 N N . TRP B 1 30 ? 64.464 7.102 64.356 1.00 21.06 129 TRP B N 1
ATOM 1363 C CA . TRP B 1 30 ? 64.845 5.924 65.119 1.00 21.08 129 TRP B CA 1
ATOM 1364 C C . TRP B 1 30 ? 63.737 4.893 65.042 1.00 18.48 129 TRP B C 1
ATOM 1365 O O . TRP B 1 30 ? 62.553 5.243 65.144 1.00 21.43 129 TRP B O 1
ATOM 1376 N N . SER B 1 31 ? 64.115 3.628 64.865 1.00 19.86 130 SER B N 1
ATOM 1377 C CA . SER B 1 31 ? 63.135 2.559 64.706 1.00 19.53 130 SER B CA 1
ATOM 1378 C C . SER B 1 31 ? 63.702 1.198 65.117 1.00 18.46 130 SER B C 1
ATOM 1379 O O . SER B 1 31 ? 64.830 1.093 65.620 1.00 16.38 130 SER B O 1
ATOM 1382 N N . PHE B 1 32 ? 62.911 0.147 64.922 1.00 17.43 131 PHE B N 1
ATOM 1383 C CA . PHE B 1 32 ? 63.356 -1.204 65.242 1.00 15.81 131 PHE B CA 1
ATOM 1384 C C . PHE B 1 32 ? 64.299 -1.668 64.157 1.00 17.84 131 PHE B C 1
ATOM 1385 O O . PHE B 1 32 ? 64.105 -1.321 62.987 1.00 18.39 131 PHE B O 1
ATOM 1393 N N . PRO B 1 33 ? 65.322 -2.455 64.528 1.00 18.04 132 PRO B N 1
ATOM 1394 C CA . PRO B 1 33 ? 66.089 -3.128 63.480 1.00 17.66 132 PRO B CA 1
ATOM 1395 C C . PRO B 1 33 ? 65.141 -4.061 62.732 1.00 17.23 132 PRO B C 1
ATOM 1396 O O . PRO B 1 33 ? 64.312 -4.714 63.365 1.00 16.47 132 PRO B O 1
ATOM 1400 N N . ARG B 1 34 ? 65.250 -4.093 61.411 1.00 16.70 133 ARG B N 1
ATOM 1401 C CA . ARG B 1 34 ? 64.218 -4.717 60.587 1.00 15.67 133 ARG B CA 1
ATOM 1402 C C . ARG B 1 34 ? 64.644 -4.761 59.137 1.00 18.73 133 ARG B C 1
ATOM 1403 O O . ARG B 1 34 ? 65.565 -4.052 58.726 1.00 19.56 133 ARG B O 1
ATOM 1411 N N . GLY B 1 35 ? 63.951 -5.569 58.342 1.00 21.12 134 GLY B N 1
ATOM 1412 C CA . GLY B 1 35 ? 64.179 -5.556 56.908 1.00 18.50 134 GLY B CA 1
ATOM 1413 C C . GLY B 1 35 ? 63.181 -6.400 56.127 1.00 21.02 134 GLY B C 1
ATOM 1414 O O . GLY B 1 35 ? 62.362 -7.120 56.709 1.00 20.24 134 GLY B O 1
ATOM 1415 N N . LYS B 1 36 ? 63.279 -6.313 54.807 1.00 25.70 135 LYS B N 1
ATOM 1416 C CA . LYS B 1 36 ? 62.377 -6.994 53.872 1.00 22.99 135 LYS B CA 1
ATOM 1417 C C . LYS B 1 36 ? 62.555 -8.505 53.852 1.00 27.25 135 LYS B C 1
ATOM 1418 O O . LYS B 1 36 ? 63.676 -9.003 53.962 1.00 29.68 135 LYS B O 1
ATOM 1424 N N . ILE B 1 37 ? 61.446 -9.228 53.694 1.00 26.30 136 ILE B N 1
ATOM 1425 C CA . ILE B 1 37 ? 61.485 -10.653 53.385 1.00 28.14 136 ILE B CA 1
ATOM 1426 C C . ILE B 1 37 ? 62.318 -10.862 52.121 1.00 29.53 136 ILE B C 1
ATOM 1427 O O . ILE B 1 37 ? 62.108 -10.182 51.113 1.00 35.45 136 ILE B O 1
ATOM 1432 N N . SER B 1 38 ? 63.270 -11.786 52.179 1.00 41.09 137 SER B N 1
ATOM 1433 C CA . SER B 1 38 ? 64.106 -12.088 51.024 1.00 53.16 137 SER B CA 1
ATOM 1434 C C . SER B 1 38 ? 63.830 -13.503 50.552 1.00 56.93 137 SER B C 1
ATOM 1435 O O . SER B 1 38 ? 63.787 -14.435 51.361 1.00 55.04 137 SER B O 1
ATOM 1438 N N . LYS B 1 39 ? 63.645 -13.651 49.243 1.00 64.43 138 LYS B N 1
ATOM 1439 C CA . LYS B 1 39 ? 63.353 -14.944 48.635 1.00 66.30 138 LYS B CA 1
ATOM 1440 C C . LYS B 1 39 ? 62.060 -15.519 49.197 1.00 65.47 138 LYS B C 1
ATOM 1441 O O . LYS B 1 39 ? 60.988 -14.932 49.045 1.00 72.29 138 LYS B O 1
ATOM 1447 N N . ASP B 1 40 ? 62.176 -16.663 49.862 1.00 64.89 139 ASP B N 1
ATOM 1448 C CA . ASP B 1 40 ? 61.011 -17.410 50.300 1.00 73.49 139 ASP B CA 1
ATOM 1449 C C . ASP B 1 40 ? 61.078 -17.762 51.777 1.00 64.38 139 ASP B C 1
ATOM 1450 O O . ASP B 1 40 ? 60.305 -18.591 52.261 1.00 65.35 139 ASP B O 1
ATOM 1455 N N . GLU B 1 41 ? 62.004 -17.128 52.491 1.00 44.56 140 GLU B N 1
ATOM 1456 C CA . GLU B 1 41 ? 62.193 -17.387 53.909 1.00 35.24 140 GLU B CA 1
ATOM 1457 C C . GLU B 1 41 ? 60.917 -17.085 54.683 1.00 35.60 140 GLU B C 1
ATOM 1458 O O . GLU B 1 41 ? 60.023 -16.398 54.179 1.00 38.80 140 GLU B O 1
ATOM 1464 N N . ASN B 1 42 ? 60.824 -17.603 55.904 1.00 35.10 141 ASN B N 1
ATOM 1465 C CA . ASN B 1 42 ? 59.659 -17.321 56.733 1.00 36.51 141 ASN B CA 1
ATO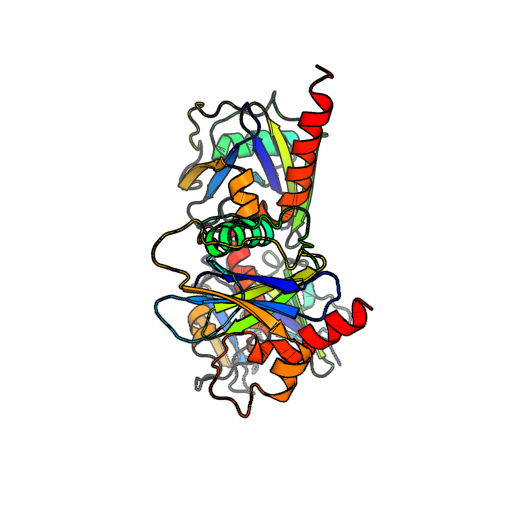M 1466 C C . ASN B 1 42 ? 59.871 -16.074 57.585 1.00 33.67 141 ASN B C 1
ATOM 1467 O O . ASN B 1 42 ? 60.931 -15.440 57.509 1.00 29.59 141 ASN B O 1
ATOM 1472 N N . ASP B 1 43 ? 58.871 -15.721 58.391 1.00 30.97 142 ASP B N 1
ATOM 1473 C CA . ASP B 1 43 ? 58.918 -14.471 59.149 1.00 28.01 142 ASP B CA 1
ATOM 1474 C C . ASP B 1 43 ? 60.035 -14.440 60.174 1.00 23.37 142 ASP B C 1
ATOM 1475 O O . ASP B 1 43 ? 60.735 -13.438 60.296 1.00 20.91 142 ASP B O 1
ATOM 1480 N N . ILE B 1 44 ? 60.182 -15.540 60.914 1.00 25.57 143 ILE B N 1
ATOM 1481 C CA . ILE B 1 44 ? 61.238 -15.697 61.910 1.00 31.25 143 ILE B CA 1
ATOM 1482 C C . ILE B 1 44 ? 62.624 -15.564 61.306 1.00 22.42 143 ILE B C 1
ATOM 1483 O O . ILE B 1 44 ? 63.478 -14.831 61.827 1.00 23.09 143 ILE B O 1
ATOM 1488 N N . ASP B 1 45 ? 62.850 -16.271 60.206 1.00 26.82 144 ASP B N 1
ATOM 1489 C CA . ASP B 1 45 ? 64.174 -16.288 59.611 1.00 28.10 144 ASP B CA 1
ATOM 1490 C C . ASP B 1 45 ? 64.534 -14.936 59.038 1.00 25.81 144 ASP B C 1
ATOM 1491 O O . ASP B 1 45 ? 65.690 -14.523 59.096 1.00 24.26 144 ASP B O 1
ATOM 1496 N N . CYS B 1 46 ? 63.533 -14.235 58.522 1.00 24.08 145 CYS B N 1
ATOM 1497 C CA . CYS B 1 46 ? 63.730 -12.874 58.040 1.00 23.78 145 CYS B CA 1
ATOM 1498 C C . CYS B 1 46 ? 64.182 -11.960 59.169 1.00 23.77 145 CYS B C 1
ATOM 1499 O O . CYS B 1 46 ? 65.188 -11.242 59.048 1.00 21.70 145 CYS B O 1
ATOM 1502 N N . CYS B 1 47 ? 63.453 -11.991 60.281 1.00 20.18 146 CYS B N 1
ATOM 1503 C CA . CYS B 1 47 ? 63.802 -11.149 61.412 1.00 21.37 146 CYS B CA 1
ATOM 1504 C C . CYS B 1 47 ? 65.223 -11.420 61.898 1.00 19.63 146 CYS B C 1
ATOM 1505 O O . CYS B 1 47 ? 66.002 -10.482 62.109 1.00 16.22 146 CYS B O 1
ATOM 1508 N N . ILE B 1 48 ? 65.559 -12.695 62.051 1.00 20.84 147 ILE B N 1
ATOM 1509 C CA . ILE B 1 48 ? 66.894 -13.092 62.502 1.00 22.65 147 ILE B CA 1
ATOM 1510 C C . ILE B 1 48 ? 67.979 -12.563 61.547 1.00 26.61 147 ILE B C 1
ATOM 1511 O O . ILE B 1 48 ? 68.947 -11.942 62.000 1.00 20.77 147 ILE B O 1
ATOM 1516 N N . ARG B 1 49 ? 67.807 -12.777 60.240 1.00 20.30 148 ARG B N 1
ATOM 1517 C CA . ARG B 1 49 ? 68.827 -12.365 59.266 1.00 19.11 148 ARG B CA 1
ATOM 1518 C C . ARG B 1 49 ? 69.002 -10.852 59.252 1.00 16.65 148 ARG B C 1
ATOM 1519 O O . ARG B 1 49 ? 70.133 -10.344 59.269 1.00 19.34 148 ARG B O 1
ATOM 1527 N N . GLU B 1 50 ? 67.888 -10.127 59.228 1.00 18.38 149 GLU B N 1
ATOM 1528 C CA . GLU B 1 50 ? 67.934 -8.668 59.092 1.00 21.22 149 GLU B CA 1
ATOM 1529 C C . GLU B 1 50 ? 68.474 -7.995 60.348 1.00 17.63 149 GLU B C 1
ATOM 1530 O O . GLU B 1 50 ? 69.274 -7.061 60.276 1.00 17.04 149 GLU B O 1
ATOM 1536 N N . VAL B 1 51 ? 68.037 -8.463 61.508 1.00 18.94 150 VAL B N 1
ATOM 1537 C CA . VAL B 1 51 ? 68.534 -7.927 62.757 1.00 20.68 150 VAL B CA 1
ATOM 1538 C C . VAL B 1 51 ? 70.033 -8.195 62.883 1.00 20.70 150 VAL B C 1
ATOM 1539 O O . VAL B 1 51 ? 70.790 -7.326 63.332 1.00 19.69 150 VAL B O 1
ATOM 1543 N N . LYS B 1 52 ? 70.485 -9.362 62.435 1.00 18.50 151 LYS B N 1
ATOM 1544 C CA . LYS B 1 52 ? 71.920 -9.640 62.463 1.00 20.33 151 LYS B CA 1
ATOM 1545 C C . LYS B 1 52 ? 72.669 -8.664 61.532 1.00 21.32 151 LYS B C 1
ATOM 1546 O O . LYS B 1 52 ? 73.726 -8.146 61.884 1.00 20.29 151 LYS B O 1
ATOM 1552 N N . GLU B 1 53 ? 72.114 -8.377 60.355 1.00 16.20 152 GLU B N 1
ATOM 1553 C CA . GLU B 1 53 ? 72.767 -7.420 59.458 1.00 16.51 152 GLU B CA 1
ATOM 1554 C C . GLU B 1 53 ? 72.865 -6.041 60.105 1.00 15.70 152 GLU B C 1
ATOM 1555 O O . GLU B 1 53 ? 73.876 -5.351 59.978 1.00 19.01 152 GLU B O 1
ATOM 1561 N N . GLN B 1 54 ? 71.823 -5.628 60.809 1.00 14.52 153 GLN B N 1
ATOM 1562 C CA . GLN B 1 54 ? 71.781 -4.244 61.266 1.00 14.63 153 GLN B CA 1
ATOM 1563 C C . GLN B 1 54 ? 72.518 -4.003 62.578 1.00 17.79 153 GLN B C 1
ATOM 1564 O O . GLN B 1 54 ? 73.084 -2.932 62.761 1.00 17.61 153 GLN B O 1
ATOM 1570 N N . ILE B 1 55 ? 72.516 -4.987 63.477 1.00 17.25 154 ILE B N 1
ATOM 1571 C CA . ILE B 1 55 ? 73.125 -4.787 64.803 1.00 13.90 154 ILE B CA 1
ATOM 1572 C C . ILE B 1 55 ? 74.098 -5.872 65.244 1.00 17.63 154 ILE B C 1
ATOM 1573 O O . ILE B 1 55 ? 74.702 -5.753 66.308 1.00 19.14 154 ILE B O 1
ATOM 1578 N N . GLY B 1 56 ? 74.256 -6.926 64.447 1.00 19.01 155 GLY B N 1
ATOM 1579 C CA . GLY B 1 56 ? 75.267 -7.935 64.744 1.00 18.53 155 GLY B CA 1
ATOM 1580 C C . GLY B 1 56 ? 74.925 -8.826 65.928 1.00 21.92 155 GLY B C 1
ATOM 1581 O O . GLY B 1 56 ? 75.815 -9.419 66.552 1.00 23.49 155 GLY B O 1
ATOM 1582 N N . PHE B 1 57 ? 73.637 -8.916 66.238 1.00 18.03 156 PHE B N 1
ATOM 1583 C CA . PHE B 1 57 ? 73.150 -9.786 67.308 1.00 18.11 156 PHE B CA 1
ATOM 1584 C C . PHE B 1 57 ? 72.198 -10.826 66.714 1.00 21.83 156 PHE B C 1
ATOM 1585 O O . PHE B 1 57 ? 71.351 -10.493 65.876 1.00 18.96 156 PHE B O 1
ATOM 1593 N N . ASP B 1 58 ? 72.343 -12.078 67.142 1.00 16.28 157 ASP B N 1
ATOM 1594 C CA . ASP B 1 58 ? 71.593 -13.208 66.581 1.00 18.42 157 ASP B CA 1
ATOM 1595 C C . ASP B 1 58 ? 70.413 -13.544 67.501 1.00 24.17 157 ASP B C 1
ATOM 1596 O O . ASP B 1 58 ? 70.611 -13.977 68.635 1.00 20.13 157 ASP B O 1
ATOM 1601 N N . LEU B 1 59 ? 69.187 -13.350 67.011 1.00 21.91 158 LEU B N 1
ATOM 1602 C CA . LEU B 1 59 ? 67.992 -13.524 67.839 1.00 19.34 158 LEU B CA 1
ATOM 1603 C C . LEU B 1 59 ? 67.433 -14.936 67.889 1.00 19.64 158 LEU B C 1
ATOM 1604 O O . LEU B 1 59 ? 66.371 -15.151 68.473 1.00 22.90 158 LEU B O 1
ATOM 1609 N N . THR B 1 60 ? 68.146 -15.890 67.300 1.00 21.76 159 THR B N 1
ATOM 1610 C CA . THR B 1 60 ? 67.640 -17.252 67.107 1.00 24.41 159 THR B CA 1
ATOM 1611 C C . THR B 1 60 ? 66.988 -17.860 68.353 1.00 24.92 159 THR B C 1
ATOM 1612 O O . THR B 1 60 ? 65.895 -18.425 68.277 1.00 30.24 159 THR B O 1
ATOM 1616 N N . ASP B 1 61 ? 67.648 -17.718 69.497 1.00 26.63 160 ASP B N 1
ATOM 1617 C CA . ASP B 1 61 ? 67.169 -18.336 70.725 1.00 31.72 160 ASP B CA 1
ATOM 1618 C C . ASP B 1 61 ? 66.344 -17.393 71.595 1.00 29.46 160 ASP B C 1
ATOM 1619 O O . ASP B 1 61 ? 65.951 -17.754 72.705 1.00 32.28 160 ASP B O 1
ATOM 1624 N N . TYR B 1 62 ? 66.083 -16.194 71.088 1.00 27.43 161 TYR B N 1
ATOM 1625 C CA . TYR B 1 62 ? 65.321 -15.193 71.831 1.00 24.00 161 TYR B CA 1
ATOM 1626 C C . TYR B 1 62 ? 63.917 -15.055 71.265 1.00 28.08 161 TYR B C 1
ATOM 1627 O O . TYR B 1 62 ? 62.961 -14.758 71.989 1.00 28.46 161 TYR B O 1
ATOM 1636 N N . ILE B 1 63 ? 63.804 -15.271 69.961 1.00 23.89 162 ILE B N 1
ATOM 1637 C CA . ILE B 1 63 ? 62.579 -14.955 69.237 1.00 21.88 162 ILE B CA 1
ATOM 1638 C C . ILE B 1 63 ? 61.467 -15.962 69.537 1.00 26.78 162 ILE B C 1
ATOM 1639 O O . ILE B 1 63 ? 61.722 -17.148 69.739 1.00 28.19 162 ILE B O 1
ATOM 1644 N N . ASP B 1 64 ? 60.235 -15.469 69.603 1.00 28.67 163 ASP B N 1
ATOM 1645 C CA . ASP B 1 64 ? 59.071 -16.312 69.830 1.00 27.63 163 ASP B CA 1
ATOM 1646 C C . ASP B 1 64 ? 58.067 -15.989 68.730 1.00 25.86 163 ASP B C 1
ATOM 1647 O O . ASP B 1 64 ? 57.580 -14.856 68.647 1.00 26.75 163 ASP B O 1
ATOM 1652 N N . ASP B 1 65 ? 57.748 -16.980 67.892 1.00 26.48 164 ASP B N 1
ATOM 1653 C CA . ASP B 1 65 ? 56.888 -16.766 66.722 1.00 31.57 164 ASP B CA 1
ATOM 1654 C C . ASP B 1 65 ? 55.489 -16.313 67.109 1.00 33.25 164 ASP B C 1
ATOM 1655 O O . ASP B 1 65 ? 54.751 -15.762 66.283 1.00 34.49 164 ASP B O 1
ATOM 1660 N N . ASN B 1 66 ? 55.126 -16.551 68.365 1.00 26.13 165 ASN B N 1
ATOM 1661 C CA . ASN B 1 66 ? 53.813 -16.161 68.864 1.00 33.39 165 ASN B CA 1
ATOM 1662 C C . ASN B 1 66 ? 53.788 -14.838 69.636 1.00 29.02 165 ASN B C 1
ATOM 1663 O O . ASN B 1 66 ? 52.761 -14.477 70.205 1.00 32.88 165 ASN B O 1
ATOM 1668 N N . GLN B 1 67 ? 54.914 -14.134 69.675 1.00 24.48 166 GLN B N 1
ATOM 1669 C CA . GLN B 1 67 ? 54.966 -12.839 70.349 1.00 23.92 166 GLN B CA 1
ATOM 1670 C C . GLN B 1 67 ? 55.435 -11.731 69.418 1.00 21.81 166 GLN B C 1
ATOM 1671 O O . GLN B 1 67 ? 56.634 -11.525 69.234 1.00 22.91 166 GLN B O 1
ATOM 1677 N N . PHE B 1 68 ? 54.483 -11.017 68.829 1.00 23.18 167 PHE B N 1
ATOM 1678 C CA . PHE B 1 68 ? 54.818 -9.976 67.861 1.00 23.34 167 PHE B CA 1
ATOM 1679 C C . PHE B 1 68 ? 53.727 -8.915 67.795 1.00 23.61 167 PHE B C 1
ATOM 1680 O O . PHE B 1 68 ? 52.615 -9.123 68.277 1.00 26.64 167 PHE B O 1
ATOM 1688 N N . ILE B 1 69 ? 54.064 -7.767 67.218 1.00 21.31 168 ILE B N 1
ATOM 1689 C CA . ILE B 1 69 ? 53.060 -6.776 66.873 1.00 22.58 168 ILE B CA 1
ATOM 1690 C C . ILE B 1 69 ? 53.035 -6.666 65.359 1.00 25.17 168 ILE B C 1
ATOM 1691 O O . ILE B 1 69 ? 54.083 -6.533 64.718 1.00 24.31 168 ILE B O 1
ATOM 1696 N N . GLU B 1 70 ? 51.843 -6.739 64.787 1.00 32.12 169 GLU B N 1
ATOM 1697 C CA . GLU B 1 70 ? 51.700 -6.694 63.342 1.00 33.94 169 GLU B CA 1
ATOM 1698 C C . GLU B 1 70 ? 50.872 -5.469 62.985 1.00 35.67 169 GLU B C 1
ATOM 1699 O O . GLU B 1 70 ? 49.795 -5.261 63.547 1.00 35.61 169 GLU B O 1
ATOM 1705 N N . ARG B 1 71 ? 51.384 -4.647 62.071 1.00 31.16 170 ARG B N 1
ATOM 1706 C CA . ARG B 1 71 ? 50.648 -3.477 61.593 1.00 39.34 170 ARG B CA 1
ATOM 1707 C C . ARG B 1 71 ? 50.817 -3.336 60.090 1.00 38.34 170 ARG B C 1
ATOM 1708 O O . ARG B 1 71 ? 51.892 -3.615 59.547 1.00 35.31 170 ARG B O 1
ATOM 1716 N N . ASN B 1 72 ? 49.755 -2.908 59.416 1.00 37.51 171 ASN B N 1
ATOM 1717 C CA . ASN B 1 72 ? 4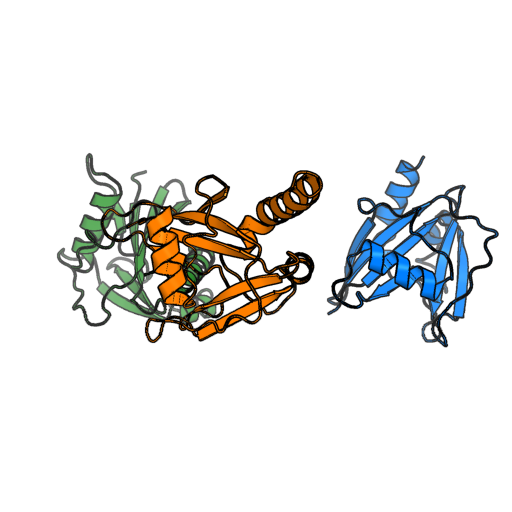9.858 -2.562 58.010 1.00 42.18 171 ASN B CA 1
ATOM 1718 C C . ASN B 1 72 ? 49.964 -1.050 57.869 1.00 44.93 171 ASN B C 1
ATOM 1719 O O . ASN B 1 72 ? 49.062 -0.313 58.266 1.00 48.12 171 ASN B O 1
ATOM 172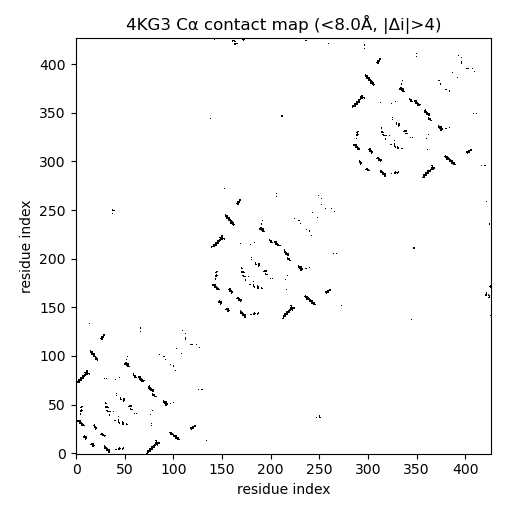4 N N . ILE B 1 73 ? 51.091 -0.601 57.330 1.00 44.91 172 ILE B N 1
ATOM 1725 C CA . ILE B 1 73 ? 51.428 0.815 57.289 1.00 49.76 172 ILE B CA 1
ATOM 1726 C C . ILE B 1 73 ? 51.871 1.211 55.885 1.00 54.67 172 ILE B C 1
ATOM 1727 O O . ILE B 1 73 ? 52.843 0.667 55.361 1.00 56.59 172 ILE B O 1
ATOM 1732 N N . GLN B 1 74 ? 51.144 2.150 55.278 1.00 66.32 173 GLN B N 1
ATOM 1733 C CA . GLN B 1 74 ? 51.367 2.538 53.885 1.00 62.71 173 GLN B CA 1
ATOM 1734 C C . GLN B 1 74 ? 51.336 1.332 52.951 1.00 57.85 173 GLN B C 1
ATOM 1735 O O . GLN B 1 74 ? 52.186 1.190 52.071 1.00 54.79 173 GLN B O 1
ATOM 1741 N N . GLY B 1 75 ? 50.350 0.463 53.155 1.00 59.31 174 GLY B N 1
ATOM 1742 C CA . GLY B 1 75 ? 50.170 -0.700 52.306 1.00 57.12 174 GLY B CA 1
ATOM 1743 C C . GLY B 1 75 ? 51.273 -1.733 52.449 1.00 54.46 174 GLY B C 1
ATOM 1744 O O . GLY B 1 75 ? 51.484 -2.559 51.555 1.00 58.31 174 GLY B O 1
ATOM 1745 N N . LYS B 1 76 ? 51.979 -1.695 53.576 1.00 36.56 175 LYS B N 1
ATOM 1746 C CA . LYS B 1 76 ? 53.091 -2.611 53.802 1.00 39.25 175 LYS B CA 1
ATOM 1747 C C . LYS B 1 76 ? 52.902 -3.347 55.122 1.00 35.20 175 LYS B C 1
ATOM 1748 O O . LYS B 1 76 ? 52.509 -2.740 56.115 1.00 36.33 175 LYS B O 1
ATOM 1754 N N . ASN B 1 77 ? 53.180 -4.646 55.137 1.00 31.05 176 ASN B N 1
ATOM 1755 C CA . ASN B 1 77 ? 52.986 -5.428 56.352 1.00 35.71 176 ASN B CA 1
ATOM 1756 C C . ASN B 1 77 ? 54.237 -5.476 57.203 1.00 26.21 176 ASN B C 1
ATOM 1757 O O . ASN B 1 77 ? 55.251 -6.041 56.787 1.00 27.28 176 ASN B O 1
ATOM 1762 N N . TYR B 1 78 ? 54.160 -4.896 58.401 1.00 26.66 177 TYR B N 1
ATOM 1763 C CA . TYR B 1 78 ? 55.240 -4.984 59.379 1.00 26.29 177 TYR B CA 1
ATOM 1764 C C . TYR B 1 78 ? 54.888 -5.965 60.485 1.00 28.15 177 TYR B C 1
ATOM 1765 O O . TYR B 1 78 ? 53.798 -5.902 61.058 1.00 27.84 177 TYR B O 1
ATOM 1774 N N . LYS B 1 79 ? 55.814 -6.868 60.790 1.00 24.18 178 LYS B N 1
ATOM 1775 C CA . LYS B 1 79 ? 55.644 -7.732 61.940 1.00 21.71 178 LYS B CA 1
ATOM 1776 C C . LYS B 1 79 ? 56.873 -7.564 62.811 1.00 19.89 178 LYS B C 1
ATOM 1777 O O . LYS B 1 79 ? 57.990 -7.874 62.382 1.00 20.93 178 LYS B O 1
ATOM 1783 N N . ILE B 1 80 ? 56.664 -7.060 64.022 1.00 17.84 179 ILE B N 1
ATOM 1784 C CA . ILE B 1 80 ? 57.774 -6.747 64.925 1.00 17.85 179 ILE B CA 1
ATOM 1785 C C . ILE B 1 80 ? 57.736 -7.724 66.101 1.00 19.54 179 ILE B C 1
ATOM 1786 O O . ILE B 1 80 ? 56.791 -7.703 66.897 1.00 18.19 179 ILE B O 1
ATOM 1791 N N . PHE B 1 81 ? 58.751 -8.576 66.206 1.00 18.07 180 PHE B N 1
ATOM 1792 C CA . PHE B 1 81 ? 58.794 -9.604 67.244 1.00 19.11 180 PHE B CA 1
ATOM 1793 C C . PHE B 1 81 ? 59.280 -9.013 68.551 1.00 19.26 180 PHE B C 1
ATOM 1794 O O . PHE B 1 81 ? 60.160 -8.157 68.558 1.00 20.01 180 PHE B O 1
ATOM 1802 N N . LEU B 1 82 ? 58.676 -9.466 69.645 1.00 21.08 181 LEU B N 1
ATOM 1803 C CA . LEU B 1 82 ? 58.944 -8.929 70.973 1.00 21.15 181 LEU B CA 1
ATOM 1804 C C . LEU B 1 82 ? 60.024 -9.756 71.664 1.00 19.66 181 LEU B C 1
ATOM 1805 O O . LEU B 1 82 ? 59.879 -10.985 71.846 1.00 19.06 181 LEU B O 1
ATOM 1810 N N . ILE B 1 83 ? 61.105 -9.074 72.051 1.00 17.32 182 ILE B N 1
ATOM 1811 C CA . ILE B 1 83 ? 62.305 -9.713 72.579 1.00 19.56 182 ILE B CA 1
ATOM 1812 C C . ILE B 1 83 ? 62.637 -9.106 73.926 1.00 24.72 182 ILE B C 1
ATOM 1813 O O . ILE B 1 83 ? 62.531 -7.888 74.094 1.00 21.03 182 ILE B O 1
ATOM 1818 N N . SER B 1 84 ? 63.050 -9.933 74.884 1.00 21.94 183 SER B N 1
ATOM 1819 C CA . SER B 1 84 ? 63.536 -9.394 76.154 1.00 20.82 183 SER B CA 1
ATOM 1820 C C . SER B 1 84 ? 64.779 -10.131 76.622 1.00 22.80 183 SER B C 1
ATOM 1821 O O . SER B 1 84 ? 65.124 -11.193 76.086 1.00 24.25 183 SER B O 1
ATOM 1824 N N . GLY B 1 85 ? 65.454 -9.549 77.608 1.00 23.46 184 GLY B N 1
ATOM 1825 C CA . GLY B 1 85 ? 66.605 -10.173 78.237 1.00 24.88 184 GLY B CA 1
ATOM 1826 C C . GLY B 1 85 ? 67.890 -10.014 77.457 1.00 27.63 184 GLY B C 1
ATOM 1827 O O . GLY B 1 85 ? 68.841 -10.760 77.669 1.00 28.47 184 GLY B O 1
ATOM 1828 N N . VAL B 1 86 ? 67.926 -9.059 76.535 1.00 21.55 185 VAL B N 1
ATOM 1829 C CA . VAL B 1 86 ? 69.147 -8.816 75.783 1.00 19.69 185 VAL B CA 1
ATOM 1830 C C . VAL B 1 86 ? 70.089 -7.913 76.578 1.00 23.50 185 VAL B C 1
ATOM 1831 O O . VAL B 1 86 ? 69.675 -6.892 77.127 1.00 25.32 185 VAL B O 1
ATOM 1835 N N . SER B 1 87 ? 71.355 -8.303 76.651 1.00 24.59 186 SER B N 1
ATOM 1836 C CA . SER B 1 87 ? 72.331 -7.582 77.459 1.00 21.41 186 SER B CA 1
ATOM 1837 C C . SER B 1 87 ? 72.653 -6.211 76.865 1.00 23.25 186 SER B C 1
ATOM 1838 O O . SER B 1 87 ? 72.968 -6.102 75.674 1.00 23.37 186 SER B O 1
ATOM 1841 N N . GLU B 1 88 ? 72.584 -5.162 77.680 1.00 20.88 187 GLU B N 1
ATOM 1842 C CA . GLU B 1 88 ? 72.870 -3.830 77.155 1.00 26.30 187 GLU B CA 1
ATOM 1843 C C . GLU B 1 88 ? 74.359 -3.551 76.985 1.00 29.38 187 GLU B C 1
ATOM 1844 O O . GLU B 1 88 ? 74.737 -2.517 76.433 1.00 33.48 187 GLU B O 1
ATOM 1850 N N . VAL B 1 89 ? 75.207 -4.479 77.420 1.00 22.83 188 VAL B N 1
ATOM 1851 C CA . VAL B 1 89 ? 76.645 -4.308 77.211 1.00 21.55 188 VAL B CA 1
ATOM 1852 C C . VAL B 1 89 ? 77.186 -5.180 76.053 1.00 23.88 188 VAL B C 1
ATOM 1853 O O . VAL B 1 89 ? 78.394 -5.261 75.839 1.00 23.08 188 VAL B O 1
ATOM 1857 N N . PHE B 1 90 ? 76.299 -5.833 75.318 1.00 19.70 189 PHE B N 1
ATOM 1858 C CA . PHE B 1 90 ? 76.714 -6.562 74.112 1.00 18.43 189 PHE B CA 1
ATOM 1859 C C . PHE B 1 90 ? 77.223 -5.532 73.115 1.00 20.44 189 PHE B C 1
ATOM 1860 O O . PHE B 1 90 ? 76.649 -4.454 73.003 1.00 23.35 189 PHE B O 1
ATOM 1868 N N . ASN B 1 91 ? 78.271 -5.876 72.372 1.00 20.08 190 ASN B N 1
ATOM 1869 C CA . ASN B 1 91 ? 78.886 -4.931 71.451 1.00 20.49 190 ASN B CA 1
ATOM 1870 C C . ASN B 1 91 ? 78.170 -4.947 70.092 1.00 18.00 190 ASN B C 1
ATOM 1871 O O . ASN B 1 91 ? 78.601 -5.634 69.161 1.00 19.35 190 ASN B O 1
ATOM 1876 N N . PHE B 1 92 ? 77.067 -4.214 69.986 1.00 18.92 191 PHE B N 1
ATOM 1877 C CA . PHE B 1 92 ? 76.319 -4.171 68.716 1.00 20.56 191 PHE B CA 1
ATOM 1878 C C . PHE B 1 92 ? 77.082 -3.436 67.622 1.00 21.64 191 PHE B C 1
ATOM 1879 O O . PHE B 1 92 ? 77.687 -2.395 67.865 1.00 20.24 191 PHE B O 1
ATOM 1887 N N . LYS B 1 93 ? 77.033 -3.978 66.412 1.00 19.76 192 LYS B N 1
ATOM 1888 C CA . LYS B 1 93 ? 77.760 -3.430 65.275 1.00 17.16 192 LYS B CA 1
ATOM 1889 C C . LYS B 1 93 ? 77.098 -3.936 63.997 1.00 16.81 192 LYS B C 1
ATOM 1890 O O . LYS B 1 93 ? 76.805 -5.124 63.887 1.00 18.90 192 LYS B O 1
ATOM 1896 N N . PRO B 1 94 ? 76.844 -3.039 63.034 1.00 19.75 193 PRO B N 1
ATOM 1897 C CA . PRO B 1 94 ? 76.235 -3.470 61.771 1.00 19.21 193 PRO B CA 1
ATOM 1898 C C . PRO B 1 94 ? 77.166 -4.387 60.991 1.00 23.41 193 PRO B C 1
ATOM 1899 O O . PRO B 1 94 ? 78.387 -4.212 61.058 1.00 22.86 193 PRO B O 1
ATOM 1903 N N . GLN B 1 95 ? 76.593 -5.346 60.262 1.00 20.14 194 GLN B N 1
ATOM 1904 C CA . GLN B 1 95 ? 77.365 -6.303 59.467 1.00 19.52 194 GLN B CA 1
ATOM 1905 C C . GLN B 1 95 ? 77.173 -6.053 57.975 1.00 22.44 194 GLN B C 1
ATOM 1906 O O . GLN B 1 95 ? 77.553 -6.880 57.135 1.00 23.71 194 GLN B O 1
ATOM 1912 N N . VAL B 1 96 ? 76.566 -4.913 57.659 1.00 19.27 195 VAL B N 1
ATOM 1913 C CA . VAL B 1 96 ? 76.444 -4.457 56.268 1.00 20.07 195 VAL B CA 1
ATOM 1914 C C . VAL B 1 96 ? 76.897 -3.003 56.211 1.00 25.14 195 VAL B C 1
ATOM 1915 O O . VAL B 1 96 ? 76.924 -2.323 57.241 1.00 23.33 195 VAL B O 1
ATOM 1919 N N . ARG B 1 97 ? 77.263 -2.525 55.022 1.00 18.92 196 ARG B N 1
ATOM 1920 C CA . ARG B 1 97 ? 77.876 -1.209 54.902 1.00 22.87 196 ARG B CA 1
ATOM 1921 C C . ARG B 1 97 ? 76.849 -0.119 54.614 1.00 20.70 196 ARG B C 1
ATOM 1922 O O . ARG B 1 97 ? 75.838 -0.377 53.944 1.00 20.24 196 ARG B O 1
ATOM 1930 N N . ASN B 1 98 ? 77.118 1.080 55.133 1.00 17.90 197 ASN B N 1
ATOM 1931 C CA . ASN B 1 98 ? 76.408 2.303 54.742 1.00 19.85 197 ASN B CA 1
ATOM 1932 C C . ASN B 1 98 ? 74.911 2.328 55.037 1.00 25.76 197 ASN B C 1
ATOM 1933 O O . ASN B 1 98 ? 74.167 3.112 54.423 1.00 20.97 197 ASN B O 1
ATOM 1938 N N . GLU B 1 99 ? 74.469 1.498 55.976 1.00 19.50 198 GLU B N 1
ATOM 1939 C CA . GLU B 1 99 ? 73.033 1.335 56.204 1.00 20.70 198 GLU B CA 1
ATOM 1940 C C . GLU B 1 99 ? 72.562 1.889 57.551 1.00 18.82 198 GLU B C 1
ATOM 1941 O O . GLU B 1 99 ? 71.557 2.605 57.621 1.00 16.25 198 GLU B O 1
ATOM 1947 N N . ILE B 1 100 ? 73.300 1.554 58.602 1.00 18.19 199 ILE B N 1
ATOM 1948 C CA . ILE B 1 100 ? 72.981 1.983 59.968 1.00 18.11 199 ILE B CA 1
ATOM 1949 C C . ILE B 1 100 ? 73.981 3.035 60.418 1.00 21.34 199 ILE B C 1
ATOM 1950 O O . ILE B 1 100 ? 75.197 2.818 60.350 1.00 24.03 199 ILE B O 1
ATOM 1955 N N . ASP B 1 101 ? 73.466 4.182 60.868 1.00 19.03 200 ASP B N 1
ATOM 1956 C CA . ASP B 1 101 ? 74.281 5.291 61.351 1.00 19.32 200 ASP B CA 1
ATOM 1957 C C . ASP B 1 101 ? 74.554 5.114 62.851 1.00 23.73 200 ASP B C 1
ATOM 1958 O O . ASP B 1 101 ? 75.672 5.336 63.322 1.00 27.09 200 ASP B O 1
ATOM 1963 N N . LYS B 1 102 ? 73.523 4.741 63.608 1.00 22.05 201 LYS B N 1
ATOM 1964 C CA . LYS B 1 102 ? 73.648 4.637 65.075 1.00 22.38 201 LYS B CA 1
ATOM 1965 C C . LYS B 1 102 ? 72.790 3.505 65.618 1.00 21.52 201 LYS B C 1
ATOM 1966 O O . LYS B 1 102 ? 71.743 3.183 65.058 1.00 17.94 201 LYS B O 1
ATOM 1972 N N . ILE B 1 103 ? 73.245 2.908 66.716 1.00 19.70 202 ILE B N 1
ATOM 1973 C CA . ILE B 1 103 ? 72.496 1.875 67.427 1.00 18.54 202 ILE B CA 1
ATOM 1974 C C . ILE B 1 103 ? 72.519 2.311 68.896 1.00 22.27 202 ILE B C 1
ATOM 1975 O O . ILE B 1 103 ? 73.587 2.444 69.502 1.00 21.60 202 ILE B O 1
ATOM 1980 N N . GLU B 1 104 ? 71.352 2.559 69.479 1.00 18.01 203 GLU B N 1
ATOM 1981 C CA . GLU B 1 104 ? 71.319 3.079 70.844 1.00 22.56 203 GLU B CA 1
ATOM 1982 C C . GLU B 1 104 ? 70.181 2.525 71.679 1.00 25.86 203 GLU B C 1
ATOM 1983 O O . GLU B 1 104 ? 69.095 2.243 71.163 1.00 21.70 203 GLU B O 1
ATOM 1989 N N . TRP B 1 105 ? 70.435 2.380 72.977 1.00 22.31 204 TRP B N 1
ATOM 1990 C CA . TRP B 1 105 ? 69.378 2.015 73.909 1.00 18.73 204 TRP B CA 1
ATOM 1991 C C . TRP B 1 105 ? 68.611 3.244 74.364 1.00 22.63 204 TRP B C 1
ATOM 1992 O O . TRP B 1 105 ? 69.207 4.248 74.747 1.00 23.23 204 TRP B O 1
ATOM 2003 N N . PHE B 1 106 ? 67.286 3.148 74.363 1.00 20.47 205 PHE B N 1
ATOM 2004 C CA . PHE B 1 106 ? 66.415 4.240 74.796 1.00 25.89 205 PHE B CA 1
ATOM 2005 C C . PHE B 1 106 ? 65.644 3.805 76.032 1.00 26.58 205 PHE B C 1
ATOM 2006 O O . PHE B 1 106 ? 65.103 2.700 76.060 1.00 24.70 205 PHE B O 1
ATOM 2014 N N . ASP B 1 107 ? 65.574 4.667 77.039 1.00 26.60 206 ASP B N 1
ATOM 2015 C CA . ASP B 1 107 ? 64.705 4.430 78.185 1.00 28.39 206 ASP B CA 1
ATOM 2016 C C . ASP B 1 107 ? 63.260 4.417 77.679 1.00 30.74 206 ASP B C 1
ATOM 2017 O O . ASP B 1 107 ? 62.779 5.419 77.137 1.00 29.94 206 ASP B O 1
ATOM 2022 N N . PHE B 1 108 ? 62.565 3.293 77.850 1.00 25.68 207 PHE B N 1
ATOM 2023 C CA . PHE B 1 108 ? 61.233 3.146 77.263 1.00 25.39 207 PHE B CA 1
ATOM 2024 C C . PHE B 1 108 ? 60.216 4.095 77.880 1.00 32.04 207 PHE B C 1
ATOM 2025 O O . PHE B 1 108 ? 59.410 4.698 77.168 1.00 40.09 207 PHE B O 1
ATOM 2033 N N . LYS B 1 109 ? 60.246 4.215 79.202 1.00 34.25 208 LYS B N 1
ATOM 2034 C CA . LYS B 1 109 ? 59.331 5.115 79.896 1.00 38.69 208 LYS B CA 1
ATOM 2035 C C . LYS B 1 109 ? 59.503 6.555 79.433 1.00 41.49 208 LYS B C 1
ATOM 2036 O O . LYS B 1 109 ? 58.527 7.284 79.253 1.00 41.53 208 LYS B O 1
ATOM 2042 N N . LYS B 1 110 ? 60.750 6.957 79.227 1.00 34.89 209 LYS B N 1
ATOM 2043 C CA . LYS B 1 110 ? 61.032 8.305 78.758 1.00 39.04 209 LYS B CA 1
ATOM 2044 C C . LYS B 1 110 ? 60.450 8.562 77.366 1.00 39.88 209 LYS B C 1
ATOM 2045 O O . LYS B 1 110 ? 59.992 9.672 77.073 1.00 39.96 209 LYS B O 1
ATOM 2051 N N . ILE B 1 111 ? 60.461 7.541 76.516 1.00 35.17 210 ILE B N 1
ATOM 2052 C CA . ILE B 1 111 ? 59.916 7.671 75.168 1.00 35.06 210 ILE B CA 1
ATOM 2053 C C . ILE B 1 111 ? 58.430 7.979 75.248 1.00 38.34 210 ILE B C 1
ATOM 2054 O O . ILE B 1 111 ? 57.938 8.881 74.575 1.00 39.49 210 ILE B O 1
ATOM 2059 N N . SER B 1 112 ? 57.722 7.219 76.079 1.00 41.35 211 SER B N 1
ATOM 2060 C CA . SER B 1 112 ? 56.277 7.356 76.188 1.00 51.62 211 SER B CA 1
ATOM 2061 C C . SER B 1 112 ? 55.885 8.741 76.686 1.00 48.26 211 SER B C 1
ATOM 2062 O O . SER B 1 112 ? 54.869 9.290 76.265 1.00 52.90 211 SER B O 1
ATOM 2065 N N . LYS B 1 113 ? 56.695 9.307 77.580 1.00 47.61 212 LYS B N 1
ATOM 2066 C CA . LYS B 1 113 ? 56.395 10.619 78.155 1.00 54.24 212 LYS B CA 1
ATOM 2067 C C . LYS B 1 113 ? 56.659 11.763 77.181 1.00 58.69 212 LYS B C 1
ATOM 2068 O O . LYS B 1 113 ? 55.923 12.744 77.152 1.00 66.41 212 LYS B O 1
ATOM 2074 N N . THR B 1 114 ? 57.715 11.628 76.385 1.00 53.05 213 THR B N 1
ATOM 2075 C CA . THR B 1 114 ? 58.281 12.763 75.658 1.00 55.17 213 THR B CA 1
ATOM 2076 C C . THR B 1 114 ? 58.153 12.681 74.136 1.00 57.29 213 THR B C 1
ATOM 2077 O O . THR B 1 114 ? 58.684 13.535 73.422 1.00 58.41 213 THR B O 1
ATOM 2081 N N . MET B 1 115 ? 57.462 11.658 73.649 1.00 60.45 214 MET B N 1
ATOM 2082 C CA . MET B 1 115 ? 57.390 11.369 72.219 1.00 63.00 214 MET B CA 1
ATOM 2083 C C . MET B 1 115 ? 56.843 12.517 71.368 1.00 71.56 214 MET B C 1
ATOM 2084 O O . MET B 1 115 ? 57.409 12.858 70.327 1.00 72.88 214 MET B O 1
ATOM 2089 N N . TYR B 1 116 ? 55.752 13.117 71.824 1.00 78.97 215 TYR B N 1
ATOM 2090 C CA . TYR B 1 116 ? 55.088 14.177 71.075 1.00 87.87 215 TYR B CA 1
ATOM 2091 C C . TYR B 1 116 ? 55.638 15.560 71.430 1.00 85.51 215 TYR B C 1
ATOM 2092 O O . TYR B 1 116 ? 54.990 16.574 71.171 1.00 90.90 215 TYR B O 1
ATOM 2101 N N . LYS B 1 117 ? 56.831 15.601 72.023 1.00 74.55 216 LYS B N 1
ATOM 2102 C CA . LYS B 1 117 ? 57.359 16.841 72.594 1.00 69.28 216 LYS B CA 1
ATOM 2103 C C . LYS B 1 117 ? 58.835 17.088 72.278 1.00 68.46 216 LYS B C 1
ATOM 2104 O O . LYS B 1 117 ? 59.362 18.166 72.564 1.00 72.73 216 L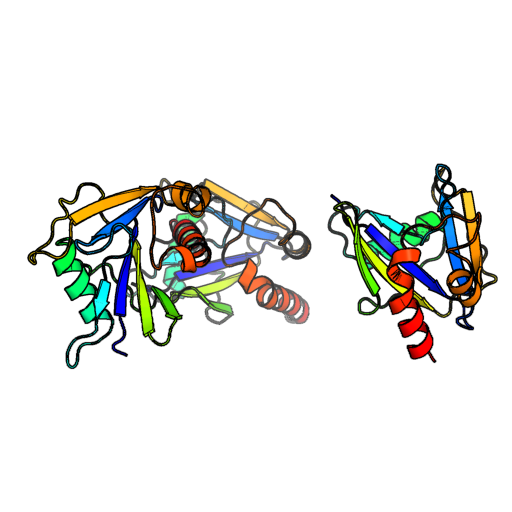YS B O 1
ATOM 2110 N N . SER B 1 118 ? 59.508 16.096 71.703 1.00 65.69 217 SER B N 1
ATOM 2111 C CA . SER B 1 118 ? 60.960 16.178 71.537 1.00 61.06 217 SER B CA 1
ATOM 2112 C C . SER B 1 118 ? 61.398 16.406 70.093 1.00 55.62 217 SER B C 1
ATOM 2113 O O . SER B 1 118 ? 60.600 16.280 69.165 1.00 53.53 217 SER B O 1
ATOM 2116 N N . ASN B 1 119 ? 62.674 16.746 69.920 1.00 52.87 218 ASN B N 1
ATOM 2117 C CA . ASN B 1 119 ? 63.267 16.901 68.595 1.00 53.55 218 ASN B CA 1
ATOM 2118 C C . ASN B 1 119 ? 63.652 15.550 67.999 1.00 44.42 218 ASN B C 1
ATOM 2119 O O . ASN B 1 119 ? 64.202 15.483 66.897 1.00 49.41 218 ASN B O 1
ATOM 2124 N N . ILE B 1 120 ? 63.374 14.476 68.736 1.00 36.36 219 ILE B N 1
ATOM 2125 C CA . ILE B 1 120 ? 63.728 13.129 68.289 1.00 33.56 219 ILE B CA 1
ATOM 2126 C C . ILE B 1 120 ? 62.632 12.509 67.419 1.00 35.40 219 ILE B C 1
ATOM 2127 O O . ILE B 1 120 ? 61.456 12.496 67.794 1.00 42.89 219 ILE B O 1
ATOM 2132 N N . LYS B 1 121 ? 63.028 11.988 66.261 1.00 29.32 220 LYS B N 1
ATOM 2133 C CA . LYS B 1 121 ? 62.080 11.463 65.280 1.00 27.91 220 LYS B CA 1
ATOM 2134 C C . LYS B 1 121 ? 62.041 9.959 65.391 1.00 29.53 220 LYS B C 1
ATOM 2135 O O . LYS B 1 121 ? 63.089 9.326 65.525 1.00 25.62 220 LYS B O 1
ATOM 2141 N N . TYR B 1 122 ? 60.841 9.386 65.342 1.00 28.36 221 TYR B N 1
ATOM 2142 C CA . TYR B 1 122 ? 60.685 7.936 65.426 1.00 24.09 221 TYR B CA 1
ATOM 2143 C C . TYR B 1 122 ? 59.905 7.428 64.220 1.00 24.97 221 TYR B C 1
ATOM 2144 O O . TYR B 1 122 ? 59.206 8.203 63.558 1.00 28.12 221 TYR B O 1
ATOM 2153 N N . TYR B 1 123 ? 60.026 6.132 63.940 1.00 23.03 222 TYR B N 1
ATOM 2154 C CA . TYR B 1 123 ? 59.230 5.476 62.902 1.00 23.82 222 TYR B CA 1
ATOM 2155 C C . TYR B 1 123 ? 58.777 4.124 63.434 1.00 23.49 222 TYR B C 1
ATOM 2156 O O . TYR B 1 123 ? 59.557 3.429 64.093 1.00 21.56 222 TYR B O 1
ATOM 2165 N N . LEU B 1 124 ? 57.513 3.772 63.178 1.00 24.99 223 LEU B N 1
ATOM 2166 C CA . LEU B 1 124 ? 56.910 2.502 63.635 1.00 23.52 223 LEU B CA 1
ATOM 2167 C C . LEU B 1 124 ? 56.643 2.428 65.135 1.00 29.56 223 LEU B C 1
ATOM 2168 O O . LEU B 1 124 ? 55.537 2.090 65.558 1.00 28.43 223 LEU B O 1
ATOM 2173 N N . ILE B 1 125 ? 57.662 2.707 65.939 1.00 27.81 224 ILE B N 1
ATOM 2174 C CA . ILE B 1 125 ? 57.509 2.599 67.383 1.00 26.29 224 ILE B CA 1
ATOM 2175 C C . ILE B 1 125 ? 56.414 3.531 67.908 1.00 29.52 224 ILE B C 1
ATOM 2176 O O . ILE B 1 125 ? 55.696 3.181 68.853 1.00 29.57 224 ILE B O 1
ATOM 2181 N N . ASN B 1 126 ? 56.259 4.701 67.290 1.00 34.66 225 ASN B N 1
ATOM 2182 C CA . ASN B 1 126 ? 55.203 5.614 67.724 1.00 40.39 225 ASN B CA 1
ATOM 2183 C C . ASN B 1 126 ? 53.780 5.110 67.449 1.00 44.84 225 ASN B C 1
ATOM 2184 O O . ASN B 1 126 ? 52.830 5.527 68.109 1.00 58.33 225 ASN B O 1
ATOM 2189 N N . SER B 1 127 ? 53.652 4.193 66.497 1.00 39.24 226 SER B N 1
ATOM 2190 C CA . SER B 1 127 ? 52.372 3.566 66.184 1.00 35.87 226 SER B CA 1
ATOM 2191 C C . SER B 1 127 ? 52.074 2.400 67.115 1.00 31.87 226 SER B C 1
ATOM 2192 O O . SER B 1 127 ? 50.939 1.928 67.189 1.00 38.72 226 SER B O 1
ATOM 2195 N N . MET B 1 128 ? 53.103 1.934 67.815 1.00 26.96 227 MET B N 1
ATOM 2196 C CA . MET B 1 128 ? 52.999 0.707 68.592 1.00 29.02 227 MET B CA 1
ATOM 2197 C C . MET B 1 128 ? 53.237 0.891 70.084 1.00 31.16 227 MET B C 1
ATOM 2198 O O . MET B 1 128 ? 53.458 -0.089 70.789 1.00 33.37 227 MET B O 1
ATOM 2203 N N . MET B 1 129 ? 53.182 2.125 70.580 1.00 32.68 228 MET B N 1
ATOM 2204 C CA . MET B 1 129 ? 53.498 2.343 71.997 1.00 35.82 228 MET B CA 1
ATOM 2205 C C . MET B 1 129 ? 52.524 1.614 72.922 1.00 33.95 228 MET B C 1
ATOM 2206 O O . MET B 1 129 ? 52.918 1.114 73.977 1.00 32.83 228 MET B O 1
ATOM 2211 N N . ARG B 1 130 ? 51.265 1.516 72.507 1.00 36.53 229 ARG B N 1
ATOM 2212 C CA . ARG B 1 130 ? 50.264 0.842 73.327 1.00 39.77 229 ARG B CA 1
ATOM 2213 C C . ARG B 1 130 ? 50.461 -0.680 73.446 1.00 36.22 229 ARG B C 1
ATOM 2214 O O . ARG B 1 130 ? 50.539 -1.195 74.561 1.00 34.50 229 ARG B O 1
ATOM 2222 N N . PRO B 1 131 ? 50.538 -1.410 72.312 1.00 33.58 230 PRO B N 1
ATOM 2223 C CA . PRO B 1 131 ? 50.796 -2.842 72.515 1.00 35.50 230 PRO B CA 1
ATOM 2224 C C . PRO B 1 131 ? 52.155 -3.128 73.164 1.00 34.21 230 PRO B C 1
ATOM 2225 O O . PRO B 1 131 ? 52.279 -4.138 73.852 1.00 36.12 230 PRO B O 1
ATOM 2229 N N . LEU B 1 132 ? 53.154 -2.269 72.957 1.00 27.67 231 LEU B N 1
ATOM 2230 C CA . LEU B 1 132 ? 54.441 -2.462 73.630 1.00 30.50 231 LEU B CA 1
ATOM 2231 C C . LEU B 1 132 ? 54.284 -2.296 75.138 1.00 30.92 231 LEU B C 1
ATOM 2232 O O . LEU B 1 132 ? 54.810 -3.096 75.918 1.00 30.00 231 LEU B O 1
ATOM 2237 N N . SER B 1 133 ? 53.555 -1.262 75.552 1.00 34.46 232 SER B N 1
ATOM 2238 C CA . SER B 1 133 ? 53.311 -1.035 76.977 1.00 34.26 232 SER B CA 1
ATOM 2239 C C . SER B 1 133 ? 52.535 -2.187 77.599 1.00 37.42 232 SER B C 1
ATOM 2240 O O . SER B 1 133 ? 52.853 -2.629 78.706 1.00 40.06 232 SER B O 1
ATOM 2243 N N . MET B 1 134 ? 51.522 -2.673 76.886 1.00 33.86 233 MET B N 1
ATOM 2244 C CA . MET B 1 134 ? 50.703 -3.772 77.385 1.00 36.39 233 MET B CA 1
ATOM 2245 C C . MET B 1 134 ? 51.532 -5.041 77.532 1.00 37.60 233 MET B C 1
ATOM 2246 O O . MET B 1 134 ? 51.408 -5.769 78.523 1.00 33.83 233 MET B O 1
ATOM 2251 N N . TRP B 1 135 ? 52.401 -5.290 76.558 1.00 30.66 234 TRP B N 1
ATOM 2252 C CA . TRP B 1 135 ? 53.309 -6.426 76.640 1.00 28.70 234 TRP B CA 1
ATOM 2253 C C . TRP B 1 135 ? 54.192 -6.322 77.880 1.00 28.80 234 TRP B C 1
ATOM 2254 O O . TRP B 1 135 ? 54.390 -7.309 78.595 1.00 28.25 234 TRP B O 1
ATOM 2265 N N . LEU B 1 136 ? 54.727 -5.134 78.143 1.00 26.12 235 LEU B N 1
ATOM 2266 C CA . LEU B 1 136 ? 55.576 -4.966 79.323 1.00 25.07 235 LEU B CA 1
ATOM 2267 C C . LEU B 1 136 ? 54.812 -5.228 80.626 1.00 32.27 235 LEU B C 1
ATOM 2268 O O . LEU B 1 136 ? 55.371 -5.814 81.555 1.00 29.92 235 LEU B O 1
ATOM 2273 N N . ARG B 1 137 ? 53.544 -4.811 80.695 1.00 34.87 236 ARG B N 1
ATOM 2274 C CA . ARG B 1 137 ? 52.715 -5.119 81.867 1.00 37.84 236 ARG B CA 1
ATOM 2275 C C . ARG B 1 137 ? 52.580 -6.613 82.000 1.00 35.81 236 ARG B C 1
ATOM 2276 O O . ARG B 1 137 ? 52.625 -7.157 83.099 1.00 31.70 236 ARG B O 1
ATOM 2284 N N . HIS B 1 138 ? 52.383 -7.275 80.865 1.00 33.56 237 HIS B N 1
ATOM 2285 C CA . HIS B 1 138 ? 52.162 -8.713 80.852 1.00 35.08 237 HIS B CA 1
ATOM 2286 C C . HIS B 1 138 ? 53.373 -9.469 81.377 1.00 32.77 237 HIS B C 1
ATOM 2287 O O . HIS B 1 138 ? 53.236 -10.432 82.139 1.00 24.06 237 HIS B O 1
ATOM 2294 N N . GLN B 1 139 ? 54.561 -9.034 80.971 1.00 23.12 238 GLN B N 1
ATOM 2295 C CA . GLN B 1 139 ? 55.793 -9.618 81.499 1.00 26.53 238 GLN B CA 1
ATOM 2296 C C . GLN B 1 139 ? 55.844 -9.555 83.021 1.00 32.12 238 GLN B C 1
ATOM 2297 O O . GLN B 1 139 ? 56.332 -10.483 83.672 1.00 28.43 238 GLN B O 1
ATOM 2303 N N . ARG B 1 140 ? 55.336 -8.470 83.595 1.00 27.21 239 ARG B N 1
ATOM 2304 C CA . ARG B 1 140 ? 55.316 -8.356 85.052 1.00 28.30 239 ARG B CA 1
ATOM 2305 C C . ARG B 1 140 ? 54.298 -9.307 85.673 1.00 23.50 239 ARG B C 1
ATOM 2306 O O . ARG B 1 140 ? 54.556 -9.936 86.712 1.00 25.61 239 ARG B O 1
ATOM 2314 N N . GLN B 1 141 ? 53.141 -9.425 85.029 1.00 23.88 240 GLN B N 1
ATOM 2315 C CA . GLN B 1 141 ? 52.079 -10.293 85.526 1.00 27.43 240 GLN B CA 1
ATOM 2316 C C . GLN B 1 141 ? 52.517 -11.748 85.605 1.00 26.33 240 GLN B C 1
ATOM 2317 O O . GLN B 1 141 ? 52.012 -12.480 86.423 1.00 24.30 240 GLN B O 1
ATOM 2323 N N . ILE B 1 142 ? 53.439 -12.165 84.738 1.00 20.88 241 ILE B N 1
ATOM 2324 C CA . ILE B 1 142 ? 53.856 -13.572 84.698 1.00 21.61 241 ILE B CA 1
ATOM 2325 C C . ILE B 1 142 ? 55.176 -13.849 85.417 1.00 26.62 241 ILE B C 1
ATOM 2326 O O . ILE B 1 142 ? 55.687 -14.960 85.354 1.00 27.46 241 ILE B O 1
ATOM 2331 N N . LYS B 1 143 ? 55.727 -12.851 86.099 1.00 30.85 242 LYS B N 1
ATOM 2332 C CA . LYS B 1 143 ? 56.984 -13.056 86.826 1.00 28.07 242 LYS B CA 1
ATOM 2333 C C . LYS B 1 143 ? 56.904 -14.120 87.914 1.00 34.87 242 LYS B C 1
ATOM 2334 O O . LYS B 1 143 ? 57.916 -14.742 88.245 1.00 40.29 242 LYS B O 1
ATOM 2340 N N . ASN B 1 144 ? 55.729 -14.333 88.493 1.00 26.01 243 ASN B N 1
ATOM 2341 C CA . ASN B 1 144 ? 55.631 -15.355 89.519 1.00 26.56 243 ASN B CA 1
ATOM 2342 C C . ASN B 1 144 ? 55.356 -16.745 88.924 1.00 26.88 243 ASN B C 1
ATOM 2343 O O . ASN B 1 144 ? 55.102 -17.694 89.659 1.00 28.93 243 ASN B O 1
ATOM 2348 N N . GLU B 1 145 ? 55.469 -16.849 87.592 1.00 28.34 244 GLU B N 1
ATOM 2349 C CA . GLU B 1 145 ? 55.272 -18.114 86.857 1.00 28.13 244 GLU B CA 1
ATOM 2350 C C . GLU B 1 145 ? 56.551 -18.902 86.576 1.00 34.14 244 GLU B C 1
ATOM 2351 O O . GLU B 1 145 ? 56.488 -20.109 86.346 1.00 37.94 244 GLU B O 1
ATOM 2357 N N . ASP B 1 146 ? 57.700 -18.231 86.589 1.00 41.80 245 ASP B N 1
ATOM 2358 C CA . ASP B 1 146 ? 58.961 -18.892 86.228 1.00 50.36 245 ASP B CA 1
ATOM 2359 C C . ASP B 1 146 ? 59.853 -19.187 87.429 1.00 45.64 245 ASP B C 1
ATOM 2360 O O . ASP B 1 146 ? 59.426 -19.055 88.575 1.00 42.95 245 ASP B O 1
ATOM 2365 N N . SER C 1 3 ? 30.710 11.984 35.702 1.00 69.97 102 SER C N 1
ATOM 2366 C CA . SER C 1 3 ? 32.038 12.336 35.206 1.00 70.80 102 SER C CA 1
ATOM 2367 C C . SER C 1 3 ? 32.926 11.110 35.009 1.00 67.06 102 SER C C 1
ATOM 2368 O O . SER C 1 3 ? 32.744 10.087 35.668 1.00 71.53 102 SER C O 1
ATOM 2371 N N . ILE C 1 4 ? 33.886 11.221 34.094 1.00 59.36 103 ILE C N 1
ATOM 2372 C CA . ILE C 1 4 ? 34.870 10.167 33.873 1.00 54.21 103 ILE C CA 1
ATOM 2373 C C . ILE C 1 4 ? 36.042 10.379 34.830 1.00 54.84 103 ILE C C 1
ATOM 2374 O O . ILE C 1 4 ? 36.674 11.433 34.803 1.00 54.99 103 ILE C O 1
ATOM 2379 N N . PRO C 1 5 ? 36.342 9.382 35.678 1.00 53.29 104 PRO C N 1
ATOM 2380 C CA . PRO C 1 5 ? 37.454 9.559 36.624 1.00 52.71 104 PRO C CA 1
ATOM 2381 C C . PRO C 1 5 ? 38.802 9.719 35.918 1.00 50.25 104 PRO C C 1
ATOM 2382 O O . PRO C 1 5 ? 38.967 9.279 34.776 1.00 43.33 104 PRO C O 1
ATOM 2386 N N . VAL C 1 6 ? 39.747 10.363 36.596 1.00 46.17 105 VAL C N 1
ATOM 2387 C CA . VAL C 1 6 ? 41.048 10.671 36.013 1.00 39.55 105 VAL C CA 1
ATOM 2388 C C . VAL C 1 6 ? 42.149 10.007 36.834 1.00 37.46 105 VAL C C 1
ATOM 2389 O O . VAL C 1 6 ? 42.101 10.016 38.066 1.00 37.18 105 VAL C O 1
ATOM 2393 N N . ARG C 1 7 ? 43.123 9.407 36.154 1.00 28.44 106 ARG C N 1
ATOM 2394 C CA . ARG C 1 7 ? 44.265 8.794 36.839 1.00 30.97 106 ARG C CA 1
ATOM 2395 C C . ARG C 1 7 ? 45.580 9.337 36.307 1.00 30.94 106 ARG C C 1
ATOM 2396 O O . ARG C 1 7 ? 45.691 9.683 35.132 1.00 29.38 106 ARG C O 1
ATOM 2404 N N . GLY C 1 8 ? 46.585 9.388 37.176 1.00 28.23 107 GLY C N 1
ATOM 2405 C CA . GLY C 1 8 ? 47.869 9.934 36.799 1.00 27.17 107 GLY C CA 1
ATOM 2406 C C . GLY C 1 8 ? 48.886 9.623 37.875 1.00 30.52 107 GLY C C 1
ATOM 2407 O O . GLY C 1 8 ? 48.618 8.825 38.779 1.00 25.90 107 GLY C O 1
ATOM 2408 N N . ALA C 1 9 ? 50.045 10.266 37.795 1.00 24.56 108 ALA C N 1
ATOM 2409 C CA . ALA C 1 9 ? 51.154 9.896 38.665 1.00 25.50 108 ALA C CA 1
ATOM 2410 C C . ALA C 1 9 ? 51.929 11.100 39.155 1.00 23.15 108 ALA C C 1
ATOM 2411 O O . ALA C 1 9 ? 52.183 12.055 38.405 1.00 22.50 108 ALA C O 1
ATOM 2413 N N . ALA C 1 10 ? 52.295 11.036 40.428 1.00 24.09 109 ALA C N 1
ATOM 2414 C CA . ALA C 1 10 ? 53.211 11.984 41.032 1.00 21.44 109 ALA C CA 1
ATOM 2415 C C . ALA C 1 10 ? 54.571 11.304 41.016 1.00 20.73 109 ALA C C 1
ATOM 2416 O O . ALA C 1 10 ? 54.828 10.368 41.773 1.00 26.90 109 ALA C O 1
ATOM 2418 N N . ILE C 1 11 ? 55.439 11.776 40.131 1.00 22.90 110 ILE C N 1
ATOM 2419 C CA . ILE C 1 11 ? 56.670 11.076 39.813 1.00 24.28 110 ILE C CA 1
ATOM 2420 C C . ILE C 1 11 ? 57.896 11.726 40.449 1.00 23.12 110 ILE C C 1
ATOM 2421 O O . ILE C 1 11 ? 58.294 12.837 40.063 1.00 22.36 110 ILE C O 1
ATOM 2426 N N . PHE C 1 12 ? 58.508 11.022 41.400 1.00 21.57 111 PHE C N 1
ATOM 2427 C CA . PHE C 1 12 ? 59.672 11.538 42.107 1.00 23.45 111 PHE C CA 1
ATOM 2428 C C . PHE C 1 12 ? 60.951 10.839 41.670 1.00 22.87 111 PHE C C 1
ATOM 2429 O O . PHE C 1 12 ? 60.923 9.711 41.149 1.00 24.57 111 PHE C O 1
ATOM 2437 N N . ASN C 1 13 ? 62.069 11.525 41.866 1.00 23.00 112 ASN C N 1
ATOM 2438 C CA . ASN C 1 13 ? 63.377 10.937 41.637 1.00 26.14 112 ASN C CA 1
ATOM 2439 C C . ASN C 1 13 ? 63.746 9.991 42.783 1.00 29.32 112 ASN C C 1
ATOM 2440 O O . ASN C 1 13 ? 62.996 9.867 43.748 1.00 28.70 112 ASN C O 1
ATOM 2445 N N . GLU C 1 14 ? 64.893 9.324 42.674 1.00 26.53 113 GLU C N 1
ATOM 2446 C CA . GLU C 1 14 ? 65.330 8.376 43.694 1.00 28.98 113 GLU C CA 1
ATOM 2447 C C . GLU C 1 14 ? 65.625 9.068 45.027 1.00 32.90 113 GLU C C 1
ATOM 2448 O O . GLU C 1 14 ? 65.423 8.482 46.096 1.00 32.99 113 GLU C O 1
ATOM 2454 N N . ASN C 1 15 ? 66.105 10.309 44.969 1.00 30.20 114 ASN C N 1
ATOM 2455 C CA . ASN C 1 15 ? 66.448 11.035 46.189 1.00 34.60 114 ASN C CA 1
ATOM 2456 C C . ASN C 1 15 ? 65.251 11.708 46.877 1.00 34.41 114 ASN C C 1
ATOM 2457 O O . ASN C 1 15 ? 65.402 12.318 47.949 1.00 36.34 114 ASN C O 1
ATOM 2462 N N . LEU C 1 16 ? 64.074 11.580 46.267 1.00 29.14 115 LEU C N 1
ATOM 2463 C CA . LEU C 1 16 ? 62.818 12.036 46.864 1.00 40.27 115 LEU C CA 1
ATOM 2464 C C . LEU C 1 16 ? 62.787 13.556 47.046 1.00 43.08 115 LEU C C 1
ATOM 2465 O O . LEU C 1 16 ? 62.149 14.068 47.965 1.00 42.26 115 LEU C O 1
ATOM 2470 N N . SER C 1 17 ? 63.467 14.269 46.151 1.00 29.36 116 SER C N 1
ATOM 2471 C CA . SER C 1 17 ? 63.648 15.717 46.268 1.00 29.39 116 SER C CA 1
ATOM 2472 C C . SER C 1 17 ? 62.972 16.476 45.120 1.00 32.54 116 SER C C 1
ATOM 2473 O O . SER C 1 17 ? 62.696 17.674 45.232 1.00 34.71 116 SER C O 1
ATOM 2476 N N . LYS C 1 18 ? 62.712 15.783 44.016 1.00 31.36 117 LYS C N 1
ATOM 2477 C CA . LYS C 1 18 ? 62.166 16.448 42.834 1.00 30.12 117 LYS C CA 1
ATOM 2478 C C . LYS C 1 18 ? 60.984 15.708 42.229 1.00 30.35 117 LYS C C 1
ATOM 2479 O O . LYS C 1 18 ? 60.981 14.479 42.177 1.00 25.48 117 LYS C O 1
ATOM 2485 N N . ILE C 1 19 ? 59.994 16.462 41.751 1.00 27.37 118 ILE C N 1
ATOM 2486 C CA . ILE C 1 19 ? 58.816 15.874 41.109 1.00 28.39 118 ILE C CA 1
ATOM 2487 C C . ILE C 1 19 ? 58.735 16.270 39.630 1.00 25.07 118 ILE C C 1
ATOM 2488 O O . ILE C 1 19 ? 59.038 17.413 39.272 1.00 25.32 118 ILE C O 1
ATOM 2493 N N . LEU C 1 20 ? 58.332 15.326 38.778 1.00 21.29 119 LEU C N 1
ATOM 2494 C CA . LEU C 1 20 ? 58.233 15.563 37.335 1.00 22.33 119 LEU C CA 1
ATOM 2495 C C . LEU C 1 20 ? 56.835 16.035 36.941 1.00 22.00 119 LEU C C 1
ATOM 2496 O O . LEU C 1 20 ? 55.876 15.268 37.018 1.00 21.21 119 LEU C O 1
ATOM 2501 N N . LEU C 1 21 ? 56.717 17.288 36.505 1.00 23.30 120 LEU C N 1
ATOM 2502 C CA . LEU C 1 21 ? 55.404 17.849 36.161 1.00 19.13 120 LEU C CA 1
ATOM 2503 C C . LEU C 1 21 ? 55.304 18.121 34.671 1.00 22.51 120 LEU C C 1
ATOM 2504 O O . LEU C 1 21 ? 56.324 18.242 33.981 1.00 23.59 120 LEU C O 1
ATOM 2509 N N . VAL C 1 22 ? 54.075 18.197 34.166 1.00 21.55 121 VAL C N 1
ATOM 2510 C CA . VAL C 1 22 ? 53.869 18.491 32.747 1.00 19.36 121 VAL C CA 1
ATOM 2511 C C . VAL C 1 22 ? 53.020 19.741 32.589 1.00 24.24 121 VAL C C 1
ATOM 2512 O O . VAL C 1 22 ? 52.172 20.052 33.433 1.00 21.99 121 VAL C O 1
ATOM 2516 N N . GLN C 1 23 ? 53.253 20.463 31.502 1.00 23.37 122 GLN C N 1
ATOM 2517 C CA . GLN C 1 23 ? 52.395 21.575 31.156 1.00 26.27 122 GLN C CA 1
ATOM 2518 C C . GLN C 1 23 ? 51.752 21.237 29.816 1.00 27.20 122 GLN C C 1
ATOM 2519 O O . GLN C 1 23 ? 52.456 21.010 28.820 1.00 22.59 122 GLN C O 1
ATOM 2525 N N . GLY C 1 24 ? 50.423 21.164 29.809 1.00 23.21 123 GLY C N 1
ATOM 2526 C CA . GLY C 1 24 ? 49.669 20.884 28.593 1.00 23.76 123 GLY C CA 1
ATOM 2527 C C . GLY C 1 24 ? 49.614 22.054 27.624 1.00 28.07 123 GLY C C 1
ATOM 2528 O O . GLY C 1 24 ? 50.030 23.175 27.937 1.00 27.18 123 GLY C O 1
ATOM 2529 N N . THR C 1 25 ? 49.075 21.790 26.439 1.00 30.20 124 THR C N 1
ATOM 2530 C CA . THR C 1 25 ? 49.033 22.770 25.370 1.00 28.49 124 THR C CA 1
ATOM 2531 C C . THR C 1 25 ? 47.848 23.735 25.485 1.00 30.23 124 THR C C 1
ATOM 2532 O O . THR C 1 25 ? 47.772 24.705 24.746 1.00 32.39 124 THR C O 1
ATOM 2536 N N . GLU C 1 26 ? 46.927 23.468 26.407 1.00 30.67 125 GLU C N 1
ATOM 2537 C CA . GLU C 1 26 ? 45.707 24.270 26.482 1.00 36.60 125 GLU C CA 1
ATOM 2538 C C . GLU C 1 26 ? 45.563 25.039 27.791 1.00 38.61 125 GLU C C 1
ATOM 2539 O O . GLU C 1 26 ? 44.526 25.638 28.070 1.00 40.07 125 GLU C O 1
ATOM 2545 N N . SER C 1 27 ? 46.631 25.042 28.574 1.00 31.16 126 SER C N 1
ATOM 2546 C CA . SER C 1 27 ? 46.648 25.740 29.855 1.00 36.85 126 SER C CA 1
ATOM 2547 C C . SER C 1 27 ? 48.092 26.007 30.215 1.00 36.60 126 SER C C 1
ATOM 2548 O O . SER C 1 27 ? 48.973 25.242 29.812 1.00 36.75 126 SER C O 1
ATOM 2551 N N . ASP C 1 28 ? 48.338 27.062 30.990 1.00 34.91 127 ASP C N 1
ATOM 2552 C CA . ASP C 1 28 ? 49.696 27.376 31.431 1.00 34.91 127 ASP C CA 1
ATOM 2553 C C . ASP C 1 28 ? 50.074 26.672 32.735 1.00 34.31 127 ASP C C 1
ATOM 2554 O O . ASP C 1 28 ? 51.201 26.797 33.220 1.00 37.51 127 ASP C O 1
ATOM 2559 N N . SER C 1 29 ? 49.146 25.909 33.299 1.00 30.83 128 SER C N 1
ATOM 2560 C CA . SER C 1 29 ? 49.383 25.342 34.624 1.00 32.50 128 SER C CA 1
ATOM 2561 C C . SER C 1 29 ? 50.181 24.041 34.589 1.00 34.17 128 SER C C 1
ATOM 2562 O O . SER C 1 29 ? 50.140 23.288 33.605 1.00 29.54 128 SER C O 1
ATOM 2565 N N . TRP C 1 30 ? 50.924 23.797 35.664 1.00 25.52 129 TRP C N 1
ATOM 2566 C CA . TRP C 1 30 ? 51.739 22.593 35.786 1.00 26.17 129 TRP C CA 1
ATOM 2567 C C . TRP C 1 30 ? 51.038 21.576 36.672 1.00 26.53 129 TRP C C 1
ATOM 2568 O O . TRP C 1 30 ? 50.478 21.932 37.714 1.00 30.72 129 TRP C O 1
ATOM 2579 N N . SER C 1 31 ? 51.096 20.308 36.277 1.00 26.20 130 SER C N 1
ATOM 2580 C CA . SER C 1 31 ? 50.374 19.256 36.994 1.00 24.31 130 SER C CA 1
ATOM 2581 C C . SER C 1 31 ? 50.975 17.882 36.714 1.00 30.75 130 SER C C 1
ATOM 2582 O O . SER C 1 31 ? 52.008 17.758 36.037 1.00 23.03 130 SER C O 1
ATOM 2585 N N . PHE C 1 32 ? 50.320 16.853 37.242 1.00 25.69 131 PHE C N 1
ATOM 2586 C CA . PHE C 1 32 ? 50.723 15.478 37.003 1.00 26.97 131 PHE C CA 1
ATOM 2587 C C . PHE C 1 32 ? 50.301 15.045 35.612 1.00 24.14 131 PHE C C 1
ATOM 2588 O O . PHE C 1 32 ? 49.223 15.410 35.158 1.00 26.24 131 PHE C O 1
ATOM 2596 N N . PRO C 1 33 ? 51.144 14.252 34.930 1.00 21.14 132 PRO C N 1
ATOM 2597 C CA . PRO C 1 33 ? 50.651 13.581 33.726 1.00 22.96 132 PRO C CA 1
ATOM 2598 C C . PRO C 1 33 ? 49.483 12.695 34.139 1.00 23.55 132 PRO C C 1
ATOM 2599 O O . PRO C 1 33 ? 49.569 11.988 35.146 1.00 24.45 132 PRO C O 1
ATOM 2603 N N . ARG C 1 34 ? 48.391 12.763 33.392 1.00 27.12 133 ARG C N 1
ATOM 2604 C CA . ARG C 1 34 ? 47.145 12.167 33.835 1.00 28.29 133 ARG C CA 1
ATOM 2605 C C . ARG C 1 34 ? 46.164 12.130 32.679 1.00 30.34 133 ARG C C 1
ATOM 2606 O O . ARG C 1 34 ? 46.346 12.819 31.669 1.00 30.49 133 ARG C O 1
ATOM 2614 N N . GLY C 1 35 ? 45.115 11.331 32.825 1.00 26.51 134 GLY C N 1
ATOM 2615 C CA . GLY C 1 35 ? 44.051 11.320 31.844 1.00 28.59 134 GLY C CA 1
ATOM 2616 C C . GLY C 1 35 ? 42.834 10.536 32.283 1.00 31.52 134 GLY C C 1
ATOM 2617 O O . GLY C 1 35 ? 42.845 9.853 33.314 1.00 30.72 134 GLY C O 1
ATOM 2618 N N . LYS C 1 36 ? 41.782 10.632 31.482 1.00 34.93 135 LYS C N 1
ATOM 2619 C CA . LYS C 1 36 ? 40.534 9.941 31.758 1.00 36.84 135 LYS C CA 1
ATOM 2620 C C . LYS C 1 36 ? 40.648 8.433 31.564 1.00 36.38 135 LYS C C 1
ATOM 2621 O O . LYS C 1 36 ? 41.382 7.949 30.694 1.00 34.50 135 LYS C O 1
ATOM 2627 N N . ILE C 1 37 ? 39.921 7.703 32.400 1.00 39.64 136 ILE C N 1
ATOM 2628 C CA . ILE C 1 37 ? 39.716 6.274 32.234 1.00 45.16 136 ILE C CA 1
ATOM 2629 C C . ILE C 1 37 ? 39.104 6.042 30.858 1.00 46.19 136 ILE C C 1
ATOM 2630 O O . ILE C 1 37 ? 38.206 6.775 30.454 1.00 45.81 136 ILE C O 1
ATOM 2635 N N . SER C 1 38 ? 39.607 5.045 30.132 1.00 43.43 137 SER C N 1
ATOM 2636 C CA . SER C 1 38 ? 39.032 4.660 28.845 1.00 50.96 137 SER C CA 1
ATOM 2637 C C . SER C 1 38 ? 38.113 3.450 29.005 1.00 60.34 137 SER C C 1
ATOM 2638 O O . SER C 1 38 ? 38.042 2.860 30.086 1.00 60.69 137 SER C O 1
ATOM 2641 N N . LYS C 1 39 ? 37.418 3.091 27.927 1.00 65.00 138 LYS C N 1
ATOM 2642 C CA . LYS C 1 39 ? 36.437 2.000 27.933 1.00 71.60 138 LYS C CA 1
ATOM 2643 C C . LYS C 1 39 ? 36.970 0.703 28.545 1.00 71.29 138 LYS C C 1
ATOM 2644 O O . LYS C 1 39 ? 37.853 0.059 27.976 1.00 72.21 138 LYS C O 1
ATOM 2650 N N . ASP C 1 40 ? 36.427 0.335 29.703 1.00 70.24 139 ASP C N 1
ATOM 2651 C CA . ASP C 1 40 ? 36.788 -0.907 30.391 1.00 76.42 139 ASP C CA 1
ATOM 2652 C C . ASP C 1 40 ? 38.281 -1.080 30.662 1.00 76.42 139 ASP C C 1
ATOM 2653 O O . ASP C 1 40 ? 38.848 -2.131 30.361 1.00 78.86 139 ASP C O 1
ATOM 2658 N N . GLU C 1 41 ? 38.920 -0.058 31.220 1.00 71.49 140 GLU C N 1
ATOM 2659 C CA . GLU C 1 41 ? 40.301 -0.210 31.669 1.00 64.39 140 GLU C CA 1
ATOM 2660 C C . GLU C 1 41 ? 40.369 0.081 33.169 1.00 56.84 140 GLU C C 1
ATOM 2661 O O . GLU C 1 41 ? 39.586 0.883 33.688 1.00 55.99 140 GLU C O 1
ATOM 2667 N N . ASN C 1 42 ? 41.278 -0.584 33.875 1.00 49.75 141 ASN C N 1
ATOM 2668 C CA . ASN C 1 42 ? 41.394 -0.360 35.316 1.00 44.00 141 ASN C CA 1
ATOM 2669 C C . ASN C 1 42 ? 42.294 0.829 35.664 1.00 42.12 141 ASN C C 1
ATOM 2670 O O . ASN C 1 42 ? 42.901 1.433 34.772 1.00 42.96 141 ASN C O 1
ATOM 2675 N N . ASP C 1 43 ? 42.372 1.163 36.952 1.00 41.30 142 ASP C N 1
ATOM 2676 C CA . ASP C 1 43 ? 43.081 2.367 37.392 1.00 39.73 142 ASP C CA 1
ATOM 2677 C C . ASP C 1 43 ? 44.554 2.332 37.027 1.00 40.80 142 ASP C C 1
ATOM 2678 O O . ASP C 1 43 ? 45.087 3.296 36.476 1.00 35.04 142 ASP C O 1
ATOM 2683 N N . ILE C 1 44 ? 45.197 1.214 37.346 1.00 40.15 143 ILE C N 1
ATOM 2684 C CA . ILE C 1 44 ? 46.602 0.994 37.032 1.00 40.95 143 ILE C CA 1
ATOM 2685 C C . ILE C 1 44 ? 46.885 1.157 35.546 1.00 32.29 143 ILE C C 1
ATOM 2686 O O . ILE C 1 44 ? 47.779 1.914 35.155 1.00 27.06 143 ILE C O 1
ATOM 2691 N N . ASP C 1 45 ? 46.131 0.436 34.722 1.00 32.99 144 ASP C N 1
ATOM 2692 C CA . ASP C 1 45 ? 46.360 0.447 33.281 1.00 37.25 144 ASP C CA 1
ATOM 2693 C C . ASP C 1 45 ? 46.143 1.827 32.683 1.00 35.70 144 ASP C C 1
ATOM 2694 O O . ASP C 1 45 ? 46.839 2.216 31.741 1.00 29.35 144 ASP C O 1
ATOM 2699 N N . CYS C 1 46 ? 45.174 2.558 33.229 1.00 33.25 145 CYS C N 1
ATOM 2700 C CA . CYS C 1 46 ? 44.919 3.928 32.802 1.00 31.94 145 CYS C CA 1
ATOM 2701 C C . CYS C 1 46 ? 46.146 4.795 33.040 1.00 31.51 145 CYS C C 1
ATOM 2702 O O . CYS C 1 46 ? 46.643 5.450 32.121 1.00 27.43 145 CYS C O 1
ATOM 2705 N N . CYS C 1 47 ? 46.633 4.785 34.278 1.00 31.66 146 CYS C N 1
ATOM 2706 C CA . CYS C 1 47 ? 47.801 5.578 34.654 1.00 28.25 146 CYS C CA 1
ATOM 2707 C C . CYS C 1 47 ? 49.006 5.266 33.786 1.00 24.97 146 CYS C C 1
ATOM 2708 O O . CYS C 1 47 ? 49.646 6.176 33.276 1.00 22.30 146 CYS C O 1
ATOM 2711 N N . ILE C 1 48 ? 49.311 3.981 33.620 1.00 25.71 147 ILE C N 1
ATOM 2712 C CA . ILE C 1 48 ? 50.460 3.564 32.814 1.00 24.72 147 ILE C CA 1
ATOM 2713 C C . ILE C 1 48 ? 50.331 4.080 31.382 1.00 25.28 147 ILE C C 1
ATOM 2714 O O . ILE C 1 48 ? 51.279 4.646 30.820 1.00 20.57 147 ILE C O 1
ATOM 2719 N N . ARG C 1 49 ? 49.153 3.887 30.793 1.00 23.37 148 ARG C N 1
ATOM 2720 C CA . ARG C 1 49 ? 48.908 4.323 29.420 1.00 28.87 148 ARG C CA 1
ATOM 2721 C C . ARG C 1 49 ? 48.992 5.846 29.262 1.00 27.06 148 ARG C C 1
ATOM 2722 O O . ARG C 1 49 ? 49.714 6.346 28.395 1.00 24.45 148 ARG C O 1
ATOM 2730 N N . GLU C 1 50 ? 48.266 6.582 30.103 1.00 25.04 149 GLU C N 1
ATOM 2731 C CA . GLU C 1 50 ? 48.287 8.039 30.041 1.00 28.23 149 GLU C CA 1
ATOM 2732 C C . GLU C 1 50 ? 49.697 8.605 30.204 1.00 26.51 149 GLU C C 1
ATOM 2733 O O . GLU C 1 50 ? 50.118 9.449 29.417 1.00 22.80 149 GLU C O 1
ATOM 2739 N N . VAL C 1 51 ? 50.432 8.123 31.204 1.00 20.49 150 VAL C N 1
ATOM 2740 C CA . VAL C 1 51 ? 51.760 8.654 31.474 1.00 18.07 150 VAL C CA 1
ATOM 2741 C C . VAL C 1 51 ? 52.734 8.342 30.340 1.00 19.98 150 VAL C C 1
ATOM 2742 O O . VAL C 1 51 ? 53.525 9.203 29.942 1.00 22.12 150 VAL C O 1
ATOM 2746 N N . LYS C 1 52 ? 52.663 7.135 29.793 1.00 21.88 151 LYS C N 1
ATOM 2747 C CA . LYS C 1 52 ? 53.532 6.801 28.668 1.00 19.25 151 LYS C CA 1
ATOM 2748 C C . LYS C 1 52 ? 53.216 7.683 27.448 1.00 20.78 151 LYS C C 1
ATOM 2749 O O . LYS C 1 52 ? 54.131 8.148 26.762 1.00 23.23 151 LYS C O 1
ATOM 2755 N N . GLU C 1 53 ? 51.932 7.924 27.188 1.00 21.14 152 GLU C N 1
ATOM 2756 C CA . GLU C 1 53 ? 51.533 8.819 26.108 1.00 24.25 152 GLU C CA 1
ATOM 2757 C C . GLU C 1 53 ? 52.148 10.198 26.275 1.00 28.64 152 GLU C C 1
ATOM 2758 O O . GLU C 1 53 ? 52.600 10.803 25.306 1.00 23.18 152 GLU C O 1
ATOM 2764 N N . GLN C 1 54 ? 52.180 10.688 27.510 1.00 23.90 153 GLN C N 1
ATOM 2765 C CA . GLN C 1 54 ? 52.517 12.079 27.744 1.00 24.35 153 GLN C CA 1
ATOM 2766 C C . GLN C 1 54 ? 53.997 12.357 27.948 1.00 20.70 153 GLN C C 1
ATOM 2767 O O . GLN C 1 54 ? 54.455 13.441 27.604 1.00 23.32 153 GLN C O 1
ATOM 2773 N N . ILE C 1 55 ? 54.736 11.405 28.515 1.00 17.70 154 ILE C N 1
ATOM 2774 C CA . ILE C 1 55 ? 56.156 11.639 28.802 1.00 18.39 154 ILE C CA 1
ATOM 2775 C C . ILE C 1 55 ? 57.063 10.525 28.296 1.00 19.13 154 ILE C C 1
ATOM 2776 O O . ILE C 1 55 ? 58.292 10.612 28.419 1.00 19.69 154 ILE C O 1
ATOM 2781 N N . GLY C 1 56 ? 56.457 9.481 27.735 1.00 18.10 155 GLY C N 1
ATOM 2782 C CA . GLY C 1 56 ? 57.207 8.412 27.099 1.00 18.53 155 GLY C CA 1
ATOM 2783 C C . GLY C 1 56 ? 57.893 7.483 28.074 1.00 19.97 155 GLY C C 1
ATOM 2784 O O . GLY C 1 56 ? 58.848 6.780 27.713 1.00 17.95 155 GLY C O 1
ATOM 2785 N N . PHE C 1 57 ? 57.389 7.450 29.304 1.00 17.06 156 PHE C N 1
ATOM 2786 C CA . PHE C 1 57 ? 57.967 6.603 30.347 1.00 19.31 156 PHE C CA 1
ATOM 2787 C C . PHE C 1 57 ? 56.926 5.585 30.768 1.00 21.75 156 PHE C C 1
ATOM 2788 O O . PHE C 1 57 ? 55.765 5.946 31.009 1.00 23.99 156 PHE C O 1
ATOM 2796 N N . ASP C 1 58 ? 57.353 4.330 30.870 1.00 17.24 157 ASP C N 1
ATOM 2797 C CA . ASP C 1 58 ? 56.479 3.206 31.215 1.00 21.61 157 ASP C CA 1
ATOM 2798 C C . ASP C 1 58 ? 56.528 2.908 32.719 1.00 22.37 157 ASP C C 1
ATOM 2799 O O . ASP C 1 58 ? 57.539 2.415 33.239 1.00 24.23 157 ASP C O 1
ATOM 2804 N N . LEU C 1 59 ? 55.431 3.187 33.421 1.00 21.91 158 LEU C N 1
ATOM 2805 C CA . LEU C 1 59 ? 55.390 3.005 34.877 1.00 26.23 158 LEU C CA 1
ATOM 2806 C C . LEU C 1 59 ? 55.073 1.580 35.343 1.00 26.42 158 LEU C C 1
ATOM 2807 O O . LEU C 1 59 ? 54.900 1.347 36.543 1.00 27.73 158 LEU C O 1
ATOM 2812 N N . THR C 1 60 ? 55.002 0.628 34.412 1.00 27.65 159 THR C N 1
ATOM 2813 C CA . THR C 1 60 ? 54.546 -0.734 34.740 1.00 24.65 159 THR C CA 1
ATOM 2814 C C . THR C 1 60 ? 55.211 -1.340 35.984 1.00 28.32 159 THR C C 1
ATOM 2815 O O . THR C 1 60 ? 54.528 -1.869 36.875 1.00 32.76 159 THR C O 1
ATOM 2819 N N . ASP C 1 61 ? 56.539 -1.251 36.055 1.00 25.97 160 ASP C N 1
ATOM 2820 C CA . ASP C 1 61 ? 57.276 -1.835 37.176 1.00 27.90 160 ASP C CA 1
ATOM 2821 C C . ASP C 1 61 ? 57.487 -0.878 38.357 1.00 29.78 160 ASP C C 1
ATOM 2822 O O . ASP C 1 61 ? 58.088 -1.255 39.365 1.00 30.29 160 ASP C O 1
ATOM 2827 N N . TYR C 1 62 ? 56.979 0.342 38.236 1.00 27.71 161 TYR C N 1
ATOM 2828 C CA . TYR C 1 62 ? 57.148 1.372 39.264 1.00 26.54 161 TYR C CA 1
ATOM 2829 C C . TYR C 1 62 ? 55.887 1.583 40.086 1.00 32.81 161 TYR C C 1
ATOM 2830 O O . TYR C 1 62 ? 55.942 1.993 41.252 1.00 31.55 161 TYR C O 1
ATOM 2839 N N . ILE C 1 63 ? 54.746 1.327 39.461 1.00 30.96 162 ILE C N 1
ATOM 2840 C CA . ILE C 1 63 ? 53.466 1.690 40.048 1.00 34.10 162 ILE C CA 1
ATOM 2841 C C . ILE C 1 63 ? 53.071 0.707 41.139 1.00 33.57 162 ILE C C 1
ATOM 2842 O O . ILE C 1 63 ? 53.364 -0.496 41.064 1.00 32.43 162 ILE C O 1
ATOM 2847 N N . ASP C 1 64 ? 52.423 1.241 42.167 1.00 30.29 163 ASP C N 1
ATOM 2848 C CA . ASP C 1 64 ? 52.080 0.483 43.362 1.00 29.62 163 ASP C CA 1
ATOM 2849 C C . ASP C 1 64 ? 50.619 0.790 43.645 1.00 38.55 163 ASP C C 1
ATOM 2850 O O . ASP C 1 64 ? 50.275 1.924 43.990 1.00 34.18 163 ASP C O 1
ATOM 2855 N N . ASP C 1 65 ? 49.750 -0.207 43.497 1.00 37.12 164 ASP C N 1
ATOM 2856 C CA . ASP C 1 65 ? 48.317 0.067 43.561 1.00 42.62 164 ASP C CA 1
ATOM 2857 C C . ASP C 1 65 ? 47.813 0.403 44.962 1.00 40.17 164 ASP C C 1
ATOM 2858 O O . ASP C 1 65 ? 46.633 0.698 45.139 1.00 46.02 164 ASP C O 1
ATOM 2863 N N . ASN C 1 66 ? 48.704 0.366 45.950 1.00 41.05 165 ASN C N 1
ATOM 2864 C CA . ASN C 1 66 ? 48.350 0.766 47.309 1.00 41.09 165 ASN C CA 1
ATOM 2865 C C . ASN C 1 66 ? 49.001 2.077 47.731 1.00 43.19 165 ASN C C 1
ATOM 2866 O O . ASN C 1 66 ? 48.899 2.488 48.888 1.00 47.47 165 ASN C O 1
ATOM 2871 N N . GLN C 1 67 ? 49.670 2.727 46.784 1.00 37.35 166 GLN C N 1
ATOM 2872 C CA . GLN C 1 67 ? 50.295 4.022 47.024 1.00 37.29 166 GLN C CA 1
ATOM 2873 C C . GLN C 1 67 ? 49.695 5.067 46.089 1.00 36.89 166 GLN C C 1
ATOM 2874 O O . GLN C 1 67 ? 50.171 5.251 44.962 1.00 31.89 166 GLN C O 1
ATOM 2880 N N . PHE C 1 68 ? 48.650 5.747 46.552 1.00 35.10 167 PHE C N 1
ATOM 2881 C CA . PHE C 1 68 ? 48.005 6.793 45.758 1.00 35.00 167 PHE C CA 1
ATOM 2882 C C . PHE C 1 68 ? 47.317 7.820 46.649 1.00 40.53 167 PHE C C 1
ATOM 2883 O O . PHE C 1 68 ? 47.073 7.576 47.831 1.00 33.68 167 PHE C O 1
ATOM 2891 N N . ILE C 1 69 ? 47.002 8.968 46.064 1.00 39.90 168 ILE C N 1
ATOM 2892 C CA . ILE C 1 69 ? 46.196 9.976 46.731 1.00 38.63 168 ILE C CA 1
ATOM 2893 C C . ILE C 1 69 ? 44.932 10.139 45.904 1.00 40.81 168 ILE C C 1
ATOM 2894 O O . ILE C 1 69 ? 45.004 10.350 44.695 1.00 37.20 168 ILE C O 1
ATOM 2899 N N . GLU C 1 70 ? 43.778 10.019 46.548 1.00 41.97 169 GLU C N 1
ATOM 2900 C CA . GLU C 1 70 ? 42.514 10.096 45.835 1.00 44.13 169 GLU C CA 1
ATOM 2901 C C . GLU C 1 70 ? 41.726 11.319 46.286 1.00 46.67 169 GLU C C 1
ATOM 2902 O O . GLU C 1 70 ? 41.550 11.550 47.482 1.00 48.81 169 GLU C O 1
ATOM 2908 N N . ARG C 1 71 ? 41.273 12.109 45.319 1.00 50.08 170 ARG C N 1
ATOM 2909 C CA . ARG C 1 71 ? 40.480 13.301 45.592 1.00 55.32 170 ARG C CA 1
ATOM 2910 C C . ARG C 1 71 ? 39.232 13.315 44.713 1.00 61.51 170 ARG C C 1
ATOM 2911 O O . ARG C 1 71 ? 39.327 13.205 43.490 1.00 57.65 170 ARG C O 1
ATOM 2919 N N . ASN C 1 72 ? 38.066 13.421 45.345 1.00 68.53 171 ASN C N 1
ATOM 2920 C CA . ASN C 1 72 ? 36.820 13.667 44.632 1.00 72.92 171 ASN C CA 1
ATOM 2921 C C . ASN C 1 72 ? 36.530 15.157 44.710 1.00 77.69 171 ASN C C 1
ATOM 2922 O O . ASN C 1 72 ? 36.021 15.632 45.721 1.00 83.70 171 ASN C O 1
ATOM 2927 N N . ILE C 1 73 ? 36.873 15.904 43.665 1.00 75.31 172 ILE C N 1
ATOM 2928 C CA . ILE C 1 73 ? 36.702 17.356 43.705 1.00 79.05 172 ILE C CA 1
ATOM 2929 C C . ILE C 1 73 ? 35.953 17.910 42.489 1.00 85.29 172 ILE C C 1
ATOM 2930 O O . ILE C 1 73 ? 36.310 17.623 41.351 1.00 83.57 172 ILE C O 1
ATOM 2935 N N . GLN C 1 74 ? 34.918 18.709 42.747 1.00 92.12 173 GLN C N 1
ATOM 2936 C CA . GLN C 1 74 ? 34.015 19.192 41.701 1.00 93.78 173 GLN C CA 1
ATOM 2937 C C . GLN C 1 74 ? 33.367 18.017 40.968 1.00 92.32 173 GLN C C 1
ATOM 2938 O O . GLN C 1 74 ? 33.185 18.055 39.750 1.00 95.81 173 GLN C O 1
ATOM 2944 N N . GLY C 1 75 ? 33.033 16.972 41.720 1.00 82.92 174 GLY C N 1
ATOM 2945 C CA . GLY C 1 75 ? 32.366 15.807 41.166 1.00 79.46 174 GLY C CA 1
ATOM 2946 C C . GLY C 1 75 ? 33.191 14.980 40.193 1.00 74.96 174 GLY C C 1
ATOM 2947 O O . GLY C 1 75 ? 32.639 14.188 39.427 1.00 76.26 174 GLY C O 1
ATOM 2948 N N . LYS C 1 76 ? 34.508 15.164 40.206 1.00 69.91 175 LYS C N 1
ATOM 2949 C CA . LYS C 1 76 ? 35.392 14.313 39.413 1.00 67.40 175 LYS C CA 1
ATOM 2950 C C . LYS C 1 76 ? 36.391 13.598 40.311 1.00 62.26 175 LYS C C 1
ATOM 2951 O O . LYS C 1 76 ? 36.994 14.207 41.195 1.00 62.13 175 LYS C O 1
ATOM 2957 N N . ASN C 1 77 ? 36.554 12.300 40.081 1.00 58.46 176 ASN C N 1
ATOM 2958 C CA . ASN C 1 77 ? 37.475 11.494 40.865 1.00 54.98 176 ASN C CA 1
ATOM 2959 C C . ASN C 1 77 ? 38.890 11.529 40.298 1.00 50.98 176 ASN C C 1
ATOM 2960 O O . ASN C 1 77 ? 39.116 11.153 39.146 1.00 51.09 176 ASN C O 1
ATOM 2965 N N . TYR C 1 78 ? 39.839 11.993 41.102 1.00 48.12 177 TYR C N 1
ATOM 2966 C CA . TYR C 1 78 ? 41.243 11.913 40.726 1.00 41.78 177 TYR C CA 1
ATOM 2967 C C . TYR C 1 78 ? 41.943 10.892 41.609 1.00 42.10 177 TYR C C 1
ATOM 2968 O O . TYR C 1 78 ? 41.765 10.881 42.831 1.00 43.32 177 TYR C O 1
ATOM 2977 N N . LYS C 1 79 ? 42.723 10.027 40.977 1.00 33.78 178 LYS C N 1
ATOM 2978 C CA . LYS C 1 79 ? 43.537 9.056 41.683 1.00 33.89 178 LYS C CA 1
ATOM 2979 C C . LYS C 1 79 ? 44.949 9.234 41.158 1.00 29.40 178 LYS C C 1
ATOM 2980 O O . LYS C 1 79 ? 45.234 8.933 39.995 1.00 33.04 178 LYS C O 1
ATOM 2986 N N . ILE C 1 80 ? 45.830 9.758 42.004 1.00 32.85 179 ILE C N 1
ATOM 2987 C CA . ILE C 1 80 ? 47.203 10.035 41.601 1.00 31.06 179 ILE C CA 1
ATOM 2988 C C . ILE C 1 80 ? 48.129 9.046 42.291 1.00 33.03 179 ILE C C 1
ATOM 2989 O O . ILE C 1 80 ? 48.249 9.049 43.519 1.00 27.33 179 ILE C O 1
ATOM 2994 N N . PHE C 1 81 ? 48.766 8.185 41.503 1.00 26.28 180 PHE C N 1
ATOM 2995 C CA . PHE C 1 81 ? 49.646 7.158 42.044 1.00 27.00 180 PHE C CA 1
ATOM 2996 C C . PHE C 1 81 ? 50.997 7.747 42.413 1.00 31.54 180 PHE C C 1
ATOM 2997 O O . PHE C 1 81 ? 51.518 8.620 41.717 1.00 28.29 180 PHE C O 1
ATOM 3005 N N . LEU C 1 82 ? 51.559 7.275 43.518 1.00 32.16 181 LEU C N 1
ATOM 3006 C CA . LEU C 1 82 ? 52.815 7.814 44.011 1.00 30.83 181 LEU C CA 1
ATOM 3007 C C . LEU C 1 82 ? 53.978 6.947 43.533 1.00 24.10 181 LEU C C 1
ATOM 3008 O O . LEU C 1 82 ? 54.020 5.737 43.774 1.00 25.76 181 LEU C O 1
ATOM 3013 N N . ILE C 1 83 ? 54.921 7.591 42.855 1.00 23.14 182 ILE C N 1
ATOM 3014 C CA . ILE C 1 83 ? 56.019 6.914 42.190 1.00 23.56 182 ILE C CA 1
ATOM 3015 C C . ILE C 1 83 ? 57.315 7.530 42.667 1.00 23.91 182 ILE C C 1
ATOM 3016 O O . ILE C 1 83 ? 57.407 8.755 42.788 1.00 24.83 182 ILE C O 1
ATOM 3021 N N . SER C 1 84 ? 58.320 6.699 42.921 1.00 26.83 183 SER C N 1
ATOM 3022 C CA . SER C 1 84 ? 59.655 7.227 43.170 1.00 27.06 183 SER C CA 1
ATOM 3023 C C . SER C 1 84 ? 60.705 6.403 42.445 1.00 27.81 183 SER C C 1
ATOM 3024 O O . SER C 1 84 ? 60.412 5.322 41.918 1.00 27.30 183 SER C O 1
ATOM 3027 N N . GLY C 1 85 ? 61.929 6.920 42.411 1.00 29.39 184 GLY C N 1
ATOM 3028 C CA . GLY C 1 85 ? 63.045 6.171 41.864 1.00 24.95 184 GLY C CA 1
ATOM 3029 C C . GLY C 1 85 ? 63.190 6.328 40.362 1.00 25.80 184 GLY C C 1
ATOM 3030 O O . GLY C 1 85 ? 63.906 5.553 39.744 1.00 27.60 184 GLY C O 1
ATOM 3031 N N . VAL C 1 86 ? 62.525 7.324 39.777 1.00 24.73 185 VAL C N 1
ATOM 3032 C CA . VAL C 1 86 ? 62.600 7.578 38.334 1.00 24.41 185 VAL C CA 1
ATOM 3033 C C . VAL C 1 86 ? 63.812 8.438 37.987 1.00 27.45 185 VAL C C 1
ATOM 3034 O O . VAL C 1 86 ? 64.092 9.442 38.655 1.00 26.11 185 VAL C O 1
ATOM 3038 N N . SER C 1 87 ? 64.545 8.022 36.958 1.00 25.21 186 SER C N 1
ATOM 3039 C CA . SER C 1 87 ? 65.778 8.701 36.551 1.00 26.42 186 SER C CA 1
ATOM 3040 C C . SER C 1 87 ? 65.562 10.138 36.076 1.00 31.17 186 SER C C 1
ATOM 3041 O O . SER C 1 87 ? 64.628 10.427 35.313 1.00 25.61 186 SER C O 1
ATOM 3044 N N . GLU C 1 88 ? 66.446 11.031 36.515 1.00 27.47 187 GLU C N 1
ATOM 3045 C CA . GLU C 1 88 ? 66.389 12.434 36.115 1.00 24.81 187 GLU C CA 1
ATOM 3046 C C . GLU C 1 88 ? 67.028 12.672 34.762 1.00 24.73 187 GLU C C 1
ATOM 3047 O O . GLU C 1 88 ? 66.881 13.750 34.188 1.00 31.70 187 GLU C O 1
ATOM 3053 N N . VAL C 1 89 ? 67.741 11.680 34.244 1.00 23.46 188 VAL C N 1
ATOM 3054 C CA . VAL C 1 89 ? 68.369 11.866 32.942 1.00 24.14 188 VAL C CA 1
ATOM 3055 C C . VAL C 1 89 ? 67.636 11.108 31.826 1.00 26.25 188 VAL C C 1
ATOM 3056 O O . VAL C 1 89 ? 68.142 11.003 30.716 1.00 22.05 188 VAL C O 1
ATOM 3060 N N . PHE C 1 90 ? 66.456 10.575 32.134 1.00 23.69 189 PHE C N 1
ATOM 3061 C CA . PHE C 1 90 ? 65.611 9.942 31.118 1.00 19.75 189 PHE C CA 1
ATOM 3062 C C . PHE C 1 90 ? 65.081 11.032 30.186 1.00 19.39 189 PHE C C 1
ATOM 3063 O O . PHE C 1 90 ? 64.661 12.109 30.642 1.00 23.49 189 PHE C O 1
ATOM 3071 N N . ASN C 1 91 ? 65.111 10.749 28.890 1.00 21.08 190 ASN C N 1
ATOM 3072 C CA . ASN C 1 91 ? 64.695 11.701 27.869 1.00 22.33 190 ASN C CA 1
ATOM 3073 C C . ASN C 1 91 ? 63.181 11.675 27.710 1.00 21.38 190 ASN C C 1
ATOM 3074 O O . ASN C 1 91 ? 62.660 11.047 26.794 1.00 24.50 190 ASN C O 1
ATOM 3079 N N . PHE C 1 92 ? 62.469 12.335 28.618 1.00 24.94 191 PHE C N 1
ATOM 3080 C CA . PHE C 1 92 ? 61.015 12.358 28.532 1.00 20.01 191 PHE C CA 1
ATOM 3081 C C . PHE C 1 92 ? 60.556 13.126 27.303 1.00 24.33 191 PHE C C 1
ATOM 3082 O O . PHE C 1 92 ? 61.079 14.188 26.988 1.00 24.38 191 PHE C O 1
ATOM 3090 N N . LYS C 1 93 ? 59.575 12.575 26.608 1.00 19.15 192 LYS C N 1
ATOM 3091 C CA . LYS C 1 93 ? 58.971 13.267 25.479 1.00 21.17 192 LYS C CA 1
ATOM 3092 C C . LYS C 1 93 ? 57.664 12.578 25.130 1.00 20.17 192 LYS C C 1
ATOM 3093 O O . LYS C 1 93 ? 57.548 11.365 25.259 1.00 21.29 192 LYS C O 1
ATOM 3099 N N . PRO C 1 94 ? 56.668 13.359 24.692 1.00 22.58 193 PRO C N 1
ATOM 3100 C CA . PRO C 1 94 ? 55.336 12.808 24.423 1.00 19.02 193 PRO C CA 1
ATOM 3101 C C . PRO C 1 94 ? 55.348 11.810 23.277 1.00 22.10 193 PRO C C 1
ATOM 3102 O O . PRO C 1 94 ? 56.197 11.904 22.380 1.00 23.30 193 PRO C O 1
ATOM 3106 N N . GLN C 1 95 ? 54.414 10.863 23.312 1.00 21.98 194 GLN C N 1
ATOM 3107 C CA . GLN C 1 95 ? 54.258 9.884 22.244 1.00 23.67 194 GLN C CA 1
ATOM 3108 C C . GLN C 1 95 ? 52.914 10.072 21.573 1.00 23.64 194 GLN C C 1
ATOM 3109 O O . GLN C 1 95 ? 52.480 9.227 20.785 1.00 25.14 194 GLN C O 1
ATOM 3115 N N . VAL C 1 96 ? 52.253 11.178 21.918 1.00 20.17 195 VAL C N 1
ATOM 3116 C CA . VAL C 1 96 ? 51.022 11.608 21.245 1.00 24.48 195 VAL C CA 1
ATOM 3117 C C . VAL C 1 96 ? 51.133 13.078 20.837 1.00 25.59 195 VAL C C 1
ATOM 3118 O O . VAL C 1 96 ? 51.944 13.822 21.398 1.00 22.76 195 VAL C O 1
ATOM 3122 N N . ARG C 1 97 ? 50.321 13.500 19.868 1.00 23.03 196 ARG C N 1
ATOM 3123 C CA . ARG C 1 97 ? 50.451 14.839 19.292 1.00 21.24 196 ARG C CA 1
ATOM 3124 C C . ARG C 1 97 ? 49.599 15.898 19.997 1.00 27.52 196 ARG C C 1
ATOM 3125 O O . ARG C 1 97 ? 48.497 15.601 20.457 1.00 24.40 196 ARG C O 1
ATOM 3133 N N . ASN C 1 98 ? 50.127 17.121 20.082 1.00 20.36 197 ASN C N 1
ATOM 3134 C CA . ASN C 1 98 ? 49.353 18.313 20.462 1.00 21.44 197 ASN C CA 1
ATOM 3135 C C . ASN C 1 98 ? 48.850 18.383 21.909 1.00 23.24 197 ASN C C 1
ATOM 3136 O O . ASN C 1 98 ? 47.982 19.215 22.207 1.00 25.72 197 ASN C O 1
ATOM 3141 N N . GLU C 1 99 ? 49.412 17.562 22.794 1.00 23.93 198 GLU C N 1
ATOM 3142 C CA . GLU C 1 99 ? 48.932 17.482 24.176 1.00 23.87 198 GLU C CA 1
ATOM 3143 C C . GLU C 1 99 ? 49.862 18.104 25.209 1.00 24.04 198 GLU C C 1
ATOM 3144 O O . GLU C 1 99 ? 49.411 18.799 26.130 1.00 24.76 198 GLU C O 1
ATOM 3150 N N . ILE C 1 100 ? 51.153 17.845 25.071 1.00 23.51 199 ILE C N 1
ATOM 3151 C CA . ILE C 1 100 ? 52.109 18.263 26.102 1.00 25.09 199 ILE C CA 1
ATOM 3152 C C . ILE C 1 100 ? 53.050 19.325 25.558 1.00 31.46 199 ILE C C 1
ATOM 3153 O O . ILE C 1 100 ? 53.673 19.116 24.519 1.00 31.40 199 ILE C O 1
ATOM 3158 N N . ASP C 1 101 ? 53.156 20.468 26.238 1.00 25.00 200 ASP C N 1
ATOM 3159 C CA . ASP C 1 101 ? 54.080 21.494 25.778 1.00 27.16 200 ASP C CA 1
ATOM 3160 C C . ASP C 1 101 ? 55.435 21.383 26.457 1.00 27.69 200 ASP C C 1
ATOM 3161 O O . ASP C 1 101 ? 56.470 21.559 25.810 1.00 34.91 200 ASP C O 1
ATOM 3166 N N . LYS C 1 102 ? 55.436 21.104 27.761 1.00 22.99 201 LYS C N 1
ATOM 3167 C CA . LYS C 1 102 ? 56.690 21.005 28.510 1.00 26.84 201 LYS C CA 1
ATOM 3168 C C . LYS C 1 102 ? 56.638 19.874 29.522 1.00 26.15 201 LYS C C 1
ATOM 3169 O O . LYS C 1 102 ? 55.558 19.506 29.993 1.00 23.62 201 LYS C O 1
ATOM 3175 N N . ILE C 1 103 ? 57.813 19.332 29.852 1.00 23.57 202 ILE C N 1
ATOM 3176 C CA . ILE C 1 103 ? 57.972 18.305 30.874 1.00 22.60 202 ILE C CA 1
ATOM 3177 C C . ILE C 1 103 ? 59.225 18.701 31.644 1.00 25.99 202 ILE C C 1
ATOM 3178 O O . ILE C 1 103 ? 60.309 18.749 31.055 1.00 25.88 202 ILE C O 1
ATOM 3183 N N . GLU C 1 104 ? 59.091 19.019 32.931 1.00 26.41 203 GLU C N 1
ATOM 3184 C CA . GLU C 1 104 ? 60.235 19.508 33.710 1.00 27.57 203 GLU C CA 1
ATOM 3185 C C . GLU C 1 104 ? 60.242 18.967 35.126 1.00 26.90 203 GLU C C 1
ATOM 3186 O O . GLU C 1 104 ? 59.179 18.739 35.715 1.00 24.94 203 GLU C O 1
ATOM 3192 N N . TRP C 1 105 ? 61.443 18.763 35.667 1.00 24.93 204 TRP C N 1
ATOM 3193 C CA . TRP C 1 105 ? 61.601 18.442 37.077 1.00 25.45 204 TRP C CA 1
ATOM 3194 C C . TRP C 1 105 ? 61.497 19.700 37.936 1.00 30.59 204 TRP C C 1
ATOM 3195 O O . TRP C 1 105 ? 62.126 20.720 37.637 1.00 31.60 204 TRP C O 1
ATOM 3206 N N . PHE C 1 106 ? 60.714 19.615 39.010 1.00 28.92 205 PHE C N 1
ATOM 3207 C CA . PHE C 1 106 ? 60.577 20.693 39.987 1.00 28.07 205 PHE C CA 1
ATOM 3208 C C . PHE C 1 106 ? 61.126 20.276 41.345 1.00 29.16 205 PHE C C 1
ATOM 3209 O O . PHE C 1 106 ? 60.903 19.148 41.783 1.00 33.42 205 PHE C O 1
ATOM 3217 N N . ASP C 1 107 ? 61.810 21.194 42.025 1.00 35.26 206 ASP C N 1
ATOM 3218 C CA . ASP C 1 107 ? 62.236 20.958 43.401 1.00 40.92 206 ASP C CA 1
ATOM 3219 C C . ASP C 1 107 ? 61.009 20.999 44.310 1.00 39.96 206 ASP C C 1
ATOM 3220 O O . ASP C 1 107 ? 60.384 22.046 44.468 1.00 38.62 206 ASP C O 1
ATOM 3225 N N . PHE C 1 108 ? 60.668 19.871 44.921 1.00 35.27 207 PHE C N 1
ATOM 3226 C CA . PHE C 1 108 ? 59.402 19.776 45.635 1.00 35.24 207 PHE C CA 1
ATOM 3227 C C . PHE C 1 108 ? 59.259 20.770 46.803 1.00 42.87 207 PHE C C 1
ATOM 3228 O O . PHE C 1 108 ? 58.203 21.382 46.982 1.00 45.86 207 PHE C O 1
ATOM 3236 N N . LYS C 1 109 ? 60.309 20.929 47.599 1.00 41.98 208 LYS C N 1
ATOM 3237 C CA . LYS C 1 109 ? 60.238 21.825 48.752 1.00 46.36 208 LYS C CA 1
ATOM 3238 C C . LYS C 1 109 ? 60.086 23.280 48.320 1.00 49.79 208 LYS C C 1
ATOM 3239 O O . LYS C 1 109 ? 59.386 24.059 48.969 1.00 46.84 208 LYS C O 1
ATOM 3245 N N . LYS C 1 110 ? 60.744 23.639 47.222 1.00 47.45 209 LYS C N 1
ATOM 3246 C CA . LYS C 1 110 ? 60.623 24.979 46.661 1.00 56.28 209 LYS C CA 1
ATOM 3247 C C . LYS C 1 110 ? 59.201 25.252 46.172 1.00 53.39 209 LYS C C 1
ATOM 3248 O O . LYS C 1 110 ? 58.749 26.390 46.202 1.00 61.60 209 LYS C O 1
ATOM 3254 N N . ILE C 1 111 ? 58.497 24.216 45.725 1.00 47.20 210 ILE C N 1
ATOM 3255 C CA . ILE C 1 111 ? 57.080 24.361 45.384 1.00 49.46 210 ILE C CA 1
ATOM 3256 C C . ILE C 1 111 ? 56.277 24.674 46.646 1.00 53.61 210 ILE C C 1
ATOM 3257 O O . ILE C 1 111 ? 55.522 25.649 46.691 1.00 48.94 210 ILE C O 1
ATOM 3262 N N . SER C 1 112 ? 56.460 23.842 47.671 1.00 57.08 211 SER C N 1
ATOM 3263 C CA . SER C 1 112 ? 55.762 23.997 48.946 1.00 61.17 211 SER C CA 1
ATOM 3264 C C . SER C 1 112 ? 55.978 25.359 49.606 1.00 60.07 211 SER C C 1
ATOM 3265 O O . SER C 1 112 ? 55.170 25.776 50.435 1.00 68.64 211 SER C O 1
ATOM 3268 N N . LYS C 1 113 ? 57.057 26.052 49.241 1.00 64.70 212 LYS C N 1
ATOM 3269 C CA . LYS C 1 113 ? 57.316 27.379 49.804 1.00 74.57 212 LYS C CA 1
ATOM 3270 C C . LYS C 1 113 ? 57.359 28.521 48.779 1.00 77.27 212 LYS C C 1
ATOM 3271 O O . LYS C 1 113 ? 57.916 29.583 49.055 1.00 81.95 212 LYS C O 1
ATOM 3277 N N . THR C 1 114 ? 56.768 28.302 47.604 1.00 70.45 213 THR C N 1
ATOM 3278 C CA . THR C 1 114 ? 56.600 29.366 46.610 1.00 74.89 213 THR C CA 1
ATOM 3279 C C . THR C 1 114 ? 55.224 29.333 45.959 1.00 83.83 213 THR C C 1
ATOM 3280 O O . THR C 1 114 ? 54.869 30.248 45.220 1.00 85.70 213 THR C O 1
ATOM 3284 N N . MET C 1 115 ? 54.460 28.278 46.227 1.00 92.27 214 MET C N 1
ATOM 3285 C CA . MET C 1 115 ? 53.260 27.974 45.444 1.00 96.39 214 MET C CA 1
ATOM 3286 C C . MET C 1 115 ? 52.225 29.091 45.287 1.00 105.01 214 MET C C 1
ATOM 3287 O O . MET C 1 115 ? 51.943 29.510 44.163 1.00 108.09 214 MET C O 1
ATOM 3292 N N . TYR C 1 116 ? 51.669 29.555 46.407 1.00 109.16 215 TYR C N 1
ATOM 3293 C CA . TYR C 1 116 ? 50.471 30.412 46.408 1.00 115.16 215 TYR C CA 1
ATOM 3294 C C . TYR C 1 116 ? 50.342 31.483 45.294 1.00 107.51 215 TYR C C 1
ATOM 3295 O O . TYR C 1 116 ? 49.311 31.452 44.621 1.00 108.35 215 TYR C O 1
ATOM 3304 N N . LYS C 1 117 ? 51.269 32.427 45.026 1.00 106.23 216 LYS C N 1
ATOM 3305 C CA . LYS C 1 117 ? 52.443 33.011 45.743 1.00 102.65 216 LYS C CA 1
ATOM 3306 C C . LYS C 1 117 ? 53.528 33.303 44.709 1.00 96.15 216 LYS C C 1
ATOM 3307 O O . LYS C 1 117 ? 54.306 34.247 44.855 1.00 98.72 216 LYS C O 1
ATOM 3313 N N . SER C 1 118 ? 53.574 32.470 43.672 1.00 84.65 217 SER C N 1
ATOM 3314 C CA . SE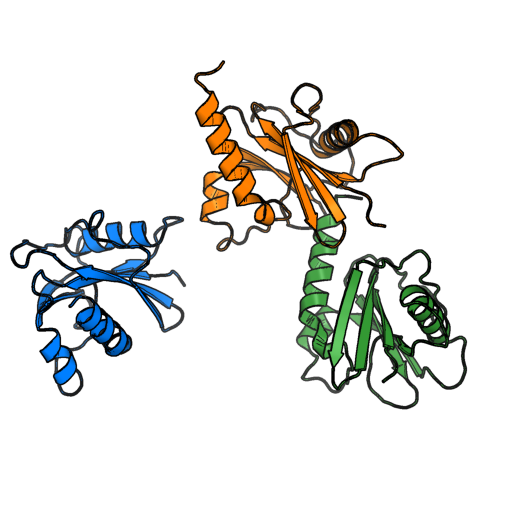R C 1 118 ? 54.483 32.661 42.547 1.00 79.41 217 SER C CA 1
ATOM 3315 C C . SER C 1 118 ? 53.662 32.964 41.305 1.00 79.60 217 SER C C 1
ATOM 3316 O O . SER C 1 118 ? 52.432 32.965 41.358 1.00 81.38 217 SER C O 1
ATOM 3319 N N . ASN C 1 119 ? 54.334 33.222 40.187 1.00 78.25 218 ASN C N 1
ATOM 3320 C CA . ASN C 1 119 ? 53.634 33.398 38.919 1.00 73.24 218 ASN C CA 1
ATOM 3321 C C . ASN C 1 119 ? 53.367 32.052 38.247 1.00 66.93 218 ASN C C 1
ATOM 3322 O O . ASN C 1 119 ? 52.473 31.929 37.406 1.00 67.08 218 ASN C O 1
ATOM 3327 N N . ILE C 1 120 ? 54.148 31.045 38.632 1.00 61.66 219 ILE C N 1
ATOM 3328 C CA . ILE C 1 120 ? 53.928 29.679 38.171 1.00 51.01 219 ILE C CA 1
ATOM 3329 C C . ILE C 1 120 ? 52.594 29.182 38.703 1.00 52.48 219 ILE C C 1
ATOM 3330 O O . ILE C 1 120 ? 52.325 29.277 39.905 1.00 52.72 219 ILE C O 1
ATOM 3335 N N . LYS C 1 121 ? 51.755 28.663 37.810 1.00 42.02 220 LYS C N 1
ATOM 3336 C CA . LYS C 1 121 ? 50.445 28.165 38.208 1.00 40.50 220 LYS C CA 1
ATOM 3337 C C . LYS C 1 121 ? 50.468 26.649 38.240 1.00 40.83 220 LYS C C 1
ATOM 3338 O O . LYS C 1 121 ? 51.140 26.003 37.422 1.00 35.47 220 LYS C O 1
ATOM 3344 N N . TYR C 1 122 ? 49.739 26.084 39.193 1.00 34.74 221 TYR C N 1
ATOM 3345 C CA . TYR C 1 122 ? 49.703 24.643 39.366 1.00 34.55 221 TYR C CA 1
ATOM 3346 C C . TYR C 1 122 ? 48.264 24.191 39.367 1.00 35.92 221 TYR C C 1
ATOM 3347 O O . TYR C 1 122 ? 47.358 24.984 39.616 1.00 39.51 221 TYR C O 1
ATOM 3356 N N . TYR C 1 123 ? 48.063 22.907 39.107 1.00 32.01 222 TYR C N 1
ATOM 3357 C CA . TYR C 1 123 ? 46.734 22.325 39.157 1.00 36.10 222 TYR C CA 1
ATOM 3358 C C . TYR C 1 123 ? 46.838 20.955 39.816 1.00 33.04 222 TYR C C 1
ATOM 3359 O O . TYR C 1 123 ? 47.803 20.228 39.562 1.00 32.76 222 TYR C O 1
ATOM 3368 N N . LEU C 1 124 ? 45.856 20.630 40.664 1.00 36.74 223 LEU C N 1
ATOM 3369 C CA . LEU C 1 124 ? 45.782 19.368 41.420 1.00 40.03 223 LEU C CA 1
ATOM 3370 C C . LEU C 1 124 ? 46.754 19.258 42.592 1.00 42.87 223 LEU C C 1
ATOM 3371 O O . LEU C 1 124 ? 46.344 19.012 43.725 1.00 42.48 223 LEU C O 1
ATOM 3376 N N . ILE C 1 125 ? 48.043 19.420 42.309 1.00 38.21 224 ILE C N 1
ATOM 3377 C CA . ILE C 1 125 ? 49.092 19.226 43.310 1.00 33.47 224 ILE C CA 1
ATOM 3378 C C . ILE C 1 125 ? 48.954 20.180 44.499 1.00 45.14 224 ILE C C 1
ATOM 3379 O O . ILE C 1 125 ? 49.308 19.835 45.635 1.00 45.10 224 ILE C O 1
ATOM 3384 N N . ASN C 1 126 ? 48.420 21.370 44.230 1.00 48.16 225 ASN C N 1
ATOM 3385 C CA . ASN C 1 126 ? 48.158 22.370 45.261 1.00 51.23 225 ASN C CA 1
ATOM 3386 C C . ASN C 1 126 ? 47.239 21.853 46.355 1.00 50.17 225 ASN C C 1
ATOM 3387 O O . ASN C 1 126 ? 47.324 22.288 47.501 1.00 58.27 225 ASN C O 1
ATOM 3392 N N . SER C 1 127 ? 46.358 20.924 45.994 1.00 45.86 226 SER C N 1
ATOM 3393 C CA . SER C 1 127 ? 45.433 20.329 46.953 1.00 46.47 226 SER C CA 1
ATOM 3394 C C . SER C 1 127 ? 46.087 19.213 47.761 1.00 48.43 226 SER C C 1
ATOM 3395 O O . SER C 1 127 ? 45.516 18.745 48.744 1.00 51.41 226 SER C O 1
ATOM 3398 N N . MET C 1 128 ? 47.281 18.794 47.345 1.00 42.30 227 MET C N 1
ATOM 3399 C CA . MET C 1 128 ? 47.879 17.555 47.846 1.00 46.18 227 MET C CA 1
ATOM 3400 C C . MET C 1 128 ? 49.259 17.698 48.476 1.00 44.51 227 MET C C 1
ATOM 3401 O O . MET C 1 128 ? 49.952 16.701 48.665 1.00 43.30 227 MET C O 1
ATOM 3406 N N . MET C 1 129 ? 49.670 18.920 48.792 1.00 48.10 228 MET C N 1
ATOM 3407 C CA . MET C 1 129 ? 51.038 19.135 49.248 1.00 47.03 228 MET C CA 1
ATOM 3408 C C . MET C 1 129 ? 51.357 18.440 50.576 1.00 46.49 228 MET C C 1
ATOM 3409 O O . MET C 1 129 ? 52.461 17.934 50.753 1.00 44.87 228 MET C O 1
ATOM 3414 N N . ARG C 1 130 ? 50.391 18.383 51.490 1.00 47.98 229 ARG C N 1
ATOM 3415 C CA . ARG C 1 130 ? 50.626 17.722 52.777 1.00 49.16 229 ARG C CA 1
ATOM 3416 C C . ARG C 1 130 ? 50.807 16.197 52.673 1.00 45.94 229 ARG C C 1
ATOM 3417 O O . ARG C 1 130 ? 51.845 15.680 53.091 1.00 48.28 229 ARG C O 1
ATOM 3425 N N . PRO C 1 131 ? 49.828 15.472 52.087 1.00 45.94 230 PRO C N 1
ATOM 3426 C CA . PRO C 1 131 ? 50.061 14.025 51.948 1.00 44.20 230 PRO C CA 1
ATOM 3427 C C . PRO C 1 131 ? 51.236 13.666 51.036 1.00 41.97 230 PRO C C 1
ATOM 3428 O O . PRO C 1 131 ? 51.791 12.578 51.172 1.00 40.45 230 PRO C O 1
ATOM 3432 N N . LEU C 1 132 ? 51.602 14.544 50.106 1.00 45.74 231 LEU C N 1
ATOM 3433 C CA . LEU C 1 132 ? 52.800 14.292 49.306 1.00 41.91 231 LEU C CA 1
ATOM 3434 C C . LEU C 1 132 ? 54.060 14.438 50.178 1.00 43.19 231 LEU C C 1
ATOM 3435 O O . LEU C 1 132 ? 54.966 13.599 50.116 1.00 37.63 231 LEU C O 1
ATOM 3440 N N . SER C 1 133 ? 54.112 15.498 50.986 1.00 40.74 232 SER C N 1
ATOM 3441 C CA . SER C 1 133 ? 55.242 15.721 51.889 1.00 46.50 232 SER C CA 1
ATOM 3442 C C . SER C 1 133 ? 55.400 14.583 52.878 1.00 43.67 232 SER C C 1
ATOM 3443 O O . SER C 1 133 ? 56.521 14.150 53.168 1.00 39.28 232 SER C O 1
ATOM 3446 N N . MET C 1 134 ? 54.273 14.120 53.413 1.00 41.84 233 MET C N 1
ATOM 3447 C CA . MET C 1 134 ? 54.290 13.025 54.376 1.00 43.79 233 MET C CA 1
ATOM 3448 C C . MET C 1 134 ? 54.670 11.697 53.731 1.00 48.21 233 MET C C 1
ATOM 3449 O O . MET C 1 134 ? 55.355 10.880 54.346 1.00 41.10 233 MET C O 1
ATOM 3454 N N . TRP C 1 135 ? 54.238 11.478 52.492 1.00 37.67 234 TRP C N 1
ATOM 3455 C CA . TRP C 1 135 ? 54.603 10.248 51.802 1.00 35.86 234 TRP C CA 1
ATOM 3456 C C . TRP C 1 135 ? 56.102 10.206 51.566 1.00 34.24 234 TRP C C 1
ATOM 3457 O O . TRP C 1 135 ? 56.720 9.148 51.661 1.00 33.50 234 TRP C O 1
ATOM 3468 N N . LEU C 1 136 ? 56.681 11.364 51.253 1.00 34.54 235 LEU C N 1
ATOM 3469 C CA . LEU C 1 136 ? 58.113 11.460 50.973 1.00 33.29 235 LEU C CA 1
ATOM 3470 C C . LEU C 1 136 ? 58.925 11.220 52.235 1.00 33.09 235 LEU C C 1
ATOM 3471 O O . LEU C 1 136 ? 60.005 10.629 52.191 1.00 31.72 235 LEU C O 1
ATOM 3476 N N . ARG C 1 137 ? 58.418 11.699 53.359 1.00 34.95 236 ARG C N 1
ATOM 3477 C CA . ARG C 1 137 ? 59.114 11.462 54.620 1.00 37.84 236 ARG C CA 1
ATOM 3478 C C . ARG C 1 137 ? 59.077 9.972 54.955 1.00 39.26 236 ARG C C 1
ATOM 3479 O O . ARG C 1 137 ? 60.070 9.408 55.413 1.00 33.56 236 ARG C O 1
ATOM 3487 N N . HIS C 1 138 ? 57.944 9.330 54.691 1.00 35.94 237 HIS C N 1
ATOM 3488 C CA . HIS C 1 138 ? 57.840 7.890 54.876 1.00 34.72 237 HIS C CA 1
ATOM 3489 C C . HIS C 1 138 ? 58.818 7.138 53.973 1.00 31.18 237 HIS C C 1
ATOM 3490 O O . HIS C 1 138 ? 59.480 6.201 54.413 1.00 30.06 237 HIS C O 1
ATOM 3497 N N . GLN C 1 139 ? 58.904 7.537 52.705 1.00 30.49 238 GLN C N 1
ATOM 3498 C CA . GLN C 1 139 ? 59.833 6.883 51.788 1.00 28.74 238 GLN C CA 1
ATOM 3499 C C . GLN C 1 139 ? 61.278 7.022 52.272 1.00 28.03 238 GLN C C 1
ATOM 3500 O O . GLN C 1 139 ? 62.106 6.140 52.059 1.00 26.77 238 GLN C O 1
ATOM 3506 N N . ARG C 1 140 ? 61.574 8.128 52.938 1.00 32.01 239 ARG C N 1
ATOM 3507 C CA . ARG C 1 140 ? 62.887 8.322 53.532 1.00 31.10 239 ARG C CA 1
ATOM 3508 C C . ARG C 1 140 ? 63.080 7.371 54.708 1.00 33.03 239 ARG C C 1
ATOM 3509 O O . ARG C 1 140 ? 64.129 6.729 54.864 1.00 31.65 239 ARG C O 1
ATOM 3517 N N . GLN C 1 141 ? 62.063 7.284 55.552 1.00 29.83 240 GLN C N 1
ATOM 3518 C CA . GLN C 1 141 ? 62.165 6.464 56.754 1.00 30.23 240 GLN C CA 1
ATOM 3519 C C . GLN C 1 141 ? 62.406 4.989 56.438 1.00 28.69 240 GLN C C 1
ATOM 3520 O O . GLN C 1 141 ? 62.966 4.262 57.256 1.00 28.59 240 GLN C O 1
ATOM 3526 N N . ILE C 1 142 ? 61.994 4.542 55.256 1.00 27.65 241 ILE C N 1
ATOM 3527 C CA . ILE C 1 142 ? 62.136 3.130 54.900 1.00 26.37 241 ILE C CA 1
ATOM 3528 C C . ILE C 1 142 ? 63.370 2.790 54.075 1.00 25.53 241 ILE C C 1
ATOM 3529 O O . ILE C 1 142 ? 63.530 1.644 53.649 1.00 23.66 241 ILE C O 1
ATOM 3534 N N . LYS C 1 143 ? 64.238 3.768 53.835 1.00 28.09 242 LYS C N 1
ATOM 3535 C CA . LYS C 1 143 ? 65.427 3.514 53.023 1.00 34.44 242 LYS C CA 1
ATOM 3536 C C . LYS C 1 143 ? 66.408 2.496 53.625 1.00 37.66 242 LYS C C 1
ATOM 3537 O O . LYS C 1 143 ? 67.187 1.891 52.888 1.00 32.61 242 LYS C O 1
ATOM 3543 N N . ASN C 1 144 ? 66.374 2.290 54.942 1.00 23.21 243 ASN C N 1
ATOM 3544 C CA . ASN C 1 144 ? 67.196 1.229 55.540 1.00 22.61 243 ASN C CA 1
ATOM 3545 C C . ASN C 1 144 ? 66.492 -0.136 55.601 1.00 27.46 243 ASN C C 1
ATOM 3546 O O . ASN C 1 144 ? 66.992 -1.083 56.208 1.00 28.89 243 ASN C O 1
ATOM 3551 N N . GLU C 1 145 ? 65.343 -0.233 54.933 1.00 22.92 244 GLU C N 1
ATOM 3552 C CA . GLU C 1 145 ? 64.582 -1.474 54.860 1.00 24.84 244 GLU C CA 1
ATOM 3553 C C . GLU C 1 145 ? 64.864 -2.277 53.579 1.00 26.10 244 GLU C C 1
ATOM 3554 O O . GLU C 1 145 ? 64.521 -3.461 53.504 1.00 28.88 244 GLU C O 1
ATOM 3560 N N . ASP C 1 146 ? 65.484 -1.642 52.583 1.00 27.41 245 ASP C N 1
ATOM 3561 C CA . ASP C 1 146 ? 65.607 -2.264 51.254 1.00 37.97 245 ASP C CA 1
ATOM 3562 C C . ASP C 1 146 ? 66.981 -2.880 50.984 1.00 37.37 245 ASP C C 1
ATOM 3563 O O . ASP C 1 146 ? 67.906 -2.731 51.789 1.00 29.15 245 ASP C O 1
#